Protein AF-A0A1F2ZWB5-F1 (afdb_monomer_lite)

Sequence (505 aa):
MFFSPPRLHPPVVTTDEHRNLVRDRMKALASRRPKSAAKHVGAGSRISIPLTTVSASVNFDAFIQVQFPNPGGSPFDFQLLVDSGNTCLIVPHADMLNTGLYQFYGSTTEPWGCPAYLLRGPVQIPTLDGSLYEIEDCVFYACYADNPDNPTAGRTANFGVGRVSPWPTVDMPPMVTVQSPLSYDRAYSFTEFMFAPAAAMLPYGVGPLVTDGSLLILNSYMPSGYTRMEIIPNFGLMSVVPTSLKIGNTETGWPGTVLSPIAMVDTGGGPAFLSDPNGYVYQSIWPDTVACPSWTSSDSLPSQNCNCISDRLQIGLAGSGNVGSYSYAIDTSSLPQPVQGLTAVMCQVNGFMMGYQGMNIGGLTMLFNRLLIEYEGMRVGLAPHHAGWPPTIEMSASINQPVAVSPSGVLIGYDAYELDRIVSTTMTISWSDLPAGATLYIQHGGSEGAQVVSWTGPSSSTDASGRLTVQFVIQRLTGAAVPVYISAVGNEYLSLNIQLTATTN

Secondary structure (DSSP, 8-state):
---PSPPSS--S--SHHHHHHHHHHHHHHHHHS---TT-BPPTT--EEEEEEEEEETTEEEEEEEEEE--TTSSPEEEEEEEESS---EEES-GGGG-SSSSEEEEEEE-TTS-EEEEEEEEEEEE-TTS-EEEEEEEEEEEESS--SS-TTT-S--EEE----SPP--TTS-TT-----GGGG-TT--EEEEEPPPHHHHS-SSSSPEEEEEEEEEEESSPPTTPEEEEPPTT-SS-EE-EEEEEETTEEP--STT-SS-EEE--SSBSSEEEE-TT-SSTTS--TTEEPPPGGGG-TTS--EEEEEE-SPEEEEEPPSTTPPPEEEEE-GGGS-GGGTT--EEEEEE-GGGTT-SEEE--TTHHHHEEEEEETTTTEEEEEE--TTSPP-EEESS-------BBTTBEEEEE----TT-EEEEEEEEEEE-PPTT-EEEEEEPPBTTEEEEEEES-SEE--SSEEEEEEEEEEESSS--EEEEEEEESSS-B--EEEEEEEE-

pLDDT: mean 77.05, std 17.11, range [33.16, 96.38]

Radius of gyration: 23.13 Å; chains: 1; bounding box: 65×60×55 Å

Structure (mmCIF, N/CA/C/O backbone):
data_AF-A0A1F2ZWB5-F1
#
_entry.id   AF-A0A1F2ZWB5-F1
#
loop_
_atom_site.group_PDB
_atom_site.id
_atom_site.type_symbol
_atom_site.label_atom_id
_atom_site.label_alt_id
_atom_site.label_comp_id
_atom_site.label_asym_id
_atom_site.label_entity_id
_atom_site.label_seq_id
_atom_site.pdbx_PDB_ins_code
_atom_site.Cartn_x
_atom_site.Cartn_y
_atom_site.Cartn_z
_atom_site.occupancy
_atom_site.B_iso_or_equiv
_atom_site.auth_seq_id
_atom_site.auth_comp_id
_atom_site.auth_asym_id
_atom_site.auth_atom_id
_atom_site.pdbx_PDB_model_num
ATOM 1 N N . MET A 1 1 ? 13.340 10.923 -6.028 1.00 49.56 1 MET A N 1
ATOM 2 C CA . MET A 1 1 ? 12.290 10.228 -5.261 1.00 49.56 1 MET A CA 1
ATOM 3 C C . MET A 1 1 ? 11.015 10.939 -5.595 1.00 49.56 1 MET A C 1
ATOM 5 O O . MET A 1 1 ? 10.978 12.156 -5.458 1.00 49.56 1 MET A O 1
ATOM 9 N N . PHE A 1 2 ? 10.071 10.189 -6.127 1.00 53.97 2 PHE A N 1
ATOM 10 C CA . PHE A 1 2 ? 8.813 10.693 -6.640 1.00 53.97 2 PHE A CA 1
ATOM 11 C C . PHE A 1 2 ? 7.736 10.233 -5.676 1.00 53.97 2 PHE A C 1
ATOM 13 O O . PHE A 1 2 ? 7.811 9.114 -5.167 1.00 53.97 2 PHE A O 1
ATOM 20 N N . PHE A 1 3 ? 6.790 11.109 -5.381 1.00 54.03 3 PHE A N 1
ATOM 21 C CA . PHE A 1 3 ? 5.671 10.771 -4.526 1.00 54.03 3 PHE A CA 1
ATOM 22 C C . PHE A 1 3 ? 4.412 10.891 -5.365 1.00 54.03 3 PHE A C 1
ATOM 24 O O . PHE A 1 3 ? 4.153 11.960 -5.906 1.00 54.03 3 PHE A O 1
ATOM 31 N N . SER A 1 4 ? 3.664 9.800 -5.496 1.00 52.97 4 SER A N 1
ATOM 32 C CA . SER A 1 4 ? 2.450 9.780 -6.305 1.00 52.97 4 SER A CA 1
ATOM 33 C C . SER A 1 4 ? 1.302 10.463 -5.558 1.00 52.97 4 SER A C 1
ATOM 35 O O . SER A 1 4 ? 0.944 10.004 -4.474 1.00 52.97 4 SER A O 1
ATOM 37 N N . PRO A 1 5 ? 0.716 11.554 -6.073 1.00 59.31 5 PRO A N 1
ATOM 38 C CA . PRO A 1 5 ? -0.668 11.891 -5.775 1.00 59.31 5 PRO A CA 1
ATOM 39 C C . PRO A 1 5 ? -1.623 10.948 -6.538 1.00 59.31 5 PRO A C 1
ATOM 41 O O . PRO A 1 5 ? -1.179 10.292 -7.484 1.00 59.31 5 PRO A O 1
ATOM 44 N N . PRO A 1 6 ? -2.911 10.908 -6.145 1.00 56.34 6 PRO A N 1
ATOM 45 C CA . PRO A 1 6 ? -3.420 11.296 -4.848 1.00 56.34 6 PRO A CA 1
ATOM 46 C C . PRO A 1 6 ? -2.890 10.317 -3.809 1.00 56.34 6 PRO A C 1
ATOM 48 O O . PRO A 1 6 ? -2.585 9.162 -4.090 1.00 56.34 6 PRO A O 1
ATOM 51 N N . ARG A 1 7 ? -2.775 10.814 -2.587 1.00 70.00 7 ARG A N 1
ATOM 52 C CA . ARG A 1 7 ? -2.496 9.967 -1.439 1.00 70.00 7 ARG A CA 1
ATOM 53 C C . ARG A 1 7 ? -3.803 9.784 -0.704 1.00 70.00 7 ARG A C 1
ATOM 55 O O . ARG A 1 7 ? -4.519 10.759 -0.488 1.00 70.00 7 ARG A O 1
ATOM 62 N N . LEU A 1 8 ? -4.081 8.560 -0.297 1.00 78.06 8 LEU A N 1
ATOM 63 C CA . LEU A 1 8 ? -5.238 8.227 0.529 1.00 78.06 8 LEU A CA 1
ATOM 64 C C . LEU A 1 8 ? -4.930 8.415 2.028 1.00 78.06 8 LEU A C 1
ATOM 66 O O . LEU A 1 8 ? -5.714 8.025 2.893 1.00 78.06 8 LEU A O 1
ATOM 70 N N . HIS A 1 9 ? -3.782 9.030 2.328 1.00 83.62 9 HIS A N 1
ATOM 71 C CA . HIS A 1 9 ? -3.299 9.370 3.656 1.00 83.62 9 HIS A CA 1
ATOM 72 C C . HIS A 1 9 ? -2.298 10.548 3.598 1.00 83.62 9 HIS A C 1
ATOM 74 O O . HIS A 1 9 ? -1.778 10.888 2.527 1.00 83.62 9 HIS A O 1
ATOM 80 N N . PRO A 1 10 ? -1.972 11.185 4.739 1.00 80.88 10 PRO A N 1
ATOM 81 C CA . PRO A 1 10 ? -0.979 12.254 4.787 1.00 80.88 10 PRO A CA 1
ATOM 82 C C . PRO A 1 10 ? 0.409 11.797 4.314 1.00 80.88 10 PRO A C 1
ATOM 84 O O . PRO A 1 10 ? 0.809 10.665 4.596 1.00 80.88 10 PRO A O 1
ATOM 87 N N . PRO A 1 11 ? 1.188 12.674 3.656 1.00 79.69 11 PRO A N 1
ATOM 88 C CA . PRO A 1 11 ? 2.540 12.348 3.228 1.00 79.69 11 PRO A CA 1
ATOM 89 C C . PRO A 1 11 ? 3.457 12.032 4.416 1.00 79.69 11 PRO A C 1
ATOM 91 O O . PRO A 1 11 ? 3.549 12.819 5.356 1.00 79.69 11 PRO A O 1
ATOM 94 N N . VAL A 1 12 ? 4.208 10.930 4.336 1.00 83.44 12 VAL A N 1
ATOM 95 C CA . VAL A 1 12 ? 5.246 10.598 5.329 1.00 83.44 12 VAL A CA 1
ATOM 96 C C . VAL A 1 12 ? 6.424 11.578 5.250 1.00 83.44 12 VAL A C 1
ATOM 98 O O . VAL A 1 12 ? 6.978 12.025 6.253 1.00 83.44 12 VAL A O 1
ATOM 101 N N . VAL A 1 13 ? 6.805 11.944 4.026 1.00 83.25 13 VAL A N 1
ATOM 102 C CA . VAL A 1 13 ? 7.924 12.845 3.738 1.00 83.25 13 VAL A CA 1
ATOM 103 C C . VAL A 1 13 ? 7.383 14.234 3.406 1.00 83.25 13 VAL A C 1
ATOM 105 O O . VAL A 1 13 ? 6.846 14.455 2.320 1.00 83.25 13 VAL A O 1
ATOM 108 N N . THR A 1 14 ? 7.536 15.170 4.340 1.00 78.69 14 THR A N 1
ATOM 109 C CA . THR A 1 14 ? 6.934 16.512 4.277 1.00 78.69 14 THR A CA 1
ATOM 110 C C . THR A 1 14 ? 7.935 17.636 4.011 1.00 78.69 14 THR A C 1
ATOM 112 O O . THR A 1 14 ? 7.570 18.611 3.358 1.00 78.69 14 THR A O 1
ATOM 115 N N . THR A 1 15 ? 9.189 17.510 4.459 1.00 83.38 15 THR A N 1
ATOM 116 C CA . THR A 1 15 ? 10.219 18.559 4.321 1.00 83.38 15 THR A CA 1
ATOM 117 C C . THR A 1 15 ? 11.342 18.164 3.357 1.00 83.38 15 THR A C 1
ATOM 119 O O . THR A 1 15 ? 11.492 16.991 2.999 1.00 83.38 15 THR A O 1
ATOM 122 N N . ASP A 1 16 ? 12.158 19.133 2.930 1.00 83.94 16 ASP A N 1
ATOM 123 C CA . ASP A 1 16 ? 13.341 18.862 2.103 1.00 83.94 16 ASP A CA 1
ATOM 124 C C . ASP A 1 16 ? 14.406 18.058 2.855 1.00 83.94 16 ASP A C 1
ATOM 126 O O . ASP A 1 16 ? 15.042 17.177 2.273 1.00 83.94 16 ASP A O 1
ATOM 130 N N . GLU A 1 17 ? 14.554 18.279 4.160 1.00 85.25 17 GLU A N 1
ATOM 131 C CA . GLU A 1 17 ? 15.432 17.491 5.025 1.00 85.25 17 GLU A CA 1
ATOM 132 C C . GLU A 1 17 ? 14.976 16.032 5.070 1.00 85.25 17 GLU A C 1
ATOM 134 O O . GLU A 1 17 ? 15.798 15.128 4.897 1.00 85.25 17 GLU A O 1
ATOM 139 N N . HIS A 1 18 ? 13.665 15.791 5.217 1.00 87.31 18 HIS A N 1
ATOM 140 C CA . HIS A 1 18 ? 13.105 14.443 5.129 1.00 87.31 18 HIS A CA 1
ATOM 141 C C . HIS A 1 18 ? 13.412 13.835 3.756 1.00 87.31 18 HIS A C 1
ATOM 143 O O . HIS A 1 18 ? 13.917 12.716 3.677 1.00 87.31 18 HIS A O 1
ATOM 149 N N . ARG A 1 19 ? 13.169 14.575 2.664 1.00 86.25 19 ARG A N 1
ATOM 150 C CA . ARG A 1 19 ? 13.432 14.099 1.295 1.00 86.25 19 ARG A CA 1
ATOM 151 C C . ARG A 1 19 ? 14.890 13.705 1.085 1.00 86.25 19 ARG A C 1
ATOM 153 O O . ARG A 1 19 ? 15.140 12.684 0.445 1.00 86.25 19 ARG A O 1
ATOM 160 N N . ASN A 1 20 ? 15.836 14.492 1.587 1.00 83.56 20 ASN A N 1
ATOM 161 C CA . ASN A 1 20 ? 17.264 14.213 1.446 1.00 83.56 20 ASN A CA 1
ATOM 162 C C . ASN A 1 20 ? 17.674 12.989 2.274 1.00 83.56 20 ASN A C 1
ATOM 164 O O . ASN A 1 20 ? 18.254 12.056 1.724 1.00 83.56 20 ASN A O 1
ATOM 168 N N . LEU A 1 21 ? 17.270 12.924 3.548 1.00 85.19 21 LEU A N 1
ATOM 169 C CA . LEU A 1 21 ? 17.581 11.792 4.424 1.00 85.19 21 LEU A CA 1
ATOM 170 C C . LEU A 1 21 ? 17.020 10.470 3.882 1.00 85.19 21 LEU A C 1
ATOM 172 O O . LEU A 1 21 ? 17.731 9.465 3.822 1.00 85.19 21 LEU A O 1
ATOM 176 N N . VAL A 1 22 ? 15.754 10.466 3.459 1.00 87.00 22 VAL A N 1
ATOM 177 C CA . VAL A 1 22 ? 15.118 9.265 2.908 1.00 87.00 22 VAL A CA 1
ATOM 178 C C . VAL A 1 22 ? 15.781 8.873 1.587 1.00 87.00 22 VAL A C 1
ATOM 180 O O . VAL A 1 22 ? 16.063 7.697 1.377 1.00 87.00 22 VAL A O 1
ATOM 183 N N . ARG A 1 23 ? 16.115 9.834 0.714 1.00 86.25 23 ARG A N 1
ATOM 184 C CA . ARG A 1 23 ? 16.834 9.569 -0.544 1.00 86.25 23 ARG A CA 1
ATOM 185 C C . ARG A 1 23 ? 18.189 8.912 -0.314 1.00 86.25 23 ARG A C 1
ATOM 187 O O . ARG A 1 23 ? 18.488 7.932 -0.995 1.00 86.25 23 ARG A O 1
ATOM 194 N N . ASP A 1 24 ? 18.979 9.422 0.622 1.00 79.81 24 ASP A N 1
ATOM 195 C CA . ASP A 1 24 ? 20.311 8.890 0.908 1.00 79.81 24 ASP A CA 1
ATOM 196 C C . ASP A 1 24 ? 20.226 7.482 1.504 1.00 79.81 24 ASP A C 1
ATOM 198 O O . ASP A 1 24 ? 20.932 6.573 1.059 1.00 79.81 24 ASP A O 1
ATOM 202 N N . ARG A 1 25 ? 19.289 7.257 2.434 1.00 83.88 25 ARG A N 1
ATOM 203 C CA . ARG A 1 25 ? 19.044 5.931 3.020 1.00 83.88 25 ARG A CA 1
ATOM 204 C C . ARG A 1 25 ? 18.510 4.930 2.002 1.00 83.88 25 ARG A C 1
ATOM 206 O O . ARG A 1 25 ? 19.016 3.814 1.941 1.00 83.88 25 ARG A O 1
ATOM 213 N N . MET A 1 26 ? 17.550 5.317 1.163 1.00 83.69 26 MET A N 1
ATOM 214 C CA . MET A 1 26 ? 17.045 4.450 0.094 1.00 83.69 26 MET A CA 1
ATOM 215 C C . MET A 1 26 ? 18.137 4.108 -0.919 1.00 83.69 26 MET A C 1
ATOM 217 O O . MET A 1 26 ? 18.226 2.955 -1.326 1.00 83.69 26 MET A O 1
ATOM 221 N N . LYS A 1 27 ? 19.005 5.060 -1.295 1.00 80.81 27 LYS A N 1
ATOM 222 C CA . LYS A 1 27 ? 20.180 4.770 -2.136 1.00 80.81 27 LYS A CA 1
ATOM 223 C C . LYS A 1 27 ? 21.114 3.764 -1.471 1.00 80.81 27 LYS A C 1
ATOM 225 O O . LYS A 1 27 ? 21.544 2.818 -2.127 1.00 80.81 27 LYS A O 1
ATOM 230 N N . ALA A 1 28 ? 21.411 3.954 -0.187 1.00 73.12 28 ALA A N 1
ATOM 231 C CA . ALA A 1 28 ? 22.257 3.037 0.563 1.00 73.12 28 ALA A CA 1
ATOM 232 C C . ALA A 1 28 ? 21.645 1.629 0.616 1.00 73.12 28 ALA A C 1
ATOM 234 O O . ALA A 1 28 ? 22.338 0.666 0.310 1.00 73.12 28 ALA A O 1
ATOM 235 N N . LEU A 1 29 ? 20.349 1.494 0.907 1.00 72.94 29 LEU A N 1
ATOM 236 C CA . LEU A 1 29 ? 19.665 0.197 0.909 1.00 72.94 29 LEU A CA 1
ATOM 237 C C . LEU A 1 29 ? 19.612 -0.437 -0.485 1.00 72.94 29 LEU A C 1
ATOM 239 O O . LEU A 1 29 ? 19.973 -1.598 -0.636 1.00 72.94 29 LEU A O 1
ATOM 243 N N . ALA A 1 30 ? 19.246 0.324 -1.519 1.00 70.38 30 ALA A N 1
ATOM 244 C CA . ALA A 1 30 ? 19.212 -0.170 -2.895 1.00 70.38 30 ALA A CA 1
ATOM 245 C C . ALA A 1 30 ? 20.591 -0.657 -3.367 1.00 70.38 30 ALA A C 1
ATOM 247 O O . ALA A 1 30 ? 20.682 -1.660 -4.065 1.00 70.38 30 ALA A O 1
ATOM 248 N N . SER A 1 31 ? 21.677 0.004 -2.947 1.00 68.31 31 SER A N 1
ATOM 249 C CA . SER A 1 31 ? 23.038 -0.438 -3.270 1.00 68.31 31 SER A CA 1
ATOM 250 C C . SER A 1 31 ? 23.447 -1.764 -2.621 1.00 68.31 31 SER A C 1
ATOM 252 O O . SER A 1 31 ? 24.364 -2.392 -3.142 1.00 68.31 31 SER A O 1
ATOM 254 N N . ARG A 1 32 ? 22.776 -2.175 -1.534 1.00 65.25 32 ARG A N 1
ATOM 255 C CA . ARG A 1 32 ? 23.007 -3.436 -0.803 1.00 65.25 32 ARG A CA 1
ATOM 256 C C . ARG A 1 32 ? 22.157 -4.596 -1.318 1.00 65.25 32 ARG A C 1
ATOM 258 O O . ARG A 1 32 ? 22.412 -5.743 -0.959 1.00 65.25 32 ARG A O 1
ATOM 265 N N . ARG A 1 33 ? 21.104 -4.307 -2.091 1.00 67.50 33 ARG A N 1
ATOM 266 C CA . ARG A 1 33 ? 20.249 -5.350 -2.665 1.00 67.50 33 ARG A CA 1
ATOM 267 C C . ARG A 1 33 ? 21.066 -6.143 -3.687 1.00 67.50 33 ARG A C 1
ATOM 269 O O . ARG A 1 33 ? 21.786 -5.512 -4.462 1.00 67.50 33 ARG A O 1
ATOM 276 N N . PRO A 1 34 ? 20.955 -7.484 -3.714 1.00 61.25 34 PRO A N 1
ATOM 277 C CA . PRO A 1 34 ? 21.766 -8.291 -4.613 1.00 61.25 34 PRO A CA 1
ATOM 278 C C . PRO A 1 34 ? 21.578 -7.847 -6.069 1.00 61.25 34 PRO A C 1
ATOM 280 O O . PRO A 1 34 ? 20.458 -7.798 -6.573 1.00 61.25 34 PRO A O 1
ATOM 283 N N . LYS A 1 35 ? 22.678 -7.533 -6.760 1.00 62.69 35 LYS A N 1
ATOM 284 C CA . LYS A 1 35 ? 22.667 -7.047 -8.156 1.00 62.69 35 LYS A CA 1
ATOM 285 C C . LYS A 1 35 ? 22.824 -8.159 -9.202 1.00 62.69 35 LYS A C 1
ATOM 287 O O . LYS A 1 35 ? 23.291 -7.921 -10.314 1.00 62.69 35 LYS A O 1
ATOM 292 N N . SER A 1 36 ? 22.481 -9.394 -8.848 1.00 53.72 36 SER A N 1
ATOM 293 C CA . SER A 1 36 ? 22.743 -10.590 -9.655 1.00 53.72 36 SER A CA 1
ATOM 294 C C . SER A 1 36 ? 21.745 -10.742 -10.823 1.00 53.72 36 SER A C 1
ATOM 296 O O . SER A 1 36 ? 20.837 -11.565 -10.810 1.00 53.72 36 SER A O 1
ATOM 298 N N . ALA A 1 37 ? 21.960 -9.982 -11.896 1.00 54.38 37 ALA A N 1
ATOM 299 C CA . ALA A 1 37 ? 21.079 -9.902 -13.068 1.00 54.38 37 ALA A CA 1
ATOM 300 C C . ALA A 1 37 ? 21.074 -11.125 -14.022 1.00 54.38 37 ALA A C 1
ATOM 302 O O . ALA A 1 37 ? 20.571 -11.017 -15.135 1.00 54.38 37 ALA A O 1
ATOM 303 N N . ALA A 1 38 ? 21.646 -12.278 -13.654 1.00 58.75 38 ALA A N 1
ATOM 304 C CA . ALA A 1 38 ? 21.782 -13.408 -14.590 1.00 58.75 38 ALA A CA 1
ATOM 305 C C . ALA A 1 38 ? 20.729 -14.515 -14.420 1.00 58.75 38 ALA A C 1
ATOM 307 O O . ALA A 1 38 ? 20.540 -15.324 -15.328 1.00 58.75 38 ALA A O 1
ATOM 308 N N . LYS A 1 39 ? 20.070 -14.601 -13.259 1.00 66.19 39 LYS A N 1
ATOM 309 C CA . LYS A 1 39 ? 19.138 -15.693 -12.959 1.00 66.19 39 LYS A CA 1
ATOM 310 C C . LYS A 1 39 ? 17.707 -15.172 -12.963 1.00 66.19 39 LYS A C 1
ATOM 312 O O . LYS A 1 39 ? 17.327 -14.413 -12.076 1.00 66.19 39 LYS A O 1
ATOM 317 N N . HIS A 1 40 ? 16.918 -15.625 -13.929 1.00 77.25 40 HIS A N 1
ATOM 318 C CA . HIS A 1 40 ? 15.471 -15.437 -13.913 1.00 77.25 40 HIS A CA 1
ATOM 319 C C . HIS A 1 40 ? 14.816 -16.422 -12.945 1.00 77.25 40 HIS A C 1
ATOM 321 O O . HIS A 1 40 ? 15.306 -17.540 -12.736 1.00 77.25 40 HIS A O 1
ATOM 327 N N . VAL A 1 41 ? 13.708 -16.001 -12.345 1.00 78.06 41 VAL A N 1
ATOM 328 C CA . VAL A 1 41 ? 12.904 -16.871 -11.488 1.00 78.06 41 VAL A CA 1
ATOM 329 C C . VAL A 1 41 ? 12.306 -18.017 -12.312 1.00 78.06 41 VAL A C 1
ATOM 331 O O . VAL A 1 41 ? 11.804 -17.812 -13.414 1.00 78.06 41 VAL A O 1
ATOM 334 N N . GLY A 1 42 ? 12.352 -19.240 -11.779 1.00 69.31 42 GLY A N 1
ATOM 335 C CA . GLY A 1 42 ? 11.700 -20.391 -12.404 1.00 69.31 42 GLY A CA 1
ATOM 336 C C . GLY A 1 42 ? 10.176 -20.298 -12.306 1.00 69.31 42 GLY A C 1
ATOM 337 O O . GLY A 1 42 ? 9.644 -19.919 -11.262 1.00 69.31 42 GLY A O 1
ATOM 338 N N . ALA A 1 43 ? 9.469 -20.684 -13.370 1.00 74.12 43 ALA A N 1
ATOM 339 C CA . ALA A 1 43 ? 8.009 -20.624 -13.428 1.00 74.12 43 ALA A CA 1
ATOM 340 C C . ALA A 1 43 ? 7.333 -21.326 -12.232 1.00 74.12 43 ALA A C 1
ATOM 342 O O . ALA A 1 43 ? 7.723 -22.428 -11.841 1.00 74.12 43 ALA A O 1
ATOM 343 N N . GLY A 1 44 ? 6.312 -20.681 -11.661 1.00 70.25 44 GLY A N 1
ATOM 344 C CA . GLY A 1 44 ? 5.501 -21.214 -10.563 1.00 70.25 44 GLY A CA 1
ATOM 345 C C . GLY A 1 44 ? 6.173 -21.237 -9.183 1.00 70.25 44 GLY A C 1
ATOM 346 O O . GLY A 1 44 ? 5.521 -21.640 -8.216 1.00 70.25 44 GLY A O 1
ATOM 347 N N . SER A 1 45 ? 7.436 -20.810 -9.066 1.00 75.75 45 SER A N 1
ATOM 348 C CA . SER A 1 45 ? 8.152 -20.727 -7.786 1.00 75.75 45 SER A CA 1
ATOM 349 C C . SER A 1 45 ? 7.678 -19.527 -6.980 1.00 75.75 45 SER A C 1
ATOM 351 O O . SER A 1 45 ? 7.558 -18.437 -7.519 1.00 75.75 45 SER A O 1
ATOM 353 N N . ARG A 1 46 ? 7.476 -19.682 -5.670 1.00 83.38 46 ARG A N 1
ATOM 354 C CA . ARG A 1 46 ? 7.157 -18.544 -4.796 1.00 83.38 46 ARG A CA 1
ATOM 355 C C . ARG A 1 46 ? 8.218 -17.446 -4.933 1.00 83.38 46 ARG A C 1
ATOM 357 O O . ARG A 1 46 ? 9.405 -17.721 -4.751 1.00 83.38 46 ARG A O 1
ATOM 364 N N . ILE A 1 47 ? 7.784 -16.218 -5.212 1.00 85.06 47 ILE A N 1
ATOM 365 C CA . ILE A 1 47 ? 8.675 -15.068 -5.412 1.00 85.06 47 ILE A CA 1
ATOM 366 C C . ILE A 1 47 ? 8.563 -14.141 -4.215 1.00 85.06 47 ILE A C 1
ATOM 368 O O . ILE A 1 47 ? 7.469 -13.693 -3.892 1.00 85.06 47 ILE A O 1
ATOM 372 N N . SER A 1 48 ? 9.689 -13.816 -3.587 1.00 86.62 48 SER A N 1
ATOM 373 C CA . SER A 1 48 ? 9.750 -12.814 -2.521 1.00 86.62 48 SER A CA 1
ATOM 374 C C . SER A 1 48 ? 10.419 -11.557 -3.056 1.00 86.62 48 SER A C 1
ATOM 376 O O . SER A 1 48 ? 11.583 -11.601 -3.447 1.00 86.62 48 SER A O 1
ATOM 378 N N . ILE A 1 49 ? 9.706 -10.437 -3.060 1.00 89.00 49 ILE A N 1
ATOM 379 C CA . ILE A 1 49 ? 10.196 -9.138 -3.522 1.00 89.00 49 ILE A CA 1
ATOM 380 C C . ILE A 1 49 ? 10.394 -8.230 -2.300 1.00 89.00 49 ILE A C 1
ATOM 382 O O . ILE A 1 49 ? 9.445 -8.020 -1.541 1.00 89.00 49 ILE A O 1
ATOM 386 N N . PRO A 1 50 ? 11.602 -7.682 -2.080 1.00 87.62 50 PRO A N 1
ATOM 387 C CA . PRO A 1 50 ? 11.863 -6.809 -0.949 1.00 87.62 50 PRO A CA 1
ATOM 388 C C . PRO A 1 50 ? 11.209 -5.440 -1.138 1.00 87.62 50 PRO A C 1
ATOM 390 O O . PRO A 1 50 ? 11.417 -4.755 -2.145 1.00 87.62 50 PRO A O 1
ATOM 393 N N . LEU A 1 51 ? 10.480 -5.009 -0.114 1.00 89.94 51 LEU A N 1
ATOM 394 C CA . LEU A 1 51 ? 9.961 -3.655 0.003 1.00 89.94 51 LEU A CA 1
ATOM 395 C C . LEU A 1 51 ? 10.859 -2.838 0.932 1.00 89.94 51 LEU A C 1
ATOM 397 O O . LEU A 1 51 ? 11.388 -3.336 1.927 1.00 89.94 51 LEU A O 1
ATOM 401 N N . THR A 1 52 ? 11.015 -1.558 0.612 1.00 88.19 52 THR A N 1
ATOM 402 C CA . THR A 1 52 ? 11.585 -0.575 1.533 1.00 88.19 52 THR A CA 1
ATOM 403 C C . THR A 1 52 ? 10.464 0.274 2.080 1.00 88.19 52 THR A C 1
ATOM 405 O O . THR A 1 52 ? 9.718 0.878 1.318 1.00 88.19 52 THR A O 1
ATOM 408 N N . THR A 1 53 ? 10.346 0.331 3.394 1.00 88.19 53 THR A N 1
ATOM 409 C CA . THR A 1 53 ? 9.338 1.138 4.066 1.00 88.19 53 THR A CA 1
ATOM 410 C C . THR A 1 53 ? 9.956 2.446 4.527 1.00 88.19 53 THR A C 1
ATOM 412 O O . THR A 1 53 ? 11.108 2.495 4.963 1.00 88.19 53 THR A O 1
ATOM 415 N N . VAL A 1 54 ? 9.197 3.526 4.385 1.00 89.62 54 VAL A N 1
ATOM 416 C CA . VAL A 1 54 ? 9.535 4.854 4.887 1.00 89.62 54 VAL A CA 1
ATOM 417 C C . VAL A 1 54 ? 8.421 5.261 5.823 1.00 89.62 54 VAL A C 1
ATOM 419 O O . VAL A 1 54 ? 7.262 5.284 5.431 1.00 89.62 54 VAL A O 1
ATOM 422 N N . SER A 1 55 ? 8.762 5.599 7.052 1.00 88.06 55 SER A N 1
ATOM 423 C CA . SER A 1 55 ? 7.788 5.849 8.112 1.00 88.06 55 SER A CA 1
ATOM 424 C C . SER A 1 55 ? 8.123 7.117 8.869 1.00 88.06 55 SER A C 1
ATOM 426 O O . SER A 1 55 ? 9.297 7.376 9.131 1.00 88.06 55 SER A O 1
ATOM 428 N N . ALA A 1 56 ? 7.114 7.863 9.291 1.00 84.75 56 ALA A N 1
ATOM 429 C CA . ALA A 1 56 ? 7.267 9.024 10.154 1.00 84.75 56 ALA A CA 1
ATOM 430 C C . ALA A 1 56 ? 6.014 9.163 11.014 1.00 84.75 56 ALA A C 1
ATOM 432 O O . ALA A 1 56 ? 4.891 9.128 10.500 1.00 84.75 56 ALA A O 1
ATOM 433 N N . SER A 1 57 ? 6.213 9.337 12.322 1.00 80.12 57 SER A N 1
ATOM 434 C CA . SER A 1 57 ? 5.115 9.334 13.293 1.00 80.12 57 SER A CA 1
ATOM 435 C C . SER A 1 57 ? 4.250 8.072 13.117 1.00 80.12 57 SER A C 1
ATOM 437 O O . SER A 1 57 ? 4.793 6.971 13.111 1.00 80.12 57 SER A O 1
ATOM 439 N N . VAL A 1 58 ? 2.934 8.224 12.936 1.00 79.00 58 VAL A N 1
ATOM 440 C CA . VAL A 1 58 ? 1.956 7.131 12.784 1.00 79.00 58 VAL A CA 1
ATOM 441 C C . VAL A 1 58 ? 1.777 6.629 11.347 1.00 79.00 58 VAL A C 1
ATOM 443 O O . VAL A 1 58 ? 0.976 5.726 11.135 1.00 79.00 58 VAL A O 1
ATOM 446 N N . ASN A 1 59 ? 2.461 7.217 10.359 1.00 86.12 59 ASN A N 1
ATOM 447 C CA . ASN A 1 59 ? 2.256 6.896 8.945 1.00 86.12 59 ASN A CA 1
ATOM 448 C C . ASN A 1 59 ? 3.460 6.160 8.358 1.00 86.12 59 ASN A C 1
ATOM 450 O O . ASN A 1 59 ? 4.608 6.454 8.708 1.00 86.12 59 ASN A O 1
ATOM 454 N N . PHE A 1 60 ? 3.208 5.287 7.387 1.00 89.12 60 PHE A N 1
ATOM 455 C CA . PHE A 1 60 ? 4.255 4.709 6.556 1.00 89.12 60 PHE A CA 1
ATOM 456 C C . PHE A 1 60 ? 3.835 4.574 5.088 1.00 89.12 60 PHE A C 1
ATOM 458 O O . PHE A 1 60 ? 2.659 4.469 4.761 1.00 89.12 60 PHE A O 1
ATOM 465 N N . ASP A 1 61 ? 4.843 4.581 4.225 1.00 90.50 61 ASP A N 1
ATOM 466 C CA . ASP A 1 61 ? 4.795 4.344 2.788 1.00 90.50 61 ASP A CA 1
ATOM 467 C C . ASP A 1 61 ? 5.697 3.140 2.482 1.00 90.50 61 ASP A C 1
ATOM 469 O O . ASP A 1 61 ? 6.736 2.953 3.124 1.00 90.50 61 ASP A O 1
ATOM 473 N N . ALA A 1 62 ? 5.346 2.337 1.481 1.00 91.00 62 ALA A N 1
ATOM 474 C CA . ALA A 1 62 ? 6.165 1.220 1.018 1.00 91.00 62 ALA A CA 1
ATOM 475 C C . ALA A 1 62 ? 6.660 1.463 -0.405 1.00 91.00 62 ALA A C 1
ATOM 477 O O . ALA A 1 62 ? 5.946 2.012 -1.234 1.00 91.00 62 ALA A O 1
ATOM 478 N N . PHE A 1 63 ? 7.882 1.035 -0.702 1.00 92.44 63 PHE A N 1
ATOM 479 C CA . PHE A 1 63 ? 8.531 1.257 -1.985 1.00 92.44 63 PHE A CA 1
ATOM 480 C C . PHE A 1 63 ? 9.102 -0.036 -2.546 1.00 92.44 63 PHE A C 1
ATOM 482 O O . PHE A 1 63 ? 9.727 -0.829 -1.837 1.00 92.44 63 PHE A O 1
ATOM 489 N N . ILE A 1 64 ? 8.934 -0.203 -3.851 1.00 92.69 64 ILE A N 1
ATOM 490 C CA . ILE A 1 64 ? 9.476 -1.304 -4.638 1.00 92.69 64 ILE A CA 1
ATOM 491 C C . ILE A 1 64 ? 10.501 -0.758 -5.627 1.00 92.69 64 ILE A C 1
ATOM 493 O O . ILE A 1 64 ? 10.344 0.337 -6.172 1.00 92.69 64 ILE A O 1
ATOM 497 N N . GLN A 1 65 ? 11.557 -1.535 -5.860 1.00 91.75 65 GLN A N 1
ATOM 498 C CA . GLN A 1 65 ? 12.494 -1.243 -6.936 1.00 91.75 65 GLN A CA 1
ATOM 499 C C . GLN A 1 65 ? 12.038 -1.960 -8.195 1.00 91.75 65 GLN A C 1
ATOM 501 O O . GLN A 1 65 ? 11.794 -3.163 -8.164 1.00 91.75 65 GLN A O 1
ATOM 506 N N . VAL A 1 66 ? 11.976 -1.219 -9.291 1.00 92.81 66 VAL A N 1
ATOM 507 C CA . VAL A 1 66 ? 11.619 -1.735 -10.606 1.00 92.81 66 VAL A CA 1
ATOM 508 C C . VAL A 1 66 ? 12.688 -1.318 -11.601 1.00 92.81 66 VAL A C 1
ATOM 510 O O . VAL A 1 66 ? 13.170 -0.186 -11.567 1.00 92.81 66 VAL A O 1
ATOM 513 N N . GLN A 1 67 ? 13.054 -2.247 -12.472 1.00 92.44 67 GLN A N 1
ATOM 514 C CA . GLN A 1 67 ? 14.053 -2.086 -13.511 1.00 92.44 67 GLN A CA 1
ATOM 515 C C . GLN A 1 67 ? 13.388 -2.129 -14.879 1.00 92.44 67 GLN A C 1
ATOM 517 O O . GLN A 1 67 ? 12.546 -2.981 -15.163 1.00 92.44 67 GLN A O 1
ATOM 522 N N . PHE A 1 68 ? 13.800 -1.208 -15.737 1.00 92.44 68 PHE A N 1
ATOM 523 C CA . PHE A 1 68 ? 13.386 -1.159 -17.131 1.00 92.44 68 PHE A CA 1
ATOM 524 C C . PHE A 1 68 ? 14.596 -1.522 -17.989 1.00 92.44 68 PHE A C 1
ATOM 526 O O . PHE A 1 68 ? 15.587 -0.778 -17.969 1.00 92.44 68 PHE A O 1
ATOM 533 N N . PRO A 1 69 ? 14.555 -2.655 -18.717 1.00 89.69 69 PRO A N 1
ATOM 534 C CA . PRO A 1 69 ? 15.656 -3.075 -19.570 1.00 89.69 69 PRO A CA 1
ATOM 535 C C . PRO A 1 69 ? 16.083 -1.986 -20.558 1.00 89.69 69 PRO A C 1
ATOM 537 O O . PRO A 1 69 ? 15.259 -1.237 -21.094 1.00 89.69 69 PRO A O 1
ATOM 540 N N . ASN A 1 70 ? 17.390 -1.921 -20.814 1.00 87.62 70 ASN A N 1
ATOM 541 C CA . ASN A 1 70 ? 18.001 -0.992 -21.755 1.00 87.62 70 ASN A CA 1
ATOM 542 C C . ASN A 1 70 ? 18.994 -1.755 -22.653 1.00 87.62 70 ASN A C 1
ATOM 544 O O . ASN A 1 70 ? 20.052 -2.151 -22.169 1.00 87.62 70 ASN A O 1
ATOM 548 N N . PRO A 1 71 ? 18.713 -1.951 -23.955 1.00 80.56 71 PRO A N 1
ATOM 549 C CA . PRO A 1 71 ? 19.577 -2.735 -24.843 1.00 80.56 71 PRO A CA 1
ATOM 550 C C . PRO A 1 71 ? 20.994 -2.170 -24.990 1.00 80.56 71 PRO A C 1
ATOM 552 O O . PRO A 1 71 ? 21.922 -2.905 -25.314 1.00 80.56 71 PRO A O 1
ATOM 555 N N . GLY A 1 72 ? 21.156 -0.857 -24.796 1.00 75.88 72 GLY A N 1
ATOM 556 C CA . GLY A 1 72 ? 22.415 -0.143 -25.004 1.00 75.88 72 GLY A CA 1
ATOM 557 C C . GLY A 1 72 ? 23.222 0.124 -23.733 1.00 75.88 72 GLY A C 1
ATOM 558 O O . GLY A 1 72 ? 24.215 0.846 -23.809 1.00 75.88 72 GLY A O 1
ATOM 559 N N . GLY A 1 73 ? 22.811 -0.387 -22.567 1.00 81.19 73 GLY A N 1
ATOM 560 C CA . GLY A 1 73 ? 23.495 -0.081 -21.311 1.00 81.19 73 GLY A CA 1
ATOM 561 C C . GLY A 1 73 ? 22.860 -0.700 -20.072 1.00 81.19 73 GLY A C 1
ATOM 562 O O . GLY A 1 73 ? 22.171 -1.712 -20.140 1.00 81.19 73 GLY A O 1
ATOM 563 N N . SER A 1 74 ? 23.116 -0.089 -18.915 1.00 83.56 74 SER A N 1
ATOM 564 C CA . SER A 1 74 ? 22.502 -0.509 -17.654 1.00 83.56 74 SER A CA 1
ATOM 565 C C . SER A 1 74 ? 20.986 -0.273 -17.672 1.00 83.56 74 SER A C 1
ATOM 567 O O . SER A 1 74 ? 20.547 0.734 -18.245 1.00 83.56 74 SER A O 1
ATOM 569 N N . PRO A 1 75 ? 20.191 -1.155 -17.036 1.00 87.00 75 PRO A N 1
ATOM 570 C CA . PRO A 1 75 ? 18.758 -0.937 -16.885 1.00 87.00 75 PRO A CA 1
ATOM 571 C C . PRO A 1 75 ? 18.481 0.343 -16.091 1.00 87.00 75 PRO A C 1
ATOM 573 O O . PRO A 1 75 ? 19.302 0.792 -15.286 1.00 87.00 75 PRO A O 1
ATOM 576 N N . PHE A 1 76 ? 17.309 0.931 -16.314 1.00 89.25 76 PHE A N 1
ATOM 577 C CA . PHE A 1 76 ? 16.864 2.096 -15.558 1.00 89.25 76 PHE A CA 1
ATOM 578 C C . PHE A 1 76 ? 16.146 1.654 -14.289 1.00 89.25 76 PHE A C 1
ATOM 580 O O . PHE A 1 76 ? 15.106 1.002 -14.357 1.00 89.25 76 PHE A O 1
ATOM 587 N N . ASP A 1 77 ? 16.699 2.028 -13.138 1.00 88.38 77 ASP A N 1
ATOM 588 C CA . ASP A 1 77 ? 16.125 1.742 -11.826 1.00 88.38 77 ASP A CA 1
ATOM 589 C C . ASP A 1 77 ? 15.169 2.856 -11.378 1.00 88.38 77 ASP A C 1
ATOM 591 O O . ASP A 1 77 ? 15.557 4.023 -11.262 1.00 88.38 77 ASP A O 1
ATOM 595 N N . PHE A 1 78 ? 13.947 2.480 -11.009 1.00 89.31 78 PHE A N 1
ATOM 596 C CA . PHE A 1 78 ? 12.995 3.354 -10.333 1.00 89.31 78 PHE A CA 1
ATOM 597 C C . PHE A 1 78 ? 12.610 2.785 -8.972 1.00 89.31 78 PHE A C 1
ATOM 599 O O . PHE A 1 78 ? 12.417 1.585 -8.803 1.00 89.31 78 PHE A O 1
ATOM 606 N N . GLN A 1 79 ? 12.479 3.678 -7.994 1.00 88.94 79 GLN A N 1
ATOM 607 C CA . GLN A 1 79 ? 11.839 3.387 -6.715 1.00 88.94 79 GLN A CA 1
ATOM 608 C C . GLN A 1 79 ? 10.418 3.933 -6.794 1.00 88.94 79 GLN A C 1
ATOM 610 O O . GLN A 1 79 ? 10.241 5.146 -6.939 1.00 88.94 79 GLN A O 1
ATOM 615 N N . LEU A 1 80 ? 9.436 3.040 -6.755 1.00 91.25 80 LEU A N 1
ATOM 616 C CA . LEU A 1 80 ? 8.025 3.358 -6.946 1.00 91.25 80 LEU A CA 1
ATOM 617 C C . LEU A 1 80 ? 7.264 3.122 -5.644 1.00 91.25 80 LEU A C 1
ATOM 619 O O . LEU A 1 80 ? 7.557 2.157 -4.938 1.00 91.25 80 LEU A O 1
ATOM 623 N N . LEU A 1 81 ? 6.305 3.997 -5.334 1.00 91.00 81 LEU A N 1
ATOM 624 C CA . LEU A 1 81 ? 5.403 3.807 -4.200 1.00 91.00 81 LEU A CA 1
ATOM 625 C C . LEU A 1 81 ? 4.510 2.591 -4.470 1.00 91.00 81 LEU A C 1
ATOM 627 O O . LEU A 1 81 ? 3.951 2.478 -5.556 1.00 91.00 81 LEU A O 1
ATOM 631 N N . VAL A 1 82 ? 4.394 1.687 -3.507 1.00 91.25 82 VAL A N 1
ATOM 632 C CA . VAL A 1 82 ? 3.523 0.514 -3.584 1.00 91.25 82 VAL A CA 1
ATOM 633 C C . VAL A 1 82 ? 2.193 0.845 -2.936 1.00 91.25 82 VAL A C 1
ATOM 635 O O . VAL A 1 82 ? 2.149 1.208 -1.763 1.00 91.25 82 VAL A O 1
ATOM 638 N N . ASP A 1 83 ? 1.120 0.669 -3.695 1.00 85.88 83 ASP A N 1
ATOM 639 C CA . ASP A 1 83 ? -0.229 1.035 -3.281 1.00 85.88 83 ASP A CA 1
ATOM 640 C C . ASP A 1 83 ? -1.212 -0.068 -3.700 1.00 85.88 83 ASP A C 1
ATOM 642 O O . ASP A 1 83 ? -1.279 -0.440 -4.875 1.00 85.88 83 ASP A O 1
ATOM 646 N N . SER A 1 84 ? -1.950 -0.629 -2.739 1.00 87.62 84 SER A N 1
ATOM 647 C CA . SER A 1 84 ? -3.013 -1.606 -2.996 1.00 87.62 84 SER A CA 1
ATOM 648 C C . SER A 1 84 ? -4.363 -0.970 -3.324 1.00 87.62 84 SER A C 1
ATOM 650 O O . SER A 1 84 ? -5.217 -1.642 -3.897 1.00 87.62 84 SER A O 1
ATOM 652 N N . GLY A 1 85 ? -4.576 0.297 -2.972 1.00 81.12 85 GLY A N 1
ATOM 653 C CA . GLY A 1 85 ? -5.738 1.077 -3.384 1.00 81.12 85 GLY A CA 1
ATOM 654 C C . GLY A 1 85 ? -5.715 1.386 -4.882 1.00 81.12 85 GLY A C 1
ATOM 655 O O . GLY A 1 85 ? -6.776 1.500 -5.495 1.00 81.12 85 GLY A O 1
ATOM 656 N N . ASN A 1 86 ? -4.524 1.436 -5.485 1.00 80.50 86 ASN A N 1
ATOM 657 C CA . ASN A 1 86 ? -4.302 1.671 -6.911 1.00 80.50 86 ASN A CA 1
ATOM 658 C C . ASN A 1 86 ? -3.906 0.394 -7.672 1.00 80.50 86 ASN A C 1
ATOM 660 O O . ASN A 1 86 ? -3.401 -0.576 -7.115 1.00 80.50 86 ASN A O 1
ATOM 664 N N . THR A 1 87 ? -4.094 0.401 -8.988 1.00 83.81 87 THR A N 1
ATOM 665 C CA . THR A 1 87 ? -3.896 -0.752 -9.873 1.00 83.81 87 THR A CA 1
ATOM 666 C C . THR A 1 87 ? -3.023 -0.459 -11.075 1.00 83.81 87 THR A C 1
ATOM 668 O O . THR A 1 87 ? -2.902 -1.313 -11.938 1.00 83.81 87 THR A O 1
ATOM 671 N N . CYS A 1 88 ? -2.474 0.742 -11.214 1.00 87.81 88 CYS A N 1
ATOM 672 C CA . CYS A 1 88 ? -1.688 1.097 -12.390 1.00 87.81 88 CYS A CA 1
ATOM 673 C C . CYS A 1 88 ? -0.206 1.217 -12.034 1.00 87.81 88 CYS A C 1
ATOM 675 O O . CYS A 1 88 ? 0.161 1.786 -11.004 1.00 87.81 88 CYS A O 1
ATOM 677 N N . LEU A 1 89 ? 0.657 0.712 -12.916 1.00 92.88 89 LEU A N 1
ATOM 678 C CA . LEU A 1 89 ? 2.067 1.087 -12.933 1.00 92.88 89 LEU A CA 1
ATOM 679 C C . LEU A 1 89 ? 2.194 2.465 -13.597 1.00 92.88 89 LEU A C 1
ATOM 681 O O . LEU A 1 89 ? 1.711 2.665 -14.714 1.00 92.88 89 LEU A O 1
ATOM 685 N N . ILE A 1 90 ? 2.825 3.406 -12.896 1.00 92.62 90 ILE A N 1
ATOM 686 C CA . ILE A 1 90 ? 3.073 4.769 -13.366 1.00 92.62 90 ILE A CA 1
ATOM 687 C C . ILE A 1 90 ? 4.541 5.104 -13.127 1.00 92.62 90 ILE A C 1
ATOM 689 O O . ILE A 1 90 ? 5.024 5.061 -11.994 1.00 92.62 90 ILE A O 1
ATOM 693 N N . VAL A 1 91 ? 5.251 5.432 -14.202 1.00 93.12 91 VAL A N 1
ATOM 694 C CA . VAL A 1 91 ? 6.695 5.672 -14.202 1.00 93.12 91 VAL A CA 1
ATOM 695 C C . VAL A 1 91 ? 6.965 7.162 -14.424 1.00 93.12 91 VAL A C 1
ATOM 697 O O . VAL A 1 91 ? 6.467 7.724 -15.396 1.00 93.12 91 VAL A O 1
ATOM 700 N N . PRO A 1 92 ? 7.786 7.822 -13.592 1.00 89.31 92 PRO A N 1
ATOM 701 C CA . PRO A 1 92 ? 7.955 9.272 -13.634 1.00 89.31 92 PRO A CA 1
ATOM 702 C C . PRO A 1 92 ? 8.821 9.788 -14.799 1.00 89.31 92 PRO A C 1
ATOM 704 O O . PRO A 1 92 ? 8.847 10.983 -15.027 1.00 89.31 92 PRO A O 1
ATOM 707 N N . HIS A 1 93 ? 9.559 8.973 -15.556 1.00 88.12 93 HIS A N 1
ATOM 708 C CA . HIS A 1 93 ? 10.471 9.488 -16.597 1.00 88.12 93 HIS A CA 1
ATOM 709 C C . HIS A 1 93 ? 10.358 8.740 -17.917 1.00 88.12 93 HIS A C 1
ATOM 711 O O . HIS A 1 93 ? 11.192 7.899 -18.248 1.00 88.12 93 HIS A O 1
ATOM 717 N N . ALA A 1 94 ? 9.338 9.084 -18.700 1.00 91.12 94 ALA A N 1
ATOM 718 C CA . ALA A 1 94 ? 9.153 8.531 -20.038 1.00 91.12 94 ALA A CA 1
ATOM 719 C C . ALA A 1 94 ? 10.349 8.776 -20.967 1.00 91.12 94 ALA A C 1
ATOM 721 O O . ALA A 1 94 ? 10.653 7.945 -21.818 1.00 91.12 94 ALA A O 1
ATOM 722 N N . ASP A 1 95 ? 11.052 9.895 -20.780 1.00 88.19 95 ASP A N 1
ATOM 723 C CA . ASP A 1 95 ? 12.243 10.267 -21.540 1.00 88.19 95 ASP A CA 1
ATOM 724 C C . ASP A 1 95 ? 13.380 9.238 -21.422 1.00 88.19 95 ASP A C 1
ATOM 726 O O . ASP A 1 95 ? 14.146 9.057 -22.368 1.00 88.19 95 ASP A O 1
ATOM 730 N N . MET A 1 96 ? 13.437 8.495 -20.313 1.00 86.75 96 MET A N 1
ATOM 731 C CA . MET A 1 96 ? 14.418 7.427 -20.105 1.00 86.75 96 MET A CA 1
ATOM 732 C C . MET A 1 96 ? 14.049 6.132 -20.845 1.00 86.75 96 MET A C 1
ATOM 734 O O . MET A 1 96 ? 14.921 5.316 -21.115 1.00 86.75 96 MET A O 1
ATOM 738 N N . LEU A 1 97 ? 12.780 5.935 -21.212 1.00 87.12 97 LEU A N 1
ATOM 739 C CA . LEU A 1 97 ? 12.278 4.678 -21.783 1.00 87.12 97 LEU A CA 1
ATOM 740 C C . LEU A 1 97 ? 12.293 4.642 -23.319 1.00 87.12 97 LEU A C 1
ATOM 742 O O . LEU A 1 97 ? 11.787 3.699 -23.925 1.00 87.12 97 LEU A O 1
ATOM 746 N N . ASN A 1 98 ? 12.898 5.633 -23.978 1.00 74.69 98 ASN A N 1
ATOM 747 C CA . ASN A 1 98 ? 13.008 5.685 -25.438 1.00 74.69 98 ASN A CA 1
ATOM 748 C C . ASN A 1 98 ? 14.110 4.744 -25.978 1.00 74.69 98 ASN A C 1
ATOM 750 O O . ASN A 1 98 ? 15.076 5.181 -26.600 1.00 74.69 98 ASN A O 1
ATOM 754 N N . THR A 1 99 ? 13.998 3.446 -25.689 1.00 72.19 99 THR A N 1
ATOM 755 C CA . THR A 1 99 ? 15.022 2.423 -25.976 1.00 72.19 99 THR A CA 1
ATOM 756 C C . THR A 1 99 ? 14.660 1.477 -27.124 1.00 72.19 99 THR A C 1
ATOM 758 O O . THR A 1 99 ? 15.429 0.571 -27.438 1.00 72.19 99 THR A O 1
ATOM 761 N N . GLY A 1 100 ? 13.486 1.647 -27.742 1.00 80.69 100 GLY A N 1
ATOM 762 C CA . GLY A 1 100 ? 12.964 0.757 -28.788 1.00 80.69 100 GLY A CA 1
ATOM 763 C C . GLY A 1 100 ? 12.393 -0.578 -28.285 1.00 80.69 100 GLY A C 1
ATOM 764 O O . GLY A 1 100 ? 11.822 -1.315 -29.083 1.00 80.69 100 GLY A O 1
ATOM 765 N N . LEU A 1 101 ? 12.501 -0.880 -26.984 1.00 88.88 101 LEU A N 1
ATOM 766 C CA . LEU A 1 101 ? 11.896 -2.071 -26.367 1.00 88.88 101 LEU A CA 1
ATOM 767 C C . LEU A 1 101 ? 10.403 -1.919 -26.059 1.00 88.88 101 LEU A C 1
ATOM 769 O O . LEU A 1 101 ? 9.717 -2.918 -25.867 1.00 88.88 101 LEU A O 1
ATOM 773 N N . TYR A 1 102 ? 9.910 -0.684 -25.981 1.00 93.81 102 TYR A N 1
ATOM 774 C CA . TYR A 1 102 ? 8.549 -0.393 -25.544 1.00 93.81 102 TYR A CA 1
ATOM 775 C C . TYR A 1 102 ? 7.671 -0.005 -26.729 1.00 93.81 102 TYR A C 1
ATOM 777 O O . TYR A 1 102 ? 7.995 0.905 -27.495 1.00 93.81 102 TYR A O 1
ATOM 785 N N . GLN A 1 103 ? 6.530 -0.677 -26.859 1.00 93.69 103 GLN A N 1
ATOM 786 C CA . GLN A 1 103 ? 5.496 -0.321 -27.817 1.00 93.69 103 GLN A CA 1
ATOM 787 C C . GLN A 1 103 ? 4.722 0.899 -27.308 1.00 93.69 103 GLN A C 1
ATOM 789 O O . GLN A 1 103 ? 4.156 0.874 -26.217 1.00 93.69 103 GLN A O 1
ATOM 794 N N . PHE A 1 104 ? 4.661 1.950 -28.123 1.00 92.44 104 PHE A N 1
ATOM 795 C CA . PHE A 1 104 ? 3.877 3.150 -27.844 1.00 92.44 104 PHE A CA 1
ATOM 796 C C . PHE A 1 104 ? 2.428 2.990 -28.317 1.00 92.44 104 PHE A C 1
ATOM 798 O O . PHE A 1 104 ? 2.193 2.693 -29.490 1.00 92.44 104 PHE A O 1
ATOM 805 N N . TYR A 1 105 ? 1.465 3.222 -27.422 1.00 90.81 105 TYR A N 1
ATOM 806 C CA . TYR A 1 105 ? 0.034 3.196 -27.747 1.00 90.81 105 TYR A CA 1
ATOM 807 C C . TYR A 1 105 ? -0.596 4.571 -27.946 1.00 90.81 105 TYR A C 1
ATOM 809 O O . TYR A 1 105 ? -1.625 4.672 -28.610 1.00 90.81 105 TYR A O 1
ATOM 817 N N . GLY A 1 106 ? 0.009 5.623 -27.402 1.00 90.56 106 GLY A N 1
ATOM 818 C CA . GLY A 1 106 ? -0.529 6.973 -27.483 1.00 90.56 106 GLY A CA 1
ATOM 819 C C . GLY A 1 106 ? -0.130 7.833 -26.291 1.00 90.56 106 GLY A C 1
ATOM 820 O O . GLY A 1 106 ? 0.425 7.347 -25.302 1.00 90.56 106 GLY A O 1
ATOM 821 N N . SER A 1 107 ? -0.425 9.124 -26.404 1.00 91.62 107 SER A N 1
ATOM 822 C CA . SER A 1 107 ? -0.342 10.077 -25.298 1.00 91.62 107 SER A CA 1
ATOM 823 C C . SER A 1 107 ? -1.705 10.191 -24.627 1.00 91.62 107 SER A C 1
ATOM 825 O O . SER A 1 107 ? -2.730 10.196 -25.303 1.00 91.62 107 SER A O 1
ATOM 827 N N . THR A 1 108 ? -1.711 10.290 -23.307 1.00 90.88 108 THR A N 1
ATOM 828 C CA . THR A 1 108 ? -2.906 10.338 -22.461 1.00 90.88 108 THR A CA 1
ATOM 829 C C . THR A 1 108 ? -2.579 11.090 -21.172 1.00 90.88 108 THR A C 1
ATOM 831 O O . THR A 1 108 ? -1.446 11.518 -20.951 1.00 90.88 108 THR A O 1
ATOM 834 N N . THR A 1 109 ? -3.562 11.218 -20.295 1.00 88.19 109 THR A N 1
ATOM 835 C CA . THR A 1 109 ? -3.359 11.584 -18.895 1.00 88.19 109 THR A CA 1
ATOM 836 C C . THR A 1 109 ? -3.479 10.318 -18.051 1.00 88.19 109 THR A C 1
ATOM 838 O O . THR A 1 109 ? -4.385 9.514 -18.282 1.00 88.19 109 THR A O 1
ATOM 841 N N . GLU A 1 110 ? -2.541 10.082 -17.134 1.00 87.31 110 GLU A N 1
ATOM 842 C CA . GLU A 1 110 ? -2.686 8.997 -16.150 1.00 87.31 110 GLU A CA 1
ATOM 843 C C . GLU A 1 110 ? -3.758 9.363 -15.098 1.00 87.31 110 GLU A C 1
ATOM 845 O O . GLU A 1 110 ? -4.101 10.544 -14.991 1.00 87.31 110 GLU A O 1
ATOM 850 N N . PRO A 1 111 ? -4.331 8.395 -14.351 1.00 80.31 111 PRO A N 1
ATOM 851 C CA . PRO A 1 111 ? -5.493 8.616 -13.475 1.00 80.31 111 PRO A CA 1
ATOM 852 C C . PRO A 1 111 ? -5.392 9.790 -12.488 1.00 80.31 111 PRO A C 1
ATOM 854 O O . PRO A 1 111 ? -6.411 10.302 -12.030 1.00 80.31 111 PRO A O 1
ATOM 857 N N . TRP A 1 112 ? -4.180 10.226 -12.165 1.00 79.50 112 TRP A N 1
ATOM 858 C CA . TRP A 1 112 ? -3.872 11.263 -11.192 1.00 79.50 112 TRP A CA 1
ATOM 859 C C . TRP A 1 112 ? -3.459 12.596 -11.804 1.00 79.50 112 TRP A C 1
ATOM 861 O O . TRP A 1 112 ? -3.120 13.514 -11.061 1.00 79.50 112 TRP A O 1
ATOM 871 N N . GLY A 1 113 ? -3.544 12.741 -13.127 1.00 83.19 113 GLY A N 1
ATOM 872 C CA . GLY A 1 113 ? -3.448 14.032 -13.812 1.00 83.19 113 GLY A CA 1
ATOM 873 C C . GLY A 1 113 ? -2.121 14.298 -14.519 1.00 83.19 113 GLY A C 1
ATOM 874 O O . GLY A 1 113 ? -2.021 15.271 -15.264 1.00 83.19 113 GLY A O 1
ATOM 875 N N . CYS A 1 114 ? -1.101 13.453 -14.355 1.00 87.75 114 CYS A N 1
ATOM 876 C CA . CYS A 1 114 ? 0.154 13.626 -15.080 1.00 87.75 114 CYS A CA 1
ATOM 877 C C . CYS A 1 114 ? -0.012 13.326 -16.591 1.00 87.75 114 CYS A C 1
ATOM 879 O O . CYS A 1 114 ? -0.539 12.276 -16.971 1.00 87.75 114 CYS A O 1
ATOM 881 N N . PRO A 1 115 ? 0.471 14.200 -17.493 1.00 91.69 115 PRO A N 1
ATOM 882 C CA . PRO A 1 115 ? 0.578 13.868 -18.909 1.00 91.69 115 PRO A CA 1
ATOM 883 C C . PRO A 1 115 ? 1.568 12.711 -19.119 1.00 91.69 115 PRO A C 1
ATOM 885 O O . PRO A 1 115 ? 2.735 12.787 -18.714 1.00 91.69 115 PRO A O 1
ATOM 888 N N . ALA A 1 116 ? 1.108 11.635 -19.753 1.00 92.94 116 ALA A N 1
ATOM 889 C CA . ALA A 1 116 ? 1.830 10.374 -19.844 1.00 92.94 116 ALA A CA 1
ATOM 890 C C . ALA A 1 116 ? 1.718 9.710 -21.224 1.00 92.94 116 ALA A C 1
ATOM 892 O O . ALA A 1 116 ? 0.735 9.851 -21.949 1.00 92.94 116 ALA A O 1
ATOM 893 N N . TYR A 1 117 ? 2.736 8.937 -21.586 1.00 93.56 117 TYR A N 1
ATOM 894 C CA . TYR A 1 117 ? 2.644 7.957 -22.659 1.00 93.56 117 TYR A CA 1
ATOM 895 C C . TYR A 1 117 ? 2.106 6.651 -22.103 1.00 93.56 117 TYR A C 1
ATOM 897 O O . TYR A 1 117 ? 2.489 6.237 -21.009 1.00 93.56 117 TYR A O 1
ATOM 905 N N . LEU A 1 118 ? 1.263 5.977 -22.875 1.00 92.62 118 LEU A N 1
ATOM 906 C CA . LEU A 1 118 ? 0.917 4.596 -22.597 1.00 92.62 118 LEU A CA 1
ATOM 907 C C . LEU A 1 118 ? 1.863 3.678 -23.362 1.00 92.62 118 LEU A C 1
ATOM 909 O O . LEU A 1 118 ? 1.927 3.717 -24.595 1.00 92.62 118 LEU A O 1
ATOM 913 N N . LEU A 1 119 ? 2.599 2.869 -22.610 1.00 94.12 119 LEU A N 1
ATOM 914 C CA . LEU A 1 119 ? 3.630 1.981 -23.122 1.00 94.12 119 LEU A CA 1
ATOM 915 C C . LEU A 1 119 ? 3.294 0.529 -22.791 1.00 94.12 119 LEU A C 1
ATOM 917 O O . LEU A 1 119 ? 2.642 0.252 -21.786 1.00 94.12 119 LEU A O 1
ATOM 921 N N . ARG A 1 120 ? 3.777 -0.392 -23.624 1.00 94.25 120 ARG A N 1
ATOM 922 C CA . ARG A 1 120 ? 3.794 -1.832 -23.355 1.00 94.25 120 ARG A CA 1
ATOM 923 C C . ARG A 1 120 ? 5.194 -2.384 -23.529 1.00 94.25 120 ARG A C 1
ATOM 925 O O . ARG A 1 120 ? 5.860 -2.041 -24.503 1.00 94.25 120 ARG A O 1
ATOM 932 N N . GLY A 1 121 ? 5.633 -3.225 -22.607 1.00 94.38 121 GLY A N 1
ATOM 933 C CA . GLY A 1 121 ? 6.922 -3.898 -22.707 1.00 94.38 121 GLY A CA 1
ATOM 934 C C . GLY A 1 121 ? 7.370 -4.523 -21.389 1.00 94.38 121 GLY A C 1
ATOM 935 O O . GLY A 1 121 ? 6.583 -4.578 -20.437 1.00 94.38 121 GLY A O 1
ATOM 936 N N . PRO A 1 122 ? 8.635 -4.969 -21.330 1.00 94.38 122 PRO A N 1
ATOM 937 C CA . PRO A 1 122 ? 9.140 -5.732 -20.204 1.00 94.38 122 PRO A CA 1
ATOM 938 C C . PRO A 1 122 ? 9.384 -4.852 -18.981 1.00 94.38 122 PRO A C 1
ATOM 940 O O . PRO A 1 122 ? 9.897 -3.735 -19.077 1.00 94.38 122 PRO A O 1
ATOM 943 N N . VAL A 1 123 ? 9.062 -5.396 -17.813 1.00 94.56 123 VAL A N 1
ATOM 944 C CA . VAL A 1 123 ? 9.329 -4.797 -16.505 1.00 94.56 123 VAL A CA 1
ATOM 945 C C . VAL A 1 123 ? 10.014 -5.841 -15.634 1.00 94.56 123 VAL A C 1
ATOM 947 O O . VAL A 1 123 ? 9.509 -6.949 -15.480 1.00 94.56 123 VAL A O 1
ATOM 950 N N . GLN A 1 124 ? 11.159 -5.496 -15.052 1.00 93.69 124 GLN A N 1
ATOM 951 C CA . GLN A 1 124 ? 11.945 -6.398 -14.213 1.00 93.69 124 GLN A CA 1
ATOM 952 C C . GLN A 1 124 ? 11.896 -5.953 -12.750 1.00 93.69 124 GLN A C 1
ATOM 954 O O . GLN A 1 124 ? 11.970 -4.766 -12.438 1.00 93.69 124 GLN A O 1
ATOM 959 N N . ILE A 1 125 ? 11.780 -6.904 -11.832 1.00 93.31 125 ILE A N 1
ATOM 960 C CA . ILE A 1 125 ? 11.689 -6.662 -10.395 1.00 93.31 125 ILE A CA 1
ATOM 961 C C . ILE A 1 125 ? 12.747 -7.526 -9.699 1.00 93.31 125 ILE A C 1
ATOM 963 O O . ILE A 1 125 ? 12.665 -8.757 -9.757 1.00 93.31 125 ILE A O 1
ATOM 967 N N . PRO A 1 126 ? 13.742 -6.914 -9.033 1.00 89.12 126 PRO A N 1
ATOM 968 C CA . PRO A 1 126 ? 14.708 -7.649 -8.231 1.00 89.12 126 PRO A CA 1
ATOM 969 C C . PRO A 1 126 ? 14.024 -8.355 -7.061 1.00 89.12 126 PRO A C 1
ATOM 971 O O . PRO A 1 126 ? 13.229 -7.754 -6.334 1.00 89.12 126 PRO A O 1
ATOM 974 N N . THR A 1 127 ? 14.353 -9.625 -6.863 1.00 84.88 127 THR A N 1
ATOM 975 C CA . THR A 1 127 ? 13.809 -10.450 -5.783 1.00 84.88 127 THR A CA 1
ATOM 976 C C . THR A 1 127 ? 14.783 -10.519 -4.601 1.00 84.88 127 THR A C 1
ATOM 978 O O . THR A 1 127 ? 15.934 -10.083 -4.667 1.00 84.88 127 THR A O 1
ATOM 981 N N . LEU A 1 128 ? 14.319 -11.076 -3.483 1.00 81.44 128 LEU A N 1
ATOM 982 C CA . LEU A 1 128 ? 15.088 -11.187 -2.247 1.00 81.44 128 LEU A CA 1
ATOM 983 C C . LEU A 1 128 ? 16.310 -12.107 -2.393 1.00 81.44 128 LEU A C 1
ATOM 985 O O . LEU A 1 128 ? 17.329 -11.860 -1.754 1.00 81.44 128 LEU A O 1
ATOM 989 N N . ASP A 1 129 ? 16.225 -13.149 -3.228 1.00 74.12 129 ASP A N 1
ATOM 990 C CA . ASP A 1 129 ? 17.335 -14.084 -3.473 1.00 74.12 129 ASP A CA 1
ATOM 991 C C . ASP A 1 129 ? 18.323 -13.578 -4.541 1.00 74.12 129 ASP A C 1
ATOM 993 O O . ASP A 1 129 ? 19.291 -14.263 -4.877 1.00 74.12 129 ASP A O 1
ATOM 997 N N . GLY A 1 130 ? 18.088 -12.369 -5.059 1.00 78.19 130 GLY A N 1
ATOM 998 C CA . GLY A 1 130 ? 18.906 -11.732 -6.078 1.00 78.19 130 GLY A CA 1
ATOM 999 C C . GLY A 1 130 ? 18.612 -12.163 -7.506 1.00 78.19 130 GLY A C 1
ATOM 1000 O O . GLY A 1 130 ? 19.359 -11.765 -8.395 1.00 78.19 130 GLY A O 1
ATOM 1001 N N . SER A 1 131 ? 17.566 -12.959 -7.741 1.00 83.62 131 SER A N 1
ATOM 1002 C CA . SER A 1 131 ? 17.042 -13.208 -9.086 1.00 83.62 131 SER A CA 1
ATOM 1003 C C . SER A 1 131 ? 16.229 -12.022 -9.620 1.00 83.62 131 SER A C 1
ATOM 1005 O O . SER A 1 131 ? 15.874 -11.092 -8.890 1.00 83.62 131 SER A O 1
ATOM 1007 N N . LEU A 1 132 ? 15.933 -12.053 -10.921 1.00 89.12 132 LEU A N 1
ATOM 1008 C CA . LEU A 1 132 ? 15.029 -11.106 -11.569 1.00 89.12 132 LEU A CA 1
ATOM 1009 C C . LEU A 1 132 ? 13.702 -11.789 -11.891 1.00 89.12 132 LEU A C 1
ATOM 1011 O O . LEU A 1 132 ? 13.656 -12.800 -12.599 1.00 89.12 132 LEU A O 1
ATOM 1015 N N . TYR A 1 133 ? 12.621 -11.215 -11.375 1.00 91.94 133 TYR A N 1
ATOM 1016 C CA . TYR A 1 133 ? 11.273 -11.518 -11.823 1.00 91.94 133 TYR A CA 1
ATOM 1017 C C . TYR A 1 133 ? 10.917 -10.577 -12.972 1.00 91.94 133 TYR A C 1
ATOM 1019 O O . TYR A 1 133 ? 11.002 -9.362 -12.814 1.00 91.94 133 TYR A O 1
ATOM 1027 N N . GLU A 1 134 ? 10.557 -11.123 -14.128 1.00 92.88 134 GLU A N 1
ATOM 1028 C CA . GLU A 1 134 ? 10.238 -10.338 -15.317 1.00 92.88 134 GLU A CA 1
ATOM 1029 C C . GLU A 1 134 ? 8.767 -10.492 -15.684 1.00 92.88 134 GLU A C 1
ATOM 1031 O O . GLU A 1 134 ? 8.247 -11.600 -15.769 1.00 92.88 134 GLU A O 1
ATOM 1036 N N . ILE A 1 135 ? 8.121 -9.359 -15.930 1.00 93.88 135 ILE A N 1
ATOM 1037 C CA . ILE A 1 135 ? 6.792 -9.261 -16.515 1.00 93.88 135 ILE A CA 1
ATOM 1038 C C . ILE A 1 135 ? 7.022 -8.809 -17.952 1.00 93.88 135 ILE A C 1
ATOM 1040 O O . ILE A 1 135 ? 7.264 -7.627 -18.192 1.00 93.88 135 ILE A O 1
ATOM 1044 N N . GLU A 1 136 ? 7.001 -9.749 -18.895 1.00 91.81 136 GLU A N 1
ATOM 1045 C CA . GLU A 1 136 ? 7.446 -9.517 -20.281 1.00 91.81 136 GLU A CA 1
ATOM 1046 C C . GLU A 1 136 ? 6.632 -8.434 -21.005 1.00 91.81 136 GLU A C 1
ATOM 1048 O O . GLU A 1 136 ? 7.142 -7.741 -21.885 1.00 91.81 136 GLU A O 1
ATOM 1053 N N . ASP A 1 137 ? 5.359 -8.291 -20.636 1.00 91.94 137 ASP A N 1
ATOM 1054 C CA . ASP A 1 137 ? 4.373 -7.633 -21.482 1.00 91.94 137 ASP A CA 1
ATOM 1055 C C . ASP A 1 137 ? 3.389 -6.748 -20.705 1.00 91.94 137 ASP A C 1
ATOM 1057 O O . ASP A 1 137 ? 2.165 -6.817 -20.844 1.00 91.94 137 ASP A O 1
ATOM 1061 N N . CYS A 1 138 ? 3.940 -5.915 -19.826 1.00 93.81 138 CYS A N 1
ATOM 1062 C CA . CYS A 1 138 ? 3.166 -5.022 -18.976 1.00 93.81 138 CYS A CA 1
ATOM 1063 C C . CYS A 1 138 ? 2.736 -3.772 -19.751 1.00 93.81 138 CYS A C 1
ATOM 1065 O O . CYS A 1 138 ? 3.577 -3.111 -20.359 1.00 93.81 138 CYS A O 1
ATOM 1067 N N . VAL A 1 139 ? 1.459 -3.380 -19.658 1.00 93.62 139 VAL A N 1
ATOM 1068 C CA . VAL A 1 139 ? 0.992 -2.056 -20.111 1.00 93.62 139 VAL A CA 1
ATOM 1069 C C . VAL A 1 139 ? 0.959 -1.088 -18.933 1.00 93.62 139 VAL A C 1
ATOM 1071 O O . VAL A 1 139 ? 0.369 -1.401 -17.896 1.00 93.62 139 VAL A O 1
ATOM 1074 N N . PHE A 1 140 ? 1.582 0.081 -19.084 1.00 93.88 140 PHE A N 1
ATOM 1075 C CA . PHE A 1 140 ? 1.758 1.059 -18.011 1.00 93.88 140 PHE A CA 1
ATOM 1076 C C . PHE A 1 140 ? 1.816 2.505 -18.520 1.00 93.88 140 PHE A C 1
ATOM 1078 O O . PHE A 1 140 ? 2.037 2.762 -19.706 1.00 93.88 140 PHE A O 1
ATOM 1085 N N . TYR A 1 141 ? 1.637 3.458 -17.603 1.00 93.50 141 TYR A N 1
ATOM 1086 C CA . TYR A 1 141 ? 1.787 4.885 -17.881 1.00 93.50 141 TYR A CA 1
ATOM 1087 C C . TYR A 1 141 ? 3.227 5.337 -17.627 1.00 93.50 141 TYR A C 1
ATOM 1089 O O . TYR A 1 141 ? 3.825 4.997 -16.608 1.00 93.50 141 TYR A O 1
ATOM 1097 N N . ALA A 1 142 ? 3.772 6.159 -18.516 1.00 94.38 142 ALA A N 1
ATOM 1098 C CA . ALA A 1 142 ? 5.060 6.812 -18.345 1.00 94.38 142 ALA A CA 1
ATOM 1099 C C . ALA A 1 142 ? 4.887 8.331 -18.464 1.00 94.38 142 ALA A C 1
ATOM 1101 O O . ALA A 1 142 ? 4.643 8.855 -19.548 1.00 94.38 142 ALA A O 1
ATOM 1102 N N . CYS A 1 143 ? 5.011 9.041 -17.347 1.00 92.88 143 CYS A N 1
ATOM 1103 C CA . CYS A 1 143 ? 4.916 10.493 -17.264 1.00 92.88 143 CYS A CA 1
ATOM 1104 C C . CYS A 1 143 ? 6.015 11.183 -18.079 1.00 92.88 143 CYS A C 1
ATOM 1106 O O . CYS A 1 143 ? 7.204 10.895 -17.905 1.00 92.88 143 CYS A O 1
ATOM 1108 N N . TYR A 1 144 ? 5.627 12.141 -18.922 1.00 92.50 144 TYR A N 1
ATOM 1109 C CA . TYR A 1 144 ? 6.561 12.998 -19.665 1.00 92.50 144 TYR A CA 1
ATOM 1110 C C . TYR A 1 144 ? 6.554 14.459 -19.189 1.00 92.50 144 TYR A C 1
ATOM 1112 O O . TYR A 1 144 ? 7.437 15.229 -19.570 1.00 92.50 144 TYR A O 1
ATOM 1120 N N . ALA A 1 145 ? 5.606 14.845 -18.334 1.00 89.50 145 ALA A N 1
ATOM 1121 C CA . ALA A 1 145 ? 5.523 16.167 -17.713 1.00 89.50 145 ALA A CA 1
ATOM 1122 C C . ALA A 1 145 ? 5.058 16.055 -16.252 1.00 89.50 145 ALA A C 1
ATOM 1124 O O . ALA A 1 145 ? 4.609 14.994 -15.836 1.00 89.50 145 ALA A O 1
ATOM 1125 N N . ASP A 1 146 ? 5.198 17.124 -15.468 1.00 86.94 146 ASP A N 1
ATOM 1126 C CA . ASP A 1 146 ? 4.625 17.191 -14.117 1.00 86.94 146 ASP A CA 1
ATOM 1127 C C . ASP A 1 146 ? 3.095 17.320 -14.172 1.00 86.94 146 ASP A C 1
ATOM 1129 O O . ASP A 1 146 ? 2.529 17.724 -15.192 1.00 86.94 146 ASP A O 1
ATOM 1133 N N . ASN A 1 147 ? 2.425 16.999 -13.063 1.00 81.88 147 ASN A N 1
ATOM 1134 C CA . ASN A 1 147 ? 0.987 17.207 -12.932 1.00 81.88 147 ASN A CA 1
ATOM 1135 C C . ASN A 1 147 ? 0.653 18.718 -13.000 1.00 81.88 147 ASN A C 1
ATOM 1137 O O . ASN A 1 147 ? 1.129 19.472 -12.146 1.00 81.88 147 ASN A O 1
ATOM 1141 N N . PRO A 1 148 ? -0.161 19.177 -13.971 1.00 81.44 148 PRO A N 1
ATOM 1142 C CA . PRO A 1 148 ? -0.481 20.594 -14.137 1.00 81.44 148 PRO A CA 1
ATOM 1143 C C . PRO A 1 148 ? -1.327 21.158 -12.989 1.00 81.44 148 PRO A C 1
ATOM 1145 O O . PRO A 1 148 ? -1.186 22.336 -12.661 1.00 81.44 148 PRO A O 1
ATOM 1148 N N . ASP A 1 149 ? -2.156 20.326 -12.355 1.00 74.25 149 ASP A N 1
ATOM 1149 C CA . ASP A 1 149 ? -3.035 20.723 -11.250 1.00 74.25 149 ASP A CA 1
ATOM 1150 C C . ASP A 1 149 ? -2.300 20.717 -9.903 1.00 74.25 149 ASP A C 1
ATOM 1152 O O . ASP A 1 149 ? -2.731 21.351 -8.939 1.00 74.25 149 ASP A O 1
ATOM 1156 N N . ASN A 1 150 ? -1.161 20.022 -9.827 1.00 70.00 150 ASN A N 1
ATOM 1157 C CA . ASN A 1 150 ? -0.318 19.984 -8.639 1.00 70.00 150 ASN A CA 1
ATOM 1158 C C . ASN A 1 150 ? 1.181 19.942 -8.994 1.00 70.00 150 ASN A C 1
ATOM 1160 O O . ASN A 1 150 ? 1.855 18.932 -8.765 1.00 70.00 150 ASN A O 1
ATOM 1164 N N . PRO A 1 151 ? 1.741 21.045 -9.518 1.00 61.66 151 PRO A N 1
ATOM 1165 C CA . PRO A 1 151 ? 3.116 21.073 -10.016 1.00 61.66 151 PRO A CA 1
ATOM 1166 C C . PRO A 1 151 ? 4.166 20.871 -8.913 1.00 61.66 151 PRO A C 1
ATOM 1168 O O . PRO A 1 151 ? 5.298 20.491 -9.199 1.00 61.66 151 PRO A O 1
ATOM 1171 N N . THR A 1 152 ? 3.813 21.076 -7.638 1.00 62.97 152 THR A N 1
ATOM 1172 C CA . THR A 1 152 ? 4.716 20.816 -6.503 1.00 62.97 152 THR A CA 1
ATOM 1173 C C . THR A 1 152 ? 4.798 19.333 -6.133 1.00 62.97 152 THR A C 1
ATOM 1175 O O . THR A 1 152 ? 5.757 18.929 -5.471 1.00 62.97 152 THR A O 1
ATOM 1178 N N . ALA A 1 153 ? 3.842 18.507 -6.578 1.00 62.53 153 ALA A N 1
ATOM 1179 C CA . ALA A 1 153 ? 3.895 17.054 -6.426 1.00 62.53 153 ALA A CA 1
ATOM 1180 C C . ALA A 1 153 ? 4.861 16.385 -7.423 1.00 62.53 153 ALA A C 1
ATOM 1182 O O . ALA A 1 153 ? 5.309 15.263 -7.177 1.00 62.53 153 ALA A O 1
ATOM 1183 N N . GLY A 1 154 ? 5.229 17.085 -8.502 1.00 76.94 154 GLY A N 1
ATOM 1184 C CA . GLY A 1 154 ? 6.079 16.563 -9.568 1.00 76.94 154 GLY A CA 1
ATOM 1185 C C . GLY A 1 154 ? 5.395 15.454 -10.373 1.00 76.94 154 GLY A C 1
ATOM 1186 O O . GLY A 1 154 ? 4.169 15.410 -10.494 1.00 76.94 154 GLY A O 1
ATOM 1187 N N . ARG A 1 155 ? 6.202 14.552 -10.937 1.00 84.38 155 ARG A N 1
ATOM 1188 C CA . ARG A 1 155 ? 5.721 13.400 -11.708 1.00 84.38 155 ARG A CA 1
ATOM 1189 C C . ARG A 1 155 ? 5.301 12.246 -10.800 1.00 84.38 155 ARG A C 1
ATOM 1191 O O . ARG A 1 155 ? 6.019 11.875 -9.868 1.00 84.38 155 ARG A O 1
ATOM 1198 N N . THR A 1 156 ? 4.168 11.648 -11.137 1.00 84.88 156 THR A N 1
ATOM 1199 C CA . THR A 1 156 ? 3.582 10.475 -10.489 1.00 84.88 156 THR A CA 1
ATOM 1200 C C . THR A 1 156 ? 4.519 9.261 -10.578 1.00 84.88 156 THR A C 1
ATOM 1202 O O . THR A 1 156 ? 5.112 8.997 -11.626 1.00 84.88 156 THR A O 1
ATOM 1205 N N . ALA A 1 157 ? 4.658 8.506 -9.484 1.00 89.12 157 ALA A N 1
ATOM 1206 C CA . ALA A 1 157 ? 5.452 7.277 -9.444 1.00 89.12 157 ALA A CA 1
ATOM 1207 C C . ALA A 1 157 ? 4.805 6.230 -8.543 1.00 89.12 157 ALA A C 1
ATOM 1209 O O . ALA A 1 157 ? 4.854 6.336 -7.316 1.00 89.12 157 ALA A O 1
ATOM 1210 N N . ASN A 1 158 ? 4.220 5.216 -9.167 1.00 91.00 158 ASN A N 1
ATOM 1211 C CA . ASN A 1 158 ? 3.336 4.278 -8.499 1.00 91.00 158 ASN A CA 1
ATOM 1212 C C . ASN A 1 158 ? 3.498 2.864 -9.054 1.00 91.00 158 ASN A C 1
ATOM 1214 O O . ASN A 1 158 ? 3.597 2.668 -10.263 1.00 91.00 158 ASN A O 1
ATOM 1218 N N . PHE A 1 159 ? 3.455 1.878 -8.171 1.00 93.12 159 PHE A N 1
ATOM 1219 C CA . PHE A 1 159 ? 3.340 0.465 -8.482 1.00 93.12 159 PHE A CA 1
ATOM 1220 C C . PHE A 1 159 ? 2.036 -0.050 -7.864 1.00 93.12 159 PHE A C 1
ATOM 1222 O O . PHE A 1 159 ? 1.994 -0.448 -6.700 1.00 93.12 159 PHE A O 1
ATOM 1229 N N . GLY A 1 160 ? 0.950 0.019 -8.638 1.00 91.06 160 GLY A N 1
ATOM 1230 C CA . GLY A 1 160 ? -0.390 -0.325 -8.166 1.00 91.06 160 GLY A CA 1
ATOM 1231 C C . GLY A 1 160 ? -0.592 -1.832 -8.071 1.00 91.06 160 GLY A C 1
ATOM 1232 O O . GLY A 1 160 ? -0.717 -2.509 -9.087 1.00 91.06 160 GLY A O 1
ATOM 1233 N N . VAL A 1 161 ? -0.643 -2.378 -6.865 1.00 91.62 161 VAL A N 1
ATOM 1234 C CA . VAL A 1 161 ? -0.780 -3.827 -6.636 1.00 91.62 161 VAL A CA 1
ATOM 1235 C C . VAL A 1 161 ? -2.244 -4.258 -6.576 1.00 91.62 161 VAL A C 1
ATOM 1237 O O . VAL A 1 161 ? -2.542 -5.440 -6.749 1.00 91.62 161 VAL A O 1
ATOM 1240 N N . GLY A 1 162 ? -3.153 -3.309 -6.359 1.00 87.19 162 GLY A N 1
ATOM 1241 C CA . GLY A 1 162 ? -4.581 -3.541 -6.215 1.00 87.19 162 GLY A CA 1
ATOM 1242 C C . GLY A 1 162 ? -5.230 -4.214 -7.415 1.00 87.19 162 GLY A C 1
ATOM 1243 O O . GLY A 1 162 ? -4.753 -4.152 -8.552 1.00 87.19 162 GLY A O 1
ATOM 1244 N N . ARG A 1 163 ? -6.396 -4.809 -7.170 1.00 81.00 163 ARG A N 1
ATOM 1245 C CA . ARG A 1 163 ? -7.315 -5.246 -8.220 1.00 81.00 163 ARG A CA 1
ATOM 1246 C C . ARG A 1 163 ? -8.563 -4.376 -8.153 1.00 81.00 163 ARG A C 1
ATOM 1248 O O . ARG A 1 163 ? -9.282 -4.390 -7.168 1.00 81.00 163 ARG A O 1
ATOM 1255 N N . VAL A 1 164 ? -8.825 -3.640 -9.220 1.00 68.44 164 VAL A N 1
ATOM 1256 C CA . VAL A 1 164 ? -10.069 -2.907 -9.456 1.00 68.44 164 VAL A CA 1
ATOM 1257 C C . VAL A 1 164 ? -10.613 -3.390 -10.787 1.00 68.44 164 VAL A C 1
ATOM 1259 O O . VAL A 1 164 ? -9.857 -3.914 -11.617 1.00 68.44 164 VAL A O 1
ATOM 1262 N N . SER A 1 165 ? -11.924 -3.272 -10.996 1.00 55.59 165 SER A N 1
ATOM 1263 C CA . SER A 1 165 ? -12.468 -3.441 -12.345 1.00 55.59 165 SER A CA 1
ATOM 1264 C C . SER A 1 165 ? -11.687 -2.538 -13.302 1.00 55.59 165 SER A C 1
ATOM 1266 O O . SER A 1 165 ? -11.304 -1.444 -12.891 1.00 55.59 165 SER A O 1
ATOM 1268 N N . PRO A 1 166 ? -11.399 -2.993 -14.534 1.00 55.81 166 PRO A N 1
ATOM 1269 C CA . PRO A 1 166 ? -10.538 -2.256 -15.445 1.00 55.81 166 PRO A CA 1
ATOM 1270 C C . PRO A 1 166 ? -10.978 -0.798 -15.519 1.00 55.81 166 PRO A C 1
ATOM 1272 O O . PRO A 1 166 ? -12.165 -0.525 -15.713 1.00 55.81 166 PRO A O 1
ATOM 1275 N N . TRP A 1 167 ? -10.028 0.117 -15.315 1.00 49.09 167 TRP A N 1
ATOM 1276 C CA . TRP A 1 167 ? -10.305 1.541 -15.423 1.00 49.09 167 TRP A CA 1
ATOM 1277 C C . TRP A 1 167 ? -10.963 1.791 -16.778 1.00 49.09 167 TRP A C 1
ATOM 1279 O O . TRP A 1 167 ? -10.404 1.362 -17.795 1.00 49.09 167 TRP A O 1
ATOM 1289 N N . PRO A 1 168 ? -12.131 2.450 -16.832 1.00 44.53 168 PRO A N 1
ATOM 1290 C CA . PRO A 1 168 ? -12.632 2.943 -18.098 1.00 44.53 168 PRO A CA 1
ATOM 1291 C C . PRO A 1 168 ? -11.605 3.956 -18.612 1.00 44.53 168 PRO A C 1
ATOM 1293 O O . PRO A 1 168 ? -11.493 5.064 -18.094 1.00 44.53 168 PRO A O 1
ATOM 1296 N N . THR A 1 169 ? -10.792 3.561 -19.591 1.00 48.62 169 THR A N 1
ATOM 1297 C CA . THR A 1 169 ? -9.915 4.481 -20.309 1.00 48.62 169 THR A CA 1
ATOM 1298 C C . THR A 1 169 ? -10.816 5.321 -21.201 1.00 48.62 169 THR A C 1
ATOM 1300 O O . THR A 1 169 ? -11.320 4.854 -22.219 1.00 48.62 169 THR A O 1
ATOM 1303 N N . VAL A 1 170 ? -11.104 6.545 -20.759 1.00 42.25 170 VAL A N 1
ATOM 1304 C CA . VAL A 1 170 ? -12.184 7.365 -21.332 1.00 42.25 170 VAL A CA 1
ATOM 1305 C C . VAL A 1 170 ? -11.883 7.817 -22.773 1.00 42.25 170 VAL A C 1
ATOM 1307 O O . VAL A 1 170 ? -12.812 8.145 -23.496 1.00 42.25 170 VAL A O 1
ATOM 1310 N N . ASP A 1 171 ? -10.627 7.728 -23.236 1.00 47.66 171 ASP A N 1
ATOM 1311 C CA . ASP A 1 171 ? -10.185 8.333 -24.507 1.00 47.66 171 ASP A CA 1
ATOM 1312 C C . ASP A 1 171 ? -9.221 7.470 -25.353 1.00 47.66 171 ASP A C 1
ATOM 1314 O O . ASP A 1 171 ? -8.462 7.984 -26.174 1.00 47.66 171 ASP A O 1
ATOM 1318 N N . MET A 1 172 ? -9.213 6.145 -25.180 1.00 53.41 172 MET A N 1
ATOM 1319 C CA . MET A 1 172 ? -8.252 5.257 -25.859 1.00 53.41 172 MET A CA 1
ATOM 1320 C C . MET A 1 172 ? -8.896 4.372 -26.929 1.00 53.41 172 MET A C 1
ATOM 1322 O O . MET A 1 172 ? -10.101 4.114 -26.875 1.00 53.41 172 MET A O 1
ATOM 1326 N N . PRO A 1 173 ? -8.107 3.844 -27.891 1.00 54.09 173 PRO A N 1
ATOM 1327 C CA . PRO A 1 173 ? -8.585 2.798 -28.784 1.00 54.09 173 PRO A CA 1
ATOM 1328 C C . PRO A 1 173 ? -9.236 1.678 -27.953 1.00 54.09 173 PRO A C 1
ATOM 1330 O O . PRO A 1 173 ? -8.667 1.305 -26.925 1.00 54.09 173 PRO A O 1
ATOM 1333 N N . PRO A 1 174 ? -10.386 1.123 -28.373 1.00 55.06 174 PRO A N 1
ATOM 1334 C CA . PRO A 1 174 ? -11.261 0.268 -27.554 1.00 55.06 174 PRO A CA 1
ATOM 1335 C C . PRO A 1 174 ? -10.690 -1.114 -27.147 1.00 55.06 174 PRO A C 1
ATOM 1337 O O . PRO A 1 174 ? -11.447 -2.062 -26.965 1.00 55.06 174 PRO A O 1
ATOM 1340 N N . MET A 1 175 ? -9.368 -1.280 -27.019 1.00 59.28 175 MET A N 1
ATOM 1341 C CA . MET A 1 175 ? -8.715 -2.580 -26.827 1.00 59.28 175 MET A CA 1
ATOM 1342 C C . MET A 1 175 ? -7.548 -2.612 -25.827 1.00 59.28 175 MET A C 1
ATOM 1344 O O . MET A 1 175 ? -7.013 -3.698 -25.610 1.00 59.28 175 MET A O 1
ATOM 1348 N N . VAL A 1 176 ? -7.130 -1.496 -25.211 1.00 72.75 176 VAL A N 1
ATOM 1349 C CA . VAL A 1 176 ? -6.015 -1.520 -24.241 1.00 72.75 176 VAL A CA 1
ATOM 1350 C C . VAL A 1 176 ? -6.510 -1.265 -22.821 1.00 72.75 176 VAL A C 1
ATOM 1352 O O . VAL A 1 176 ? -6.926 -0.162 -22.473 1.00 72.75 176 VAL A O 1
ATOM 1355 N N . THR A 1 177 ? -6.450 -2.309 -21.998 1.00 74.75 177 THR A N 1
ATOM 1356 C CA . THR A 1 177 ? -6.807 -2.270 -20.579 1.00 74.75 177 THR A CA 1
ATOM 1357 C C . THR A 1 177 ? -5.546 -2.165 -19.735 1.00 74.75 177 THR A C 1
ATOM 1359 O O . THR A 1 177 ? -4.706 -3.060 -19.775 1.00 74.75 177 THR A O 1
ATOM 1362 N N . VAL A 1 178 ? -5.435 -1.098 -18.941 1.00 83.12 178 VAL A N 1
ATOM 1363 C CA . VAL A 1 178 ? -4.398 -0.995 -17.908 1.00 83.12 178 VAL A CA 1
ATOM 1364 C C . VAL A 1 178 ? -4.897 -1.690 -16.646 1.00 83.12 178 VAL A C 1
ATOM 1366 O O . VAL A 1 178 ? -5.982 -1.396 -16.144 1.00 83.12 178 VAL A O 1
ATOM 1369 N N . GLN A 1 179 ? -4.100 -2.625 -16.146 1.00 86.69 179 GLN A N 1
ATOM 1370 C CA . GLN A 1 179 ? -4.339 -3.375 -14.915 1.00 86.69 179 GLN A CA 1
ATOM 1371 C C . GLN A 1 179 ? -3.065 -3.403 -14.060 1.00 86.69 179 GLN A C 1
ATOM 1373 O O . GLN A 1 179 ? -2.029 -2.874 -14.475 1.00 86.69 179 GLN A O 1
ATOM 1378 N N . SER A 1 180 ? -3.130 -4.043 -12.887 1.00 90.88 180 SER A N 1
ATOM 1379 C CA . SER A 1 180 ? -1.962 -4.182 -12.009 1.00 90.88 180 SER A CA 1
ATOM 1380 C C . SER A 1 180 ? -0.806 -4.843 -12.758 1.00 90.88 180 SER A C 1
ATOM 1382 O O . SER A 1 180 ? -1.052 -5.866 -13.407 1.00 90.88 180 SER A O 1
ATOM 1384 N N . PRO A 1 181 ? 0.439 -4.329 -12.668 1.00 93.25 181 PRO A N 1
ATOM 1385 C CA . PRO A 1 181 ? 1.604 -4.944 -13.296 1.00 93.25 181 PRO A CA 1
ATOM 1386 C C . PRO A 1 181 ? 1.698 -6.440 -12.978 1.00 93.25 181 PRO A C 1
ATOM 1388 O O . PRO A 1 181 ? 1.901 -7.254 -13.872 1.00 93.25 181 PRO A O 1
ATOM 1391 N N . LEU A 1 182 ? 1.444 -6.833 -11.729 1.00 94.06 182 LEU A N 1
ATOM 1392 C CA . LEU A 1 182 ? 1.535 -8.235 -11.317 1.00 94.06 182 LEU A CA 1
ATOM 1393 C C . LEU A 1 182 ? 0.435 -9.121 -11.915 1.00 94.06 182 LEU A C 1
ATOM 1395 O O . LEU A 1 182 ? 0.633 -10.320 -12.042 1.00 94.06 182 LEU A O 1
ATOM 1399 N N . SER A 1 183 ? -0.690 -8.544 -12.344 1.00 91.62 183 SER A N 1
ATOM 1400 C CA . SER A 1 183 ? -1.792 -9.299 -12.955 1.00 91.62 183 SER A CA 1
ATOM 1401 C C . SER A 1 183 ? -1.576 -9.656 -14.433 1.00 91.62 183 SER A C 1
ATOM 1403 O O . SER A 1 183 ? -2.401 -10.365 -15.013 1.00 91.62 183 SER A O 1
ATOM 1405 N N . TYR A 1 184 ? -0.498 -9.171 -15.067 1.00 91.38 184 TYR A N 1
ATOM 1406 C CA . TYR A 1 184 ? -0.125 -9.600 -16.423 1.00 91.38 184 TYR A CA 1
ATOM 1407 C C . TYR A 1 184 ? 0.526 -10.989 -16.439 1.00 91.38 184 TYR A C 1
ATOM 1409 O O . TYR A 1 184 ? 0.388 -11.693 -17.439 1.00 91.38 184 TYR A O 1
ATOM 1417 N N . ASP A 1 185 ? 1.163 -11.415 -15.344 1.00 90.75 185 ASP A N 1
ATOM 1418 C CA . ASP A 1 185 ? 1.696 -12.772 -15.224 1.00 90.75 185 ASP A CA 1
ATOM 1419 C C . ASP A 1 185 ? 0.674 -13.707 -14.562 1.00 90.75 185 ASP A C 1
ATOM 1421 O O . ASP A 1 185 ? 0.456 -13.702 -13.350 1.00 90.75 185 ASP A O 1
ATOM 1425 N N . ARG A 1 186 ? 0.051 -14.559 -15.378 1.00 88.75 186 ARG A N 1
ATOM 1426 C CA . ARG A 1 186 ? -0.947 -15.533 -14.911 1.00 88.75 186 ARG A CA 1
ATOM 1427 C C . ARG A 1 186 ? -0.345 -16.723 -14.166 1.00 88.75 186 ARG A C 1
ATOM 1429 O O . ARG A 1 186 ? -1.098 -17.523 -13.621 1.00 88.75 186 ARG A O 1
ATOM 1436 N N . ALA A 1 187 ? 0.980 -16.869 -14.129 1.00 89.75 187 ALA A N 1
ATOM 1437 C CA . ALA A 1 187 ? 1.619 -17.870 -13.280 1.00 89.75 187 ALA A CA 1
ATOM 1438 C C . ALA A 1 187 ? 1.504 -17.520 -11.786 1.00 89.75 187 ALA A C 1
ATOM 1440 O O . ALA A 1 187 ? 1.676 -18.409 -10.949 1.00 89.75 187 ALA A O 1
ATOM 1441 N N . TYR A 1 188 ? 1.190 -16.261 -11.452 1.00 91.94 188 TYR A N 1
ATOM 1442 C CA . TYR A 1 188 ? 1.073 -15.758 -10.084 1.00 91.94 188 TYR A CA 1
ATOM 1443 C C . TYR A 1 188 ? -0.249 -15.016 -9.861 1.00 91.94 188 TYR A C 1
ATOM 1445 O O . TYR A 1 188 ? -0.308 -13.791 -9.794 1.00 91.94 188 TYR A O 1
ATOM 1453 N N . SER A 1 189 ? -1.337 -15.767 -9.689 1.00 91.19 189 SER A N 1
ATOM 1454 C CA . SER A 1 189 ? -2.676 -15.192 -9.484 1.00 91.19 189 SER A CA 1
ATOM 1455 C C . SER A 1 189 ? -2.885 -14.553 -8.101 1.00 91.19 189 SER A C 1
ATOM 1457 O O . SER A 1 189 ? -3.938 -13.950 -7.868 1.00 91.19 189 SER A O 1
ATOM 1459 N N . PHE A 1 190 ? -1.910 -14.684 -7.191 1.00 92.81 190 PHE A N 1
ATOM 1460 C CA . PHE A 1 190 ? -2.012 -14.256 -5.798 1.00 92.81 190 PHE A CA 1
ATOM 1461 C C . PHE A 1 190 ? -0.794 -13.444 -5.345 1.00 92.81 190 PHE A C 1
ATOM 1463 O O . PHE A 1 190 ? 0.339 -13.924 -5.416 1.00 92.81 190 PHE A O 1
ATOM 1470 N N . THR A 1 191 ? -1.045 -12.268 -4.771 1.00 95.38 191 THR A N 1
ATOM 1471 C CA . THR A 1 191 ? -0.008 -11.404 -4.186 1.00 95.38 191 THR A CA 1
ATOM 1472 C C . THR A 1 191 ? -0.283 -11.154 -2.710 1.00 95.38 191 THR A C 1
ATOM 1474 O O . THR A 1 191 ? -1.368 -10.704 -2.356 1.00 95.38 191 THR A O 1
ATOM 1477 N N . GLU A 1 192 ? 0.695 -11.414 -1.848 1.00 93.12 192 GLU A N 1
ATOM 1478 C CA . GLU A 1 192 ? 0.623 -11.217 -0.400 1.00 93.12 192 GLU A CA 1
ATOM 1479 C C . GLU A 1 192 ? 1.525 -10.053 0.034 1.00 93.12 192 GLU A C 1
ATOM 1481 O O . GLU A 1 192 ? 2.711 -10.018 -0.296 1.00 93.12 192 GLU A O 1
ATOM 1486 N N . PHE A 1 193 ? 0.977 -9.116 0.805 1.00 92.31 193 PHE A N 1
ATOM 1487 C CA . PHE A 1 193 ? 1.749 -8.116 1.534 1.00 92.31 193 PHE A CA 1
ATOM 1488 C C . PHE A 1 193 ? 2.120 -8.652 2.909 1.00 92.31 193 PHE A C 1
ATOM 1490 O O . PHE A 1 193 ? 1.265 -9.076 3.692 1.00 92.31 193 PHE A O 1
ATOM 1497 N N . MET A 1 194 ? 3.411 -8.586 3.210 1.00 84.50 194 MET A N 1
ATOM 1498 C CA . MET A 1 194 ? 3.979 -8.982 4.488 1.00 84.50 194 MET A CA 1
ATOM 1499 C C . MET A 1 194 ? 4.828 -7.834 5.018 1.00 84.50 194 MET A C 1
ATOM 1501 O O . MET A 1 194 ? 6.012 -7.728 4.703 1.00 84.50 194 MET A O 1
ATOM 1505 N N . PHE A 1 195 ? 4.213 -6.956 5.805 1.00 84.94 195 PHE A N 1
ATOM 1506 C CA . PHE A 1 195 ? 4.931 -5.868 6.455 1.00 84.94 195 PHE A CA 1
ATOM 1507 C C . PHE A 1 195 ? 5.778 -6.378 7.618 1.00 84.94 195 PHE A C 1
A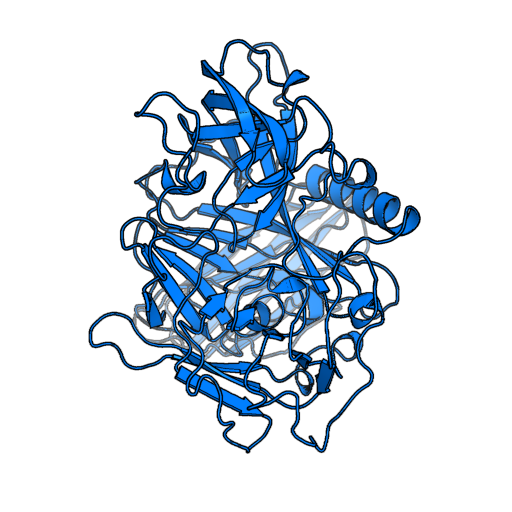TOM 1509 O O . PHE A 1 195 ? 5.419 -7.337 8.305 1.00 84.94 195 PHE A O 1
ATOM 1516 N N . ALA A 1 196 ? 6.925 -5.733 7.817 1.00 78.19 196 ALA A N 1
ATOM 1517 C CA . ALA A 1 196 ? 7.765 -5.981 8.977 1.00 78.19 196 ALA A CA 1
ATOM 1518 C C . ALA A 1 196 ? 7.033 -5.573 10.274 1.00 78.19 196 ALA A C 1
ATOM 1520 O O . ALA A 1 196 ? 6.104 -4.761 10.243 1.00 78.19 196 ALA A O 1
ATOM 1521 N N . PRO A 1 197 ? 7.436 -6.110 11.439 1.00 76.00 197 PRO A N 1
ATOM 1522 C CA . PRO A 1 197 ? 6.818 -5.745 12.707 1.00 76.00 197 PRO A CA 1
ATOM 1523 C C . PRO A 1 197 ? 6.836 -4.230 12.948 1.00 76.00 197 PRO A C 1
ATOM 1525 O O . PRO A 1 197 ? 7.822 -3.555 12.647 1.00 76.00 197 PRO A O 1
ATOM 1528 N N . ALA A 1 198 ? 5.783 -3.705 13.578 1.00 76.81 198 ALA A N 1
ATOM 1529 C CA . ALA A 1 198 ? 5.643 -2.275 13.866 1.00 76.81 198 ALA A CA 1
ATOM 1530 C C . ALA A 1 198 ? 6.862 -1.677 14.597 1.00 76.81 198 ALA A C 1
ATOM 1532 O O . ALA A 1 198 ? 7.264 -0.556 14.307 1.00 76.81 198 ALA A O 1
ATOM 1533 N N . ALA A 1 199 ? 7.490 -2.446 15.498 1.00 73.12 199 ALA A N 1
ATOM 1534 C CA . ALA A 1 199 ? 8.707 -2.051 16.216 1.00 73.12 199 ALA A CA 1
ATOM 1535 C C . ALA A 1 199 ? 9.922 -1.798 15.310 1.00 73.12 199 ALA A C 1
ATOM 1537 O O . ALA A 1 199 ? 10.774 -0.991 15.667 1.00 73.12 199 ALA A O 1
ATOM 1538 N N . ALA A 1 200 ? 9.993 -2.465 14.156 1.00 74.00 200 ALA A N 1
ATOM 1539 C CA . ALA A 1 200 ? 11.033 -2.251 13.156 1.00 74.00 200 ALA A CA 1
ATOM 1540 C C . ALA A 1 200 ? 10.639 -1.161 12.148 1.00 74.00 200 ALA A C 1
ATOM 1542 O O . ALA A 1 200 ? 11.502 -0.456 11.638 1.00 74.00 200 ALA A O 1
ATOM 1543 N N . MET A 1 201 ? 9.342 -1.018 11.858 1.00 76.12 201 MET A N 1
ATOM 1544 C CA . MET A 1 201 ? 8.849 -0.100 10.831 1.00 76.12 201 MET A CA 1
ATOM 1545 C C . MET A 1 201 ? 8.548 1.309 11.313 1.00 76.12 201 MET A C 1
ATOM 1547 O O . MET A 1 201 ? 8.385 2.163 10.460 1.00 76.12 201 MET A O 1
ATOM 1551 N N . LEU A 1 202 ? 8.400 1.570 12.613 1.00 76.50 202 LEU A N 1
ATOM 1552 C CA . LEU A 1 202 ? 7.925 2.865 13.106 1.00 76.50 202 LEU A CA 1
ATOM 1553 C C . LEU A 1 202 ? 8.988 3.517 14.004 1.00 76.50 202 LEU A C 1
ATOM 1555 O O . LEU A 1 202 ? 9.515 2.865 14.907 1.00 76.50 202 LEU A O 1
ATOM 1559 N N . PRO A 1 203 ? 9.347 4.795 13.768 1.00 69.06 203 PRO A N 1
ATOM 1560 C CA . PRO A 1 203 ? 10.466 5.435 14.448 1.00 69.06 203 PRO A CA 1
ATOM 1561 C C . PRO A 1 203 ? 10.145 5.746 15.909 1.00 69.06 203 PRO A C 1
ATOM 1563 O O . PRO A 1 203 ? 9.096 6.306 16.200 1.00 69.06 203 PRO A O 1
ATOM 1566 N N . TYR A 1 204 ? 11.121 5.550 16.804 1.00 63.34 204 TYR A N 1
ATOM 1567 C CA . TYR A 1 204 ? 11.099 6.104 18.170 1.00 63.34 204 TYR A CA 1
ATOM 1568 C C . TYR A 1 204 ? 11.292 7.631 18.243 1.00 63.34 204 TYR A C 1
ATOM 1570 O O . TYR A 1 204 ? 11.146 8.218 19.312 1.00 63.34 204 TYR A O 1
ATOM 1578 N N . GLY A 1 205 ? 11.624 8.284 17.124 1.00 63.91 205 GLY A N 1
ATOM 1579 C CA . GLY A 1 205 ? 12.011 9.696 17.070 1.00 63.91 205 GLY A CA 1
ATOM 1580 C C . GLY A 1 205 ? 11.212 10.545 16.078 1.00 63.91 205 GLY A C 1
ATOM 1581 O O . GLY A 1 205 ? 10.282 10.085 15.427 1.00 63.91 205 GLY A O 1
ATOM 1582 N N . VAL A 1 206 ? 11.615 11.815 15.962 1.00 63.97 206 VAL A N 1
ATOM 1583 C CA . VAL A 1 206 ? 10.899 12.866 15.207 1.00 63.97 206 VAL A CA 1
ATOM 1584 C C . VAL A 1 206 ? 11.118 12.777 13.685 1.00 63.97 206 VAL A C 1
ATOM 1586 O O . VAL A 1 206 ? 10.342 13.333 12.915 1.00 63.97 206 VAL A O 1
ATOM 1589 N N . GLY A 1 207 ? 12.172 12.090 13.234 1.00 76.25 207 GLY A N 1
ATOM 1590 C CA . GLY A 1 207 ? 12.542 12.003 11.817 1.00 76.25 207 GLY A CA 1
ATOM 1591 C C . GLY A 1 207 ? 12.037 10.735 11.120 1.00 76.25 207 GLY A C 1
ATOM 1592 O O . GLY A 1 207 ? 11.725 9.747 11.790 1.00 76.25 207 GLY A O 1
ATOM 1593 N N . PRO A 1 208 ? 12.011 10.724 9.774 1.00 86.81 208 PRO A N 1
ATOM 1594 C CA . PRO A 1 208 ? 11.613 9.544 9.033 1.00 86.81 208 PRO A CA 1
ATOM 1595 C C . PRO A 1 208 ? 12.621 8.403 9.220 1.00 86.81 208 PRO A C 1
ATOM 1597 O O . PRO A 1 208 ? 13.842 8.580 9.135 1.00 86.81 208 PRO A O 1
ATOM 1600 N N . LEU A 1 209 ? 12.097 7.207 9.447 1.00 85.06 209 LEU A N 1
ATOM 1601 C CA . LEU A 1 209 ? 12.837 5.953 9.438 1.00 85.06 209 LEU A CA 1
ATOM 1602 C C . LEU A 1 209 ? 12.678 5.289 8.067 1.00 85.06 209 LEU A C 1
ATOM 1604 O O . LEU A 1 209 ? 11.637 5.405 7.426 1.00 85.06 209 LEU A O 1
ATOM 1608 N N . VAL A 1 210 ? 13.752 4.652 7.601 1.00 84.56 210 VAL A N 1
ATOM 1609 C CA . VAL A 1 210 ? 13.781 3.906 6.341 1.00 84.56 210 VAL A CA 1
ATOM 1610 C C . VAL A 1 210 ? 14.301 2.520 6.665 1.00 84.56 210 VAL A C 1
ATOM 1612 O O . VAL A 1 210 ? 15.432 2.411 7.141 1.00 84.56 210 VAL A O 1
ATOM 1615 N N . THR A 1 211 ? 13.497 1.495 6.412 1.00 80.31 211 THR A N 1
ATOM 1616 C CA . THR A 1 211 ? 13.838 0.106 6.735 1.00 80.31 211 THR A CA 1
ATOM 1617 C C . THR A 1 211 ? 13.593 -0.827 5.564 1.00 80.31 211 THR A C 1
ATOM 1619 O O . THR A 1 211 ? 12.748 -0.581 4.702 1.00 80.31 211 THR A O 1
ATOM 1622 N N . ASP A 1 212 ? 14.341 -1.918 5.539 1.00 74.81 212 ASP A N 1
ATOM 1623 C CA . ASP A 1 212 ? 14.047 -3.126 4.786 1.00 74.81 212 ASP A CA 1
ATOM 1624 C C . ASP A 1 212 ? 13.476 -4.201 5.728 1.00 74.81 212 ASP A C 1
ATOM 1626 O O . ASP A 1 212 ? 13.548 -4.094 6.949 1.00 74.81 212 ASP A O 1
ATOM 1630 N N . GLY A 1 213 ? 12.819 -5.212 5.161 1.00 73.38 213 GLY A N 1
ATOM 1631 C CA . GLY A 1 213 ? 12.239 -6.327 5.924 1.00 73.38 213 GLY A CA 1
ATOM 1632 C C . GLY A 1 213 ? 10.765 -6.581 5.631 1.00 73.38 213 GLY A C 1
ATOM 1633 O O . GLY A 1 213 ? 10.270 -7.669 5.908 1.00 73.38 213 GLY A O 1
ATOM 1634 N N . SER A 1 214 ? 10.079 -5.617 5.015 1.00 84.12 214 SER A N 1
ATOM 1635 C CA . SER A 1 214 ? 8.762 -5.864 4.423 1.00 84.12 214 SER A CA 1
ATOM 1636 C C . SER A 1 214 ? 8.913 -6.557 3.072 1.00 84.12 214 SER A C 1
ATOM 1638 O O . SER A 1 214 ? 9.892 -6.334 2.356 1.00 84.12 214 SER A O 1
ATOM 1640 N N . LEU A 1 215 ? 7.941 -7.386 2.711 1.00 87.12 215 LEU A N 1
ATOM 1641 C CA . LEU A 1 215 ? 7.958 -8.203 1.505 1.00 87.12 215 LEU A CA 1
ATOM 1642 C C . LEU A 1 215 ? 6.633 -8.102 0.755 1.00 87.12 215 LEU A C 1
ATOM 1644 O O . LEU A 1 215 ? 5.557 -8.024 1.351 1.00 87.12 215 LEU A O 1
ATOM 1648 N N . LEU A 1 216 ? 6.741 -8.189 -0.564 1.00 93.06 216 LEU A N 1
ATOM 1649 C CA . LEU A 1 216 ? 5.647 -8.535 -1.454 1.00 93.06 216 LEU A CA 1
ATOM 1650 C C . LEU A 1 216 ? 5.900 -9.948 -1.972 1.00 93.06 216 LEU A C 1
ATOM 1652 O O . LEU A 1 216 ? 6.982 -10.226 -2.490 1.00 93.06 216 LEU A O 1
ATOM 1656 N N . ILE A 1 217 ? 4.942 -10.851 -1.803 1.00 90.50 217 ILE A N 1
ATOM 1657 C CA . ILE A 1 217 ? 5.129 -12.266 -2.119 1.00 90.50 217 ILE A CA 1
ATOM 1658 C C . ILE A 1 217 ? 4.155 -12.699 -3.199 1.00 90.50 217 ILE A C 1
ATOM 1660 O O . ILE A 1 217 ? 2.946 -12.571 -3.035 1.00 90.50 217 ILE A O 1
ATOM 1664 N N . LEU A 1 218 ? 4.688 -13.255 -4.283 1.00 92.38 218 LEU A N 1
ATOM 1665 C CA . LEU A 1 218 ? 3.901 -13.779 -5.391 1.00 92.38 218 LEU A CA 1
ATOM 1666 C C . LEU A 1 218 ? 3.753 -15.290 -5.235 1.00 92.38 218 LEU A C 1
ATOM 1668 O O . LEU A 1 218 ? 4.744 -16.011 -5.068 1.00 92.38 218 LEU A O 1
ATOM 1672 N N . ASN A 1 219 ? 2.512 -15.765 -5.283 1.00 88.00 219 ASN A N 1
ATOM 1673 C CA . ASN A 1 219 ? 2.166 -17.170 -5.133 1.00 88.00 219 ASN A CA 1
ATOM 1674 C C . ASN A 1 219 ? 1.386 -17.651 -6.363 1.00 88.00 219 ASN A C 1
ATOM 1676 O O . ASN A 1 219 ? 0.467 -16.987 -6.843 1.00 88.00 219 ASN A O 1
ATOM 1680 N N . SER A 1 220 ? 1.748 -18.834 -6.854 1.00 87.19 220 SER A N 1
ATOM 1681 C CA . SER A 1 220 ? 1.061 -19.511 -7.962 1.00 87.19 220 SER A CA 1
ATOM 1682 C C . SER A 1 220 ? -0.228 -20.213 -7.522 1.00 87.19 220 SER A C 1
ATOM 1684 O O . SER A 1 220 ? -1.077 -20.550 -8.342 1.00 87.19 220 SER A O 1
ATOM 1686 N N . TYR A 1 221 ? -0.401 -20.405 -6.214 1.00 84.44 221 TYR A N 1
ATOM 1687 C CA . TYR A 1 221 ? -1.574 -21.009 -5.595 1.00 84.44 221 TYR A CA 1
ATOM 1688 C C . TYR A 1 221 ? -2.042 -20.187 -4.393 1.00 84.44 221 TYR A C 1
ATOM 1690 O O . TYR A 1 221 ? -1.261 -19.466 -3.772 1.00 84.44 221 TYR A O 1
ATOM 1698 N N . MET A 1 222 ? -3.327 -20.325 -4.058 1.00 84.44 222 MET A N 1
ATOM 1699 C CA . MET A 1 222 ? -3.949 -19.634 -2.931 1.00 84.44 222 MET A CA 1
ATOM 1700 C C . MET A 1 222 ? -3.270 -20.047 -1.614 1.00 84.44 222 MET A C 1
ATOM 1702 O O . MET A 1 222 ? -3.346 -21.225 -1.246 1.00 84.44 222 MET A O 1
ATOM 1706 N N . PRO A 1 223 ? -2.652 -19.117 -0.866 1.00 81.75 223 PRO A N 1
ATOM 1707 C CA . PRO A 1 223 ? -2.154 -19.420 0.467 1.00 81.75 223 PRO A CA 1
ATOM 1708 C C . PRO A 1 223 ? -3.318 -19.656 1.442 1.00 81.75 223 PRO A C 1
ATOM 1710 O O . PRO A 1 223 ? -4.381 -19.037 1.355 1.00 81.75 223 PRO A O 1
ATOM 1713 N N . SER A 1 224 ? -3.125 -20.564 2.397 1.00 79.44 224 SER A N 1
ATOM 1714 C CA . SER A 1 224 ? -4.120 -20.884 3.425 1.00 79.44 224 SER A CA 1
ATOM 1715 C C . SER A 1 224 ? -4.272 -19.768 4.469 1.00 79.44 224 SER A C 1
ATOM 1717 O O . SER A 1 224 ? -3.382 -18.938 4.650 1.00 79.44 224 SER A O 1
ATOM 1719 N N . GLY A 1 225 ? -5.378 -19.794 5.220 1.00 80.94 225 GLY A N 1
ATOM 1720 C CA . GLY A 1 225 ? -5.580 -18.939 6.401 1.00 80.94 225 GLY A CA 1
ATOM 1721 C C . GLY A 1 225 ? -6.213 -17.571 6.128 1.00 80.94 225 GLY A C 1
ATOM 1722 O O . GLY A 1 225 ? -6.405 -16.801 7.065 1.00 80.94 225 GLY A O 1
ATOM 1723 N N . TYR A 1 226 ? -6.567 -17.277 4.877 1.00 85.56 226 TYR A N 1
ATOM 1724 C CA . TYR A 1 226 ? -7.209 -16.024 4.484 1.00 85.56 226 TYR A CA 1
ATOM 1725 C C . TYR A 1 226 ? -8.733 -16.126 4.470 1.00 85.56 226 TYR A C 1
ATOM 1727 O O . TYR A 1 226 ? -9.304 -17.023 3.845 1.00 85.56 226 TYR A O 1
ATOM 1735 N N . THR A 1 227 ? -9.395 -15.145 5.083 1.00 86.81 227 THR A N 1
ATOM 1736 C CA . THR A 1 227 ? -10.815 -14.888 4.829 1.00 86.81 227 THR A CA 1
ATOM 1737 C C . THR A 1 227 ? -10.925 -13.973 3.623 1.00 86.81 227 THR A C 1
ATOM 1739 O O . THR A 1 227 ? -10.349 -12.888 3.615 1.00 86.81 227 THR A O 1
ATOM 1742 N N . ARG A 1 228 ? -11.638 -14.423 2.591 1.00 91.06 228 ARG A N 1
ATOM 1743 C CA . ARG A 1 228 ? -11.768 -13.706 1.319 1.00 91.06 228 ARG A CA 1
ATOM 1744 C C . ARG A 1 228 ? -13.007 -12.826 1.316 1.00 91.06 228 ARG A C 1
ATOM 1746 O O . ARG A 1 228 ? -14.078 -13.292 1.701 1.00 91.06 228 ARG A O 1
ATOM 1753 N N . MET A 1 229 ? -12.867 -11.619 0.796 1.00 93.75 229 MET A N 1
ATOM 1754 C CA . MET A 1 229 ? -13.906 -10.616 0.594 1.00 93.75 229 MET A CA 1
ATOM 1755 C C . MET A 1 229 ? -13.976 -10.288 -0.899 1.00 93.75 229 MET A C 1
ATOM 1757 O O . MET A 1 229 ? -12.946 -10.231 -1.575 1.00 93.75 229 MET A O 1
ATOM 1761 N N . GLU A 1 230 ? -15.187 -10.092 -1.414 1.00 91.88 230 GLU A N 1
ATOM 1762 C CA . GLU A 1 230 ? -15.373 -9.616 -2.787 1.00 91.88 230 GLU A CA 1
ATOM 1763 C C . GLU A 1 230 ? -14.963 -8.145 -2.872 1.00 91.88 230 GLU A C 1
ATOM 1765 O O . GLU A 1 230 ? -15.351 -7.333 -2.025 1.00 91.88 230 GLU A O 1
ATOM 1770 N N . ILE A 1 231 ? -14.183 -7.807 -3.897 1.00 90.88 231 ILE A N 1
ATOM 1771 C CA . ILE A 1 231 ? -13.883 -6.411 -4.204 1.00 90.88 231 ILE A CA 1
ATOM 1772 C C . ILE A 1 231 ? -15.128 -5.801 -4.847 1.00 90.88 231 ILE A C 1
ATOM 1774 O O . ILE A 1 231 ? -15.742 -6.397 -5.733 1.00 90.88 231 ILE A O 1
ATOM 1778 N N . ILE A 1 232 ? -15.506 -4.603 -4.406 1.00 88.50 232 ILE A N 1
ATOM 1779 C CA . ILE A 1 232 ? -16.638 -3.869 -4.968 1.00 88.50 232 ILE A CA 1
ATOM 1780 C C . ILE A 1 232 ? -16.336 -3.578 -6.450 1.00 88.50 232 ILE A C 1
ATOM 1782 O O . ILE A 1 232 ? -15.350 -2.901 -6.756 1.00 88.50 232 ILE A O 1
ATOM 1786 N N . PRO A 1 233 ? -17.154 -4.088 -7.387 1.00 83.25 233 PRO A N 1
ATOM 1787 C CA . PRO A 1 233 ? -16.891 -3.936 -8.810 1.00 83.25 233 PRO A CA 1
ATOM 1788 C C . PRO A 1 233 ? -17.118 -2.494 -9.269 1.00 83.25 233 PRO A C 1
ATOM 1790 O O . PRO A 1 233 ? -17.920 -1.759 -8.694 1.00 83.25 233 PRO A O 1
ATOM 1793 N N . ASN A 1 234 ? -16.458 -2.115 -10.366 1.00 76.00 234 ASN A N 1
ATOM 1794 C CA . ASN A 1 234 ? -16.558 -0.795 -11.003 1.00 76.00 234 ASN A CA 1
ATOM 1795 C C . ASN A 1 234 ? -16.231 0.375 -10.065 1.00 76.00 234 ASN A C 1
ATOM 1797 O O . ASN A 1 234 ? -16.753 1.477 -10.227 1.00 76.00 234 ASN A O 1
ATOM 1801 N N . PHE A 1 235 ? -15.362 0.130 -9.087 1.00 76.88 235 PHE A N 1
ATOM 1802 C CA . PHE A 1 235 ? -14.892 1.133 -8.148 1.00 76.88 235 PHE A CA 1
ATOM 1803 C C . PHE A 1 235 ? -13.427 1.463 -8.432 1.00 76.88 235 PHE A C 1
ATOM 1805 O O . PHE A 1 235 ? -12.625 0.556 -8.635 1.00 76.88 235 PHE A O 1
ATOM 1812 N N . GLY A 1 236 ? -13.070 2.751 -8.457 1.00 72.69 236 GLY A N 1
ATOM 1813 C CA . GLY A 1 236 ? -11.713 3.203 -8.804 1.00 72.69 236 GLY A CA 1
ATOM 1814 C C . GLY A 1 236 ? -10.653 2.921 -7.736 1.00 72.69 236 GLY A C 1
ATOM 1815 O O . GLY A 1 236 ? -9.492 3.251 -7.931 1.00 72.69 236 GLY A O 1
ATOM 1816 N N . LEU A 1 237 ? -11.045 2.340 -6.601 1.00 80.62 237 LEU A N 1
ATOM 1817 C CA . LEU A 1 237 ? -10.169 2.021 -5.479 1.00 80.62 237 LEU A CA 1
ATOM 1818 C C . LEU A 1 237 ? -10.476 0.606 -4.990 1.00 80.62 237 LEU A C 1
ATOM 1820 O O . LEU A 1 237 ? -11.642 0.214 -4.919 1.00 80.62 237 LEU A O 1
ATOM 1824 N N . MET A 1 238 ? -9.462 -0.173 -4.621 1.00 89.00 238 MET A N 1
ATOM 1825 C CA . MET A 1 238 ? -9.700 -1.525 -4.107 1.00 89.00 238 MET A CA 1
ATOM 1826 C C . MET A 1 238 ? -10.456 -1.454 -2.774 1.00 89.00 238 MET A C 1
ATOM 1828 O O . MET A 1 238 ? -9.913 -1.025 -1.758 1.00 89.00 238 MET A O 1
ATOM 1832 N N . SER A 1 239 ? -11.730 -1.841 -2.782 1.00 91.62 239 SER A N 1
ATOM 1833 C CA . SER A 1 239 ? -12.632 -1.653 -1.642 1.00 91.62 239 SER A CA 1
ATOM 1834 C C . SER A 1 239 ? -13.507 -2.873 -1.408 1.00 91.62 239 SER A C 1
ATOM 1836 O O . SER A 1 239 ? -13.874 -3.566 -2.353 1.00 91.62 239 SER A O 1
ATOM 1838 N N . VAL A 1 240 ? -13.872 -3.110 -0.152 1.00 93.88 240 VAL A N 1
ATOM 1839 C CA . VAL A 1 240 ? -14.783 -4.180 0.278 1.00 93.88 240 VAL A CA 1
ATOM 1840 C C . VAL A 1 240 ? -15.969 -3.607 1.042 1.00 93.88 240 VAL A C 1
ATOM 1842 O O . VAL A 1 240 ? -15.985 -2.428 1.397 1.00 93.88 240 VAL A O 1
ATOM 1845 N N . VAL A 1 241 ? -16.970 -4.445 1.305 1.00 93.94 241 VAL A N 1
ATOM 1846 C CA . VAL A 1 241 ? -18.171 -4.040 2.040 1.00 93.94 241 VAL A CA 1
ATOM 1847 C C . VAL A 1 241 ? -17.925 -4.158 3.549 1.00 93.94 241 VAL A C 1
ATOM 1849 O O . VAL A 1 241 ? -17.710 -5.272 4.040 1.00 93.94 241 VAL A O 1
ATOM 1852 N N . PRO A 1 242 ? -17.972 -3.053 4.312 1.00 95.19 242 PRO A N 1
ATOM 1853 C CA . PRO A 1 242 ? -17.964 -3.113 5.762 1.00 95.19 242 PRO A CA 1
ATOM 1854 C C . PRO A 1 242 ? -19.321 -3.581 6.291 1.00 95.19 242 PRO A C 1
ATOM 1856 O O . PRO A 1 242 ? -20.367 -3.290 5.713 1.00 95.19 242 PRO A O 1
ATOM 1859 N N . THR A 1 243 ? -19.310 -4.280 7.420 1.00 93.62 243 THR A N 1
ATOM 1860 C CA . THR A 1 243 ? -20.522 -4.791 8.078 1.00 93.62 243 THR A CA 1
ATOM 1861 C C . THR A 1 243 ? -20.749 -4.190 9.454 1.00 93.62 243 THR A C 1
ATOM 1863 O O . THR A 1 243 ? -21.890 -4.137 9.901 1.00 93.62 243 THR A O 1
ATOM 1866 N N . SER A 1 244 ? -19.687 -3.767 10.140 1.00 93.81 244 SER A N 1
ATOM 1867 C CA . SER A 1 244 ? -19.781 -3.212 11.490 1.00 93.81 244 SER A CA 1
ATOM 1868 C C . SER A 1 244 ? -18.538 -2.415 11.873 1.00 93.81 244 SER A C 1
ATOM 1870 O O . SER A 1 244 ? -17.449 -2.618 11.326 1.00 93.81 244 SER A O 1
ATOM 1872 N N . LEU A 1 245 ? -18.711 -1.535 12.857 1.00 95.50 245 LEU A N 1
ATOM 1873 C CA . LEU A 1 245 ? -17.637 -0.808 13.519 1.00 95.50 245 LEU A CA 1
ATOM 1874 C C . LEU A 1 245 ? -17.948 -0.703 15.012 1.00 95.50 245 LEU A C 1
ATOM 1876 O O . LEU A 1 245 ? -19.012 -0.210 15.392 1.00 95.50 245 LEU A O 1
ATOM 1880 N N . LYS A 1 246 ? -16.985 -1.089 15.849 1.00 93.62 246 LYS A N 1
ATOM 1881 C CA . LYS A 1 246 ? -16.972 -0.786 17.283 1.00 93.62 246 LYS A CA 1
ATOM 1882 C C . LYS A 1 246 ? -15.805 0.117 17.634 1.00 93.62 246 LYS A C 1
ATOM 1884 O O . LYS A 1 246 ? -14.716 -0.034 17.079 1.00 93.62 246 LYS A O 1
ATOM 1889 N N . ILE A 1 247 ? -16.039 0.987 18.607 1.00 93.12 247 ILE A N 1
ATOM 1890 C CA . ILE A 1 247 ? -15.021 1.804 19.265 1.00 93.12 247 ILE A CA 1
ATOM 1891 C C . ILE A 1 247 ? -15.009 1.392 20.737 1.00 93.12 247 ILE A C 1
ATOM 1893 O O . ILE A 1 247 ? -16.042 1.447 21.414 1.00 93.12 247 ILE A O 1
ATOM 1897 N N . GLY A 1 248 ? -13.872 0.874 21.194 1.00 87.69 248 GLY A N 1
ATOM 1898 C CA . GLY A 1 248 ? -13.744 0.211 22.483 1.00 87.69 248 GLY A CA 1
ATOM 1899 C C . GLY A 1 248 ? -14.699 -0.978 22.577 1.00 87.69 248 GL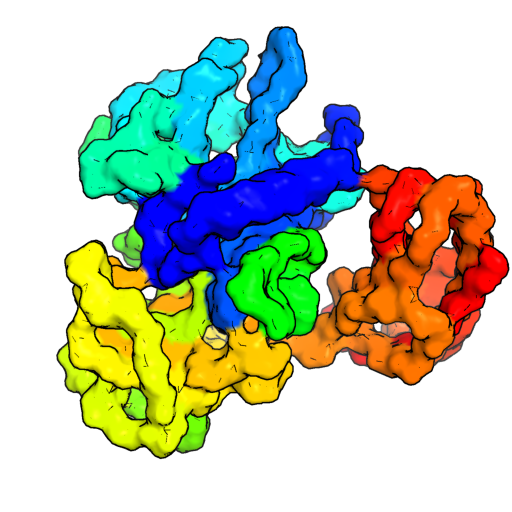Y A C 1
ATOM 1900 O O . GLY A 1 248 ? -14.609 -1.943 21.813 1.00 87.69 248 GLY A O 1
ATOM 1901 N N . ASN A 1 249 ? -15.651 -0.893 23.507 1.00 87.19 249 ASN A N 1
ATOM 1902 C CA . ASN A 1 249 ? -16.714 -1.888 23.691 1.00 87.19 249 ASN A CA 1
ATOM 1903 C C . ASN A 1 249 ? -18.078 -1.448 23.129 1.00 87.19 249 ASN A C 1
ATOM 1905 O O . ASN A 1 249 ? -19.069 -2.161 23.297 1.00 87.19 249 ASN A O 1
ATOM 1909 N N . THR A 1 250 ? -18.143 -0.292 22.469 1.00 92.81 250 THR A N 1
ATOM 1910 C CA . THR A 1 250 ? -19.390 0.304 21.981 1.00 92.81 250 THR A CA 1
ATOM 1911 C C . THR A 1 250 ? -19.586 -0.025 20.506 1.00 92.81 250 THR A C 1
ATOM 1913 O O . THR A 1 250 ? -18.788 0.385 19.664 1.00 92.81 250 THR A O 1
ATOM 1916 N N . GLU A 1 251 ? -20.659 -0.749 20.185 1.00 94.38 251 GLU A N 1
ATOM 1917 C CA . GLU A 1 251 ? -21.124 -0.897 18.800 1.00 94.38 251 GLU A CA 1
ATOM 1918 C C . GLU A 1 251 ? -21.627 0.452 18.285 1.00 94.38 251 GLU A C 1
ATOM 1920 O O . GLU A 1 251 ? -22.426 1.118 18.948 1.00 94.38 251 GLU A O 1
ATOM 1925 N N . THR A 1 252 ? -21.143 0.860 17.115 1.00 95.19 252 THR A N 1
ATOM 1926 C CA . THR A 1 252 ? -21.585 2.101 16.475 1.00 95.19 252 THR A CA 1
ATOM 1927 C C . THR A 1 252 ? -22.810 1.860 15.589 1.00 95.19 252 THR A C 1
ATOM 1929 O O . THR A 1 252 ? -23.211 0.726 15.334 1.00 95.19 252 THR A O 1
ATOM 1932 N N . GLY A 1 253 ? -23.409 2.940 15.082 1.00 93.00 253 GLY A N 1
ATOM 1933 C CA . GLY A 1 253 ? -24.447 2.849 14.050 1.00 93.00 253 GLY A CA 1
ATOM 1934 C C . GLY A 1 253 ? -23.910 2.658 12.624 1.00 93.00 253 GLY A C 1
ATOM 1935 O O . GLY A 1 253 ? -24.709 2.510 11.703 1.00 93.00 253 GLY A O 1
ATOM 1936 N N . TRP A 1 254 ? -22.588 2.691 12.415 1.00 94.88 254 TRP A N 1
ATOM 1937 C CA . TRP A 1 254 ? -21.968 2.602 11.090 1.00 94.88 254 TRP A CA 1
ATOM 1938 C C . TRP A 1 254 ? -21.781 1.129 10.661 1.00 94.88 254 TRP A C 1
ATOM 1940 O O . TRP A 1 254 ? -21.412 0.303 11.497 1.00 94.88 254 TRP A O 1
ATOM 1950 N N . PRO A 1 255 ? -22.007 0.762 9.381 1.00 93.00 255 PRO A N 1
ATOM 1951 C CA . PRO A 1 255 ? -22.246 1.641 8.227 1.00 93.00 255 PRO A CA 1
ATOM 1952 C C . PRO A 1 255 ? -23.687 2.146 8.047 1.00 93.00 255 PRO A C 1
ATOM 1954 O O . PRO A 1 255 ? -23.919 3.021 7.213 1.00 93.00 255 PRO A O 1
ATOM 1957 N N . GLY A 1 256 ? -24.649 1.651 8.830 1.00 89.94 256 GLY A N 1
ATOM 1958 C CA . GLY A 1 256 ? -26.017 2.179 8.886 1.00 89.94 256 GLY A CA 1
ATOM 1959 C C . GLY A 1 256 ? -26.696 2.300 7.517 1.00 89.94 256 GLY A C 1
ATOM 1960 O O . GLY A 1 256 ? -26.684 1.364 6.722 1.00 89.94 256 GLY A O 1
ATOM 1961 N N . THR A 1 257 ? -27.301 3.459 7.239 1.00 87.81 257 THR A N 1
ATOM 1962 C CA . THR A 1 257 ? -27.968 3.766 5.959 1.00 87.81 257 THR A CA 1
ATOM 1963 C C . THR A 1 257 ? -27.088 4.565 4.992 1.00 87.81 257 THR A C 1
ATOM 1965 O O . THR A 1 257 ? -27.613 5.301 4.154 1.00 87.81 257 THR A O 1
ATOM 1968 N N . VAL A 1 258 ? -25.758 4.502 5.128 1.00 84.88 258 VAL A N 1
ATOM 1969 C CA . VAL A 1 258 ? -24.839 5.118 4.155 1.00 84.88 258 VAL A CA 1
ATOM 1970 C C . VAL A 1 258 ? -25.080 4.494 2.777 1.00 84.88 258 VAL A C 1
ATOM 1972 O O . VAL A 1 258 ? -25.253 3.281 2.655 1.00 84.88 258 VAL A O 1
ATOM 1975 N N . LEU A 1 259 ? -25.123 5.319 1.729 1.00 76.62 259 LEU A N 1
ATOM 1976 C CA . LEU A 1 259 ? -25.336 4.831 0.370 1.00 76.62 259 LEU A CA 1
ATOM 1977 C C . LEU A 1 259 ? -24.031 4.206 -0.139 1.00 76.62 259 LEU A C 1
ATOM 1979 O O . LEU A 1 259 ? -23.090 4.923 -0.457 1.00 76.62 259 LEU A O 1
ATOM 1983 N N . SER A 1 260 ? -23.998 2.875 -0.240 1.00 83.62 260 SER A N 1
ATOM 1984 C CA . SER A 1 260 ? -22.821 2.093 -0.664 1.00 83.62 260 SER A CA 1
ATOM 1985 C C . SER A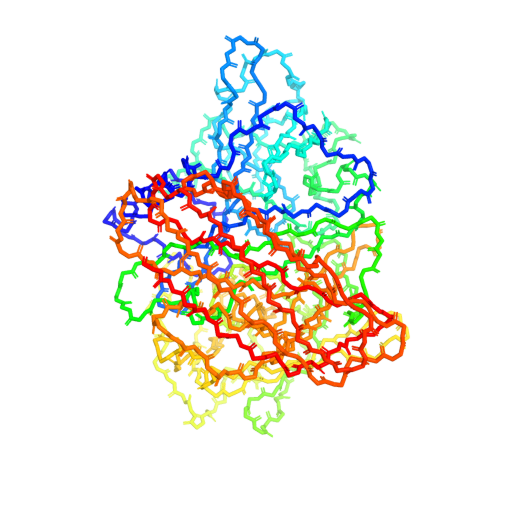 1 260 ? -21.591 2.325 0.229 1.00 83.62 260 SER A C 1
ATOM 1987 O O . SER A 1 260 ? -20.596 2.884 -0.233 1.00 83.62 260 SER A O 1
ATOM 1989 N N . PRO A 1 261 ? -21.642 1.917 1.511 1.00 89.50 261 PRO A N 1
ATOM 1990 C CA . PRO A 1 261 ? -20.505 2.071 2.401 1.00 89.50 261 PRO A CA 1
ATOM 1991 C C . PRO A 1 261 ? -19.333 1.235 1.889 1.00 89.50 261 PRO A C 1
ATOM 1993 O O . PRO A 1 261 ? -19.500 0.073 1.513 1.00 89.50 261 PRO A O 1
ATOM 1996 N N . ILE A 1 262 ? -18.144 1.825 1.908 1.00 93.56 262 ILE A N 1
ATOM 1997 C CA . ILE A 1 262 ? -16.915 1.145 1.502 1.00 93.56 262 ILE A CA 1
ATOM 1998 C C . ILE A 1 262 ? -15.936 1.035 2.667 1.00 93.56 262 ILE A C 1
ATOM 2000 O O . ILE A 1 262 ? -15.870 1.909 3.533 1.00 93.56 262 ILE A O 1
ATOM 2004 N N . ALA A 1 263 ? -15.140 -0.025 2.647 1.00 94.50 263 ALA A N 1
ATOM 2005 C CA . ALA A 1 263 ? -13.887 -0.129 3.368 1.00 94.50 263 ALA A CA 1
ATOM 2006 C C . ALA A 1 263 ? -12.769 -0.250 2.329 1.00 94.50 263 ALA A C 1
ATOM 2008 O O . ALA A 1 263 ? -12.600 -1.294 1.697 1.00 94.50 263 ALA A O 1
ATOM 2009 N N . MET A 1 264 ? -12.066 0.851 2.100 1.00 92.94 264 MET A N 1
ATOM 2010 C CA . MET A 1 264 ? -10.966 0.938 1.150 1.00 92.94 264 MET A CA 1
ATOM 2011 C C . MET A 1 264 ? -9.722 0.282 1.741 1.00 92.94 264 MET A C 1
ATOM 2013 O O . MET A 1 264 ? -9.347 0.570 2.878 1.00 92.94 264 MET A O 1
ATOM 2017 N N . VAL A 1 265 ? -9.107 -0.611 0.970 1.00 91.19 265 VAL A N 1
ATOM 2018 C CA . VAL A 1 265 ? -7.930 -1.378 1.376 1.00 91.19 265 VAL A CA 1
ATOM 2019 C C . VAL A 1 265 ? -6.690 -0.755 0.744 1.00 91.19 265 VAL A C 1
ATOM 2021 O O . VAL A 1 265 ? -6.382 -0.994 -0.425 1.00 91.19 265 VAL A O 1
ATOM 2024 N N . ASP A 1 266 ? -5.977 0.029 1.543 1.00 87.62 266 ASP A N 1
ATOM 2025 C CA . ASP A 1 266 ? -4.766 0.748 1.152 1.00 87.62 266 ASP A CA 1
ATOM 2026 C C . ASP A 1 266 ? -3.569 0.288 2.001 1.00 87.62 266 ASP A C 1
ATOM 2028 O O . ASP A 1 266 ? -3.610 0.256 3.227 1.00 87.62 266 ASP A O 1
ATOM 2032 N N . THR A 1 267 ? -2.482 -0.124 1.366 1.00 86.75 267 THR A N 1
ATOM 2033 C CA . THR A 1 267 ? -1.305 -0.623 2.078 1.00 86.75 267 THR A CA 1
ATOM 2034 C C . THR A 1 267 ? -0.444 0.472 2.697 1.00 86.75 267 THR A C 1
ATOM 2036 O O . THR A 1 267 ? 0.398 0.155 3.536 1.00 86.75 267 THR A O 1
ATOM 2039 N N . GLY A 1 268 ? -0.638 1.731 2.298 1.00 81.06 268 GLY A N 1
ATOM 2040 C CA . GLY A 1 268 ? 0.008 2.898 2.893 1.00 81.06 268 GLY A CA 1
ATOM 2041 C C . GLY A 1 268 ? -0.849 3.560 3.974 1.00 81.06 268 GLY A C 1
ATOM 2042 O O . GLY A 1 268 ? -2.055 3.341 4.075 1.00 81.06 268 GLY A O 1
ATOM 2043 N N . GLY A 1 269 ? -0.216 4.384 4.806 1.00 83.81 269 GLY A N 1
ATOM 2044 C CA . GLY A 1 269 ? -0.905 5.308 5.704 1.00 83.81 269 GLY A CA 1
ATOM 2045 C C . GLY A 1 269 ? -0.711 5.042 7.187 1.00 83.81 269 GLY A C 1
ATOM 2046 O O . GLY A 1 269 ? 0.312 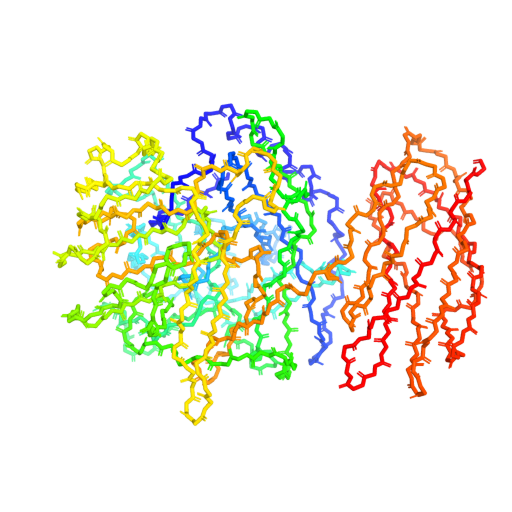4.508 7.612 1.00 83.81 269 GLY A O 1
ATOM 2047 N N . GLY A 1 270 ? -1.677 5.501 7.982 1.00 86.81 270 GLY A N 1
ATOM 2048 C CA . GLY A 1 270 ? -1.628 5.462 9.442 1.00 86.81 270 GLY A CA 1
ATOM 2049 C C . GLY A 1 270 ? -2.980 5.088 10.042 1.00 86.81 270 GLY A C 1
ATOM 2050 O O . GLY A 1 270 ? -3.428 3.965 9.810 1.00 86.81 270 GLY A O 1
ATOM 2051 N N . PRO A 1 271 ? -3.620 5.958 10.845 1.00 90.31 271 PRO A N 1
ATOM 2052 C CA . PRO A 1 271 ? -4.907 5.646 11.464 1.00 90.31 271 PRO A CA 1
ATOM 2053 C C . PRO A 1 271 ? -5.999 5.416 10.416 1.00 90.31 271 PRO A C 1
ATOM 2055 O O . PRO A 1 271 ? -5.882 5.855 9.274 1.00 90.31 271 PRO A O 1
ATOM 2058 N N . ALA A 1 272 ? -7.099 4.787 10.829 1.00 93.62 272 ALA A N 1
ATOM 2059 C CA . ALA A 1 272 ? -8.265 4.661 9.965 1.00 93.62 272 ALA A CA 1
ATOM 2060 C C . ALA A 1 272 ? -8.876 6.047 9.689 1.00 93.62 272 ALA A C 1
ATOM 2062 O O . ALA A 1 272 ? -9.060 6.850 10.610 1.00 93.62 272 ALA A O 1
ATOM 2063 N N . PHE A 1 273 ? -9.230 6.319 8.433 1.00 93.69 273 PHE A N 1
ATOM 2064 C CA . PHE A 1 273 ? -9.891 7.564 8.028 1.00 93.69 273 PHE A CA 1
ATOM 2065 C C . PHE A 1 273 ? -11.346 7.271 7.686 1.00 93.69 273 PHE A C 1
ATOM 2067 O O . PHE A 1 273 ? -11.608 6.448 6.820 1.00 93.69 273 PHE A O 1
ATOM 2074 N N . LEU A 1 274 ? -12.301 7.928 8.343 1.00 95.50 274 LEU A N 1
ATOM 2075 C CA . LEU A 1 274 ? -13.733 7.696 8.136 1.00 95.50 274 LEU A CA 1
ATOM 2076 C C . LEU A 1 274 ? -14.432 8.971 7.654 1.00 95.50 274 LEU A C 1
ATOM 2078 O O . LEU A 1 274 ? -14.358 10.007 8.315 1.00 95.50 274 LEU A O 1
ATOM 2082 N N . SER A 1 275 ? -15.148 8.860 6.534 1.00 95.44 275 SER A N 1
ATOM 2083 C CA . SER A 1 275 ? -16.198 9.787 6.100 1.00 95.44 275 SER A CA 1
ATOM 2084 C C . SER A 1 275 ? -17.562 9.231 6.506 1.00 95.44 275 SER A C 1
ATOM 2086 O O . SER A 1 275 ? -18.029 8.241 5.940 1.00 95.44 275 SER A O 1
ATOM 2088 N N . ASP A 1 276 ? -18.205 9.885 7.466 1.00 95.06 276 ASP A N 1
ATOM 2089 C CA . ASP A 1 276 ? -19.486 9.501 8.056 1.00 95.06 276 ASP A CA 1
ATOM 2090 C C . ASP A 1 276 ? -20.518 10.633 7.883 1.00 95.06 276 ASP A C 1
ATOM 2092 O O . ASP A 1 276 ? -20.799 11.384 8.816 1.00 95.06 276 ASP A O 1
ATOM 2096 N N . PRO A 1 277 ? -21.112 10.795 6.688 1.00 93.19 277 PRO A N 1
ATOM 2097 C CA . PRO A 1 277 ? -22.009 11.918 6.403 1.00 93.19 277 PRO A CA 1
ATOM 2098 C C . PRO A 1 277 ? -23.304 11.898 7.228 1.00 93.19 277 PRO A C 1
ATOM 2100 O O . PRO A 1 277 ? -23.939 12.940 7.388 1.00 93.19 277 PRO A O 1
ATOM 2103 N N . ASN A 1 278 ? -23.689 10.733 7.758 1.00 93.62 278 ASN A N 1
ATOM 2104 C CA . ASN A 1 278 ? -24.918 10.546 8.529 1.00 93.62 278 ASN A CA 1
ATOM 2105 C C . ASN A 1 278 ? -24.720 10.766 10.037 1.00 93.62 278 ASN A C 1
ATOM 2107 O O . ASN A 1 278 ? -25.703 10.795 10.773 1.00 93.62 278 ASN A O 1
ATOM 2111 N N . GLY A 1 279 ? -23.478 10.932 10.503 1.00 94.06 279 GLY A N 1
ATOM 2112 C CA . GLY A 1 279 ? -23.189 11.246 11.901 1.00 94.06 279 GLY A CA 1
ATOM 2113 C C . GLY A 1 279 ? -23.353 10.083 12.872 1.00 94.06 279 GLY A C 1
ATOM 2114 O O . GLY A 1 279 ? -23.561 10.323 14.059 1.00 94.06 279 GLY A O 1
ATOM 2115 N N . TYR A 1 280 ? -23.237 8.836 12.410 1.00 94.50 280 TYR A N 1
ATOM 2116 C CA . TYR A 1 280 ? -23.288 7.665 13.291 1.00 94.50 280 TYR A CA 1
ATOM 2117 C C . TYR A 1 280 ? -22.138 7.609 14.301 1.00 94.50 280 TYR A C 1
ATOM 2119 O O . TYR A 1 280 ? -22.268 6.983 15.352 1.00 94.50 280 TYR A O 1
ATOM 2127 N N . VAL A 1 281 ? -21.005 8.225 13.971 1.00 94.44 281 VAL A N 1
ATOM 2128 C CA . VAL A 1 281 ? -19.740 8.104 14.693 1.00 94.44 281 VAL A CA 1
ATOM 2129 C C . VAL A 1 281 ? -19.141 9.471 15.007 1.00 94.44 281 VAL A C 1
ATOM 2131 O O . VAL A 1 281 ? -18.829 9.728 16.170 1.00 94.44 281 VAL A O 1
ATOM 2134 N N . TYR A 1 282 ? -18.986 10.364 14.019 1.00 94.25 282 TYR A N 1
ATOM 2135 C CA . TYR A 1 282 ? -18.203 11.597 14.225 1.00 94.25 282 TYR A CA 1
ATOM 2136 C C . TYR A 1 282 ? -18.871 12.582 15.204 1.00 94.25 282 TYR A C 1
ATOM 2138 O O . TYR A 1 282 ? -18.176 13.322 15.899 1.00 94.25 282 TYR A O 1
ATOM 2146 N N . GLN A 1 283 ? -20.210 12.576 15.284 1.00 93.62 283 GLN A N 1
ATOM 2147 C CA . GLN A 1 283 ? -20.993 13.429 16.194 1.00 93.62 283 GLN A CA 1
ATOM 2148 C C . GLN A 1 283 ? -21.026 12.905 17.637 1.00 93.62 283 GLN A C 1
ATOM 2150 O O . GLN A 1 283 ? -21.462 13.620 18.540 1.00 93.62 283 GLN A O 1
ATOM 2155 N N . SER A 1 284 ? -20.601 11.660 17.861 1.00 92.81 284 SER A N 1
ATOM 2156 C CA . SER A 1 284 ? -20.633 11.043 19.186 1.00 92.81 284 SER A CA 1
ATOM 2157 C C . SER A 1 284 ? -19.514 11.577 20.076 1.00 92.81 284 SER A C 1
ATOM 2159 O O . SER A 1 284 ? -18.441 11.952 19.603 1.00 92.81 284 SER A O 1
ATOM 2161 N N . ILE A 1 285 ? -19.757 11.588 21.387 1.00 90.50 285 ILE A N 1
ATOM 2162 C CA . ILE A 1 285 ? -18.735 11.906 22.387 1.00 90.50 285 ILE A CA 1
ATOM 2163 C C . ILE A 1 285 ? -18.019 10.610 22.762 1.00 90.50 285 ILE A C 1
ATOM 2165 O O . ILE A 1 285 ? -18.641 9.699 23.310 1.00 90.50 285 ILE A O 1
ATOM 2169 N N . TRP A 1 286 ? -16.717 10.544 22.494 1.00 93.12 286 TRP A N 1
ATOM 2170 C CA . TRP A 1 286 ? -15.882 9.383 22.800 1.00 93.12 286 TRP A CA 1
ATOM 2171 C C . TRP A 1 286 ? -15.002 9.663 24.027 1.00 93.12 286 TRP A C 1
ATOM 2173 O O . TRP A 1 286 ? -14.431 10.754 24.115 1.00 93.12 286 TRP A O 1
ATOM 2183 N N . PRO A 1 287 ? -14.874 8.720 24.979 1.00 86.75 287 PRO A N 1
ATOM 2184 C CA . PRO A 1 287 ? -14.080 8.932 26.191 1.00 86.75 287 PRO A CA 1
ATOM 2185 C C . PRO A 1 287 ? -12.598 9.182 25.879 1.00 86.75 287 PRO A C 1
ATOM 2187 O O . PRO A 1 287 ? -11.992 10.066 26.479 1.00 86.75 287 PRO A O 1
ATOM 2190 N N . ASP A 1 288 ? -12.050 8.490 24.880 1.00 90.81 288 ASP A N 1
ATOM 2191 C CA . ASP A 1 288 ? -10.637 8.568 24.490 1.00 90.81 288 ASP A CA 1
ATOM 2192 C C . ASP A 1 288 ? -10.418 9.496 23.287 1.00 90.81 288 ASP A C 1
ATOM 2194 O O . ASP A 1 288 ? -9.727 9.160 22.319 1.00 90.81 288 ASP A O 1
ATOM 2198 N N . THR A 1 289 ? -11.062 10.665 23.325 1.00 92.88 289 THR A N 1
ATOM 2199 C CA . THR A 1 289 ? -10.880 11.705 22.307 1.00 92.88 289 THR A CA 1
ATOM 2200 C C . THR A 1 289 ? -9.476 12.304 22.409 1.00 92.88 289 THR A C 1
ATOM 2202 O O . THR A 1 289 ? -9.015 12.667 23.492 1.00 92.88 289 THR A O 1
ATOM 2205 N N . VAL A 1 290 ? -8.815 12.467 21.266 1.00 93.81 290 VAL A N 1
ATOM 2206 C CA . VAL A 1 290 ? -7.488 13.082 21.135 1.00 93.81 290 VAL A CA 1
ATOM 2207 C C . VAL A 1 290 ? -7.521 14.252 20.156 1.00 93.81 290 VAL A C 1
ATOM 2209 O O . VAL A 1 290 ? -8.472 14.434 19.395 1.00 93.81 290 VAL A O 1
ATOM 2212 N N . ALA A 1 291 ? -6.465 15.067 20.159 1.00 93.25 291 ALA A N 1
ATOM 2213 C CA . ALA A 1 291 ? -6.335 16.153 19.197 1.00 93.25 291 ALA A CA 1
ATOM 2214 C C . ALA A 1 291 ? -6.232 15.602 17.767 1.00 93.25 291 ALA A C 1
ATOM 2216 O O . ALA A 1 291 ? -5.399 14.740 17.477 1.00 93.25 291 ALA A O 1
ATOM 2217 N N . CYS A 1 292 ? -7.054 16.133 16.863 1.00 92.25 292 CYS A N 1
ATOM 2218 C CA . CYS A 1 292 ? -6.956 15.781 15.458 1.00 92.25 292 CYS A CA 1
ATOM 2219 C C . CYS A 1 292 ? -5.666 16.326 14.826 1.00 92.25 292 CYS A C 1
ATOM 2221 O O . CYS A 1 292 ? -5.238 17.437 15.155 1.00 92.25 292 CYS A O 1
ATOM 2223 N N . PRO A 1 293 ? -5.052 15.585 13.886 1.00 88.81 293 PRO A N 1
ATOM 2224 C CA . PRO A 1 293 ? -3.896 16.076 13.150 1.00 88.81 293 PRO A CA 1
ATOM 2225 C C . PRO A 1 293 ? -4.179 17.387 12.403 1.00 88.81 293 PRO A C 1
ATOM 2227 O O . PRO A 1 293 ? -5.271 17.580 11.867 1.00 88.81 293 PRO A O 1
ATOM 2230 N N . SER A 1 294 ? -3.172 18.254 12.272 1.00 87.88 294 SER A N 1
ATOM 2231 C CA . SER A 1 294 ? -3.312 19.584 11.651 1.00 87.88 294 SER A CA 1
ATOM 2232 C C . SER A 1 294 ? -3.763 19.566 10.186 1.00 87.88 294 SER A C 1
ATOM 2234 O O . SER A 1 294 ? -4.347 20.536 9.708 1.00 87.88 294 SER A O 1
ATOM 2236 N N . TRP A 1 295 ? -3.532 18.469 9.460 1.00 84.94 295 TRP A N 1
ATOM 2237 C CA . TRP A 1 295 ? -4.004 18.333 8.081 1.00 84.94 295 TRP A CA 1
ATOM 2238 C C . TRP A 1 295 ? -5.534 18.278 7.985 1.00 84.94 295 TRP A C 1
ATOM 2240 O O . TRP A 1 295 ? -6.078 18.620 6.936 1.00 84.94 295 TRP A O 1
ATOM 2250 N N . THR A 1 296 ? -6.240 17.907 9.063 1.00 88.12 296 THR A N 1
ATOM 2251 C CA . THR A 1 296 ? -7.717 17.875 9.080 1.00 88.12 296 THR A CA 1
ATOM 2252 C C . THR A 1 296 ? -8.327 19.260 8.874 1.00 88.12 296 THR A C 1
ATOM 2254 O O . THR A 1 296 ? -9.442 19.366 8.377 1.00 88.12 296 THR A O 1
ATOM 2257 N N . SER A 1 297 ? -7.574 20.316 9.189 1.00 84.81 297 SER A N 1
ATOM 2258 C CA . SER A 1 297 ? -7.947 21.715 8.978 1.00 84.81 297 SER A CA 1
ATOM 2259 C C . SER A 1 297 ? -7.253 22.363 7.772 1.00 84.81 297 SER A C 1
ATOM 2261 O O . SER A 1 297 ? -7.226 23.585 7.685 1.00 84.81 297 SER A O 1
ATOM 2263 N N . SER A 1 298 ? -6.623 21.587 6.880 1.00 75.38 298 SER A N 1
ATOM 2264 C CA . SER A 1 298 ? -5.916 22.147 5.718 1.00 75.38 298 SER A CA 1
ATOM 2265 C C . SER A 1 298 ? -6.857 22.475 4.553 1.00 75.38 298 SER A C 1
ATOM 2267 O O . SER A 1 298 ? -7.774 21.712 4.252 1.00 75.38 298 SER A O 1
ATOM 2269 N N . ASP A 1 299 ? -6.585 23.582 3.857 1.00 62.34 299 ASP A N 1
ATOM 2270 C CA . ASP A 1 299 ? -7.405 24.056 2.730 1.00 62.34 299 ASP A CA 1
ATOM 2271 C C . ASP A 1 299 ? -7.261 23.198 1.459 1.00 62.34 299 ASP A C 1
ATOM 2273 O O . ASP A 1 299 ? -8.120 23.241 0.581 1.00 62.34 299 ASP A O 1
ATOM 2277 N N . SER A 1 300 ? -6.182 22.417 1.333 1.00 66.69 300 SER A N 1
ATOM 2278 C CA . SER A 1 300 ? -5.895 21.629 0.125 1.00 66.69 300 SER A CA 1
ATOM 2279 C C . SER A 1 300 ? -6.693 20.325 0.029 1.00 66.69 300 SER A C 1
ATOM 2281 O O . SER A 1 300 ? -6.918 19.838 -1.076 1.00 66.69 300 SER A O 1
ATOM 2283 N N . LEU A 1 301 ? -7.129 19.765 1.161 1.00 73.19 301 LEU A N 1
ATOM 2284 C CA . LEU A 1 301 ? -7.987 18.577 1.258 1.00 73.19 301 LEU A CA 1
ATOM 2285 C C . LEU A 1 301 ? -8.939 18.755 2.456 1.00 73.19 301 LEU A C 1
ATOM 2287 O O . LEU A 1 301 ? -8.734 18.130 3.504 1.00 73.19 301 LEU A O 1
ATOM 2291 N N . PRO A 1 302 ? -9.953 19.635 2.346 1.00 79.94 302 PRO A N 1
ATOM 2292 C CA . PRO A 1 302 ? -10.723 20.068 3.501 1.00 79.94 302 PRO A CA 1
ATOM 2293 C C . PRO A 1 302 ? -11.514 18.898 4.084 1.00 79.94 302 PRO A C 1
ATOM 2295 O O . PRO A 1 302 ? -12.442 18.374 3.464 1.00 79.94 302 PRO A O 1
ATOM 2298 N N . SER A 1 303 ? -11.147 18.502 5.301 1.00 91.56 303 SER A N 1
ATOM 2299 C CA . SER A 1 303 ? -11.980 17.631 6.122 1.00 91.56 303 SER A CA 1
ATOM 2300 C C . SER A 1 303 ? -12.940 18.492 6.942 1.00 91.56 303 SER A C 1
ATOM 2302 O O . SER A 1 303 ? -12.636 19.631 7.291 1.00 91.56 303 SER A O 1
ATOM 2304 N N . GLN A 1 304 ? -14.131 17.974 7.225 1.00 93.94 304 GLN A N 1
ATOM 2305 C CA . GLN A 1 304 ? -15.201 18.722 7.880 1.00 93.94 304 GLN A CA 1
ATOM 2306 C C . GLN A 1 304 ? -15.658 17.997 9.135 1.00 93.94 304 GLN A C 1
ATOM 2308 O O . GLN A 1 304 ? -15.967 16.806 9.082 1.00 93.94 304 GLN A O 1
ATOM 2313 N N . ASN A 1 305 ? -15.763 18.744 10.238 1.00 94.56 305 ASN A N 1
ATOM 2314 C CA . ASN A 1 305 ? -16.309 18.271 11.511 1.00 94.56 305 ASN A CA 1
ATOM 2315 C C . ASN A 1 305 ? -15.674 16.946 11.953 1.00 94.56 305 ASN A C 1
ATOM 2317 O O . ASN A 1 305 ? -16.333 15.909 11.994 1.00 94.56 305 ASN A O 1
ATOM 2321 N N . CYS A 1 306 ? -14.372 16.983 12.222 1.00 95.44 306 CYS A N 1
ATOM 2322 C CA . CYS A 1 306 ? -13.611 15.799 12.595 1.00 95.44 306 CYS A CA 1
ATOM 2323 C C . CYS A 1 306 ? -13.585 15.573 14.108 1.00 95.44 306 CYS A C 1
ATOM 2325 O O . CYS A 1 306 ? -13.464 16.511 14.895 1.00 95.44 306 CYS A O 1
ATOM 2327 N N . ASN A 1 307 ? -13.627 14.301 14.478 1.00 95.12 307 ASN A N 1
ATOM 2328 C CA . ASN A 1 307 ? -13.375 13.768 15.802 1.00 95.12 307 ASN A CA 1
ATOM 2329 C C . ASN A 1 307 ? -12.292 12.683 15.688 1.00 95.12 307 ASN A C 1
ATOM 2331 O O . ASN A 1 307 ? -12.276 11.907 14.730 1.00 95.12 307 ASN A O 1
ATOM 2335 N N . CYS A 1 308 ? -11.367 12.642 16.639 1.00 95.19 308 CYS A N 1
ATOM 2336 C CA . CYS A 1 308 ? -10.208 11.759 16.603 1.00 95.19 308 CYS A CA 1
ATOM 2337 C C . CYS A 1 308 ? -10.089 11.010 17.921 1.00 95.19 308 CYS A C 1
ATOM 2339 O O . CYS A 1 308 ? -10.285 11.595 18.983 1.00 95.19 308 CYS A O 1
ATOM 2341 N N . ILE A 1 309 ? -9.762 9.721 17.853 1.00 94.75 309 ILE A N 1
ATOM 2342 C CA . ILE A 1 309 ? -9.731 8.846 19.031 1.00 94.75 309 ILE A CA 1
ATOM 2343 C C . ILE A 1 309 ? -8.461 8.003 19.085 1.00 94.75 309 ILE A C 1
ATOM 2345 O O . ILE A 1 309 ? -7.879 7.670 18.048 1.00 94.75 309 ILE A O 1
ATOM 2349 N N . SER A 1 310 ? -8.069 7.613 20.296 1.00 93.00 310 SER A N 1
ATOM 2350 C CA . SER A 1 310 ? -6.998 6.639 20.545 1.00 93.00 310 SER A CA 1
ATOM 2351 C C . SER A 1 310 ? -7.493 5.257 20.979 1.00 93.00 310 SER A C 1
ATOM 2353 O O . SER A 1 310 ? -6.672 4.370 21.195 1.00 93.00 310 SER A O 1
ATOM 2355 N N . ASP A 1 311 ? -8.807 5.058 21.108 1.00 90.25 311 ASP A N 1
ATOM 2356 C CA . ASP A 1 311 ? -9.391 3.780 21.535 1.00 90.25 311 ASP A CA 1
ATOM 2357 C C . ASP A 1 311 ? -9.219 2.673 20.476 1.00 90.25 311 ASP A C 1
ATOM 2359 O O . ASP A 1 311 ? -8.925 2.926 19.300 1.00 90.25 311 ASP A O 1
ATOM 2363 N N . ARG A 1 312 ? -9.419 1.426 20.900 1.00 89.50 312 ARG A N 1
ATOM 2364 C CA . ARG A 1 312 ? -9.420 0.232 20.060 1.00 89.50 312 ARG A CA 1
ATOM 2365 C C . ARG A 1 312 ? -10.571 0.285 19.060 1.00 89.50 312 ARG A C 1
ATOM 2367 O O . ARG A 1 312 ? -11.728 0.445 19.439 1.00 89.50 312 ARG A O 1
ATOM 2374 N N . LEU A 1 313 ? -10.272 0.052 17.787 1.00 91.50 313 LEU A N 1
ATOM 2375 C CA . LEU A 1 313 ? -11.296 -0.170 16.766 1.00 91.50 313 LEU A CA 1
ATOM 2376 C C . LEU A 1 313 ? -11.530 -1.660 16.585 1.00 91.50 313 LEU A C 1
ATOM 2378 O O . LEU A 1 313 ? -10.569 -2.421 16.540 1.00 91.50 313 LEU A O 1
ATOM 2382 N N . GLN A 1 314 ? -12.780 -2.072 16.398 1.00 90.88 314 GLN A N 1
ATOM 2383 C CA . GLN A 1 314 ? -13.106 -3.375 15.825 1.00 90.88 314 GLN A CA 1
ATOM 2384 C C . GLN A 1 314 ? -13.888 -3.167 14.534 1.00 90.88 314 GLN A C 1
ATOM 2386 O O . GLN A 1 314 ? -14.945 -2.544 14.545 1.00 90.88 314 GLN A O 1
ATOM 2391 N N . ILE A 1 315 ? -13.378 -3.704 13.432 1.00 93.00 315 ILE A N 1
ATOM 2392 C CA . ILE A 1 315 ? -13.957 -3.541 12.097 1.00 93.00 315 ILE A CA 1
ATOM 2393 C C . ILE A 1 315 ? -14.474 -4.903 11.639 1.00 93.00 315 ILE A C 1
ATOM 2395 O O . ILE A 1 315 ? -13.806 -5.923 11.831 1.00 93.00 315 ILE A O 1
ATOM 2399 N N . GLY A 1 316 ? -15.681 -4.933 11.079 1.00 92.88 316 GLY A N 1
ATOM 2400 C CA . GLY A 1 316 ? -16.266 -6.103 10.428 1.00 92.88 316 GLY A CA 1
ATOM 2401 C C . GLY A 1 316 ? -16.378 -5.892 8.922 1.00 92.88 316 GLY A C 1
ATOM 2402 O O . GLY A 1 316 ? -16.769 -4.811 8.484 1.00 92.88 316 GLY A O 1
ATOM 2403 N N . LEU A 1 317 ? -16.049 -6.919 8.141 1.00 94.50 317 LEU A N 1
ATOM 2404 C CA . LEU A 1 317 ? -16.044 -6.920 6.678 1.00 94.50 317 LEU A CA 1
ATOM 2405 C C . LEU A 1 317 ? -16.808 -8.137 6.144 1.00 94.50 317 LEU A C 1
ATOM 2407 O O . LEU A 1 317 ? -16.712 -9.239 6.691 1.00 94.50 317 LEU A O 1
ATOM 2411 N N . ALA A 1 318 ? -17.554 -7.953 5.057 1.00 92.25 318 ALA A N 1
ATOM 2412 C CA . ALA A 1 318 ? -18.371 -9.006 4.464 1.00 92.25 318 ALA A CA 1
ATOM 2413 C C . ALA A 1 318 ? -17.504 -10.059 3.756 1.00 92.25 318 ALA A C 1
ATOM 2415 O O . ALA A 1 318 ? -16.719 -9.735 2.866 1.00 92.25 318 ALA A O 1
ATOM 2416 N N . GLY A 1 319 ? -17.679 -11.330 4.121 1.00 88.19 319 GLY A N 1
ATOM 2417 C CA . GLY A 1 319 ? -17.046 -12.445 3.421 1.00 88.19 319 GLY A CA 1
ATOM 2418 C C . GLY A 1 319 ? -17.585 -12.622 1.997 1.00 88.19 319 GLY A C 1
ATOM 2419 O O . GLY A 1 319 ? -18.674 -12.167 1.651 1.00 88.19 319 GLY A O 1
ATOM 2420 N N . SER A 1 320 ? -16.806 -13.299 1.159 1.00 81.31 320 SER A N 1
ATOM 2421 C CA . SER A 1 320 ? -17.201 -13.695 -0.197 1.00 81.31 320 SER A CA 1
ATOM 2422 C C . SER A 1 320 ? -18.064 -14.961 -0.195 1.00 81.31 320 SER A C 1
ATOM 2424 O O . SER A 1 320 ? -17.784 -15.931 0.516 1.00 81.31 320 SER A O 1
ATOM 2426 N N . GLY A 1 321 ? -19.106 -14.986 -1.031 1.00 78.06 321 GLY A N 1
ATOM 2427 C CA . GLY A 1 321 ? -20.010 -16.134 -1.157 1.00 78.06 321 GLY A CA 1
ATOM 2428 C C . GLY A 1 321 ? -20.693 -16.507 0.166 1.00 78.06 321 GLY A C 1
ATOM 2429 O O . GLY A 1 321 ? -21.316 -15.666 0.802 1.00 78.06 321 GLY A O 1
ATOM 2430 N N . ASN A 1 322 ? -20.573 -17.777 0.575 1.00 67.00 322 ASN A N 1
ATOM 2431 C CA . ASN A 1 322 ? -21.129 -18.297 1.837 1.00 67.00 322 ASN A CA 1
ATOM 2432 C C . ASN A 1 322 ? -20.131 -18.243 3.012 1.00 67.00 322 ASN A C 1
ATOM 2434 O O . ASN A 1 322 ? -20.360 -18.876 4.043 1.00 67.00 322 ASN A O 1
ATOM 2438 N N . VAL A 1 323 ? -18.990 -17.566 2.852 1.00 71.38 323 VAL A N 1
ATOM 2439 C CA . VAL A 1 323 ? -18.006 -17.412 3.931 1.00 71.38 323 VAL A CA 1
ATOM 2440 C C . VAL A 1 323 ? -18.503 -16.337 4.900 1.00 71.38 323 VAL A C 1
ATOM 2442 O O . VAL A 1 323 ? -18.991 -15.292 4.474 1.00 71.38 323 VAL A O 1
ATOM 2445 N N . GLY A 1 324 ? -18.395 -16.597 6.207 1.00 74.00 324 GLY A N 1
ATOM 2446 C CA . GLY A 1 324 ? -18.759 -15.627 7.244 1.00 74.00 324 GLY A CA 1
ATOM 2447 C C . GLY A 1 324 ? -17.959 -14.320 7.153 1.00 74.00 324 GLY A C 1
ATOM 2448 O O . GLY A 1 324 ? -16.929 -14.248 6.483 1.00 74.00 324 GLY A O 1
ATOM 2449 N N . SER A 1 325 ? -18.430 -13.277 7.839 1.00 86.75 325 SER A N 1
ATOM 2450 C CA . SER A 1 325 ? -17.727 -11.991 7.935 1.00 86.75 325 SER A CA 1
ATOM 2451 C C . SER A 1 325 ? -16.345 -12.143 8.574 1.00 86.75 325 SER A C 1
ATOM 2453 O O . SER A 1 325 ? -16.191 -12.891 9.542 1.00 86.75 325 SER A O 1
ATOM 2455 N N . TYR A 1 326 ? -15.367 -11.374 8.099 1.00 88.69 326 TYR A N 1
ATOM 2456 C CA . TYR A 1 326 ? -14.084 -11.212 8.778 1.00 88.69 326 TYR A CA 1
ATOM 2457 C C . TYR A 1 326 ? -14.173 -10.052 9.767 1.00 88.69 326 TYR A C 1
ATOM 2459 O O . TYR A 1 326 ? -14.722 -9.005 9.437 1.00 88.69 326 TYR A O 1
ATOM 2467 N N . SER A 1 327 ? -13.621 -10.205 10.969 1.00 86.06 327 SER A N 1
ATOM 2468 C CA . SER A 1 327 ? -13.488 -9.089 11.901 1.00 86.06 327 SER A CA 1
ATOM 2469 C C . SER A 1 327 ? -12.119 -9.099 12.553 1.00 86.06 327 SER A C 1
ATOM 2471 O O . SER A 1 327 ? -11.596 -10.152 12.910 1.00 86.06 327 SER A O 1
ATOM 2473 N N . TYR A 1 328 ? -11.554 -7.911 12.712 1.00 85.00 328 TYR A N 1
ATOM 2474 C CA . TYR A 1 328 ? -10.270 -7.692 13.358 1.00 85.00 328 TYR A CA 1
ATOM 2475 C C . TYR A 1 328 ? -10.336 -6.428 14.207 1.00 85.00 328 TYR A C 1
ATOM 2477 O O . TYR A 1 328 ? -11.294 -5.653 14.122 1.00 85.00 328 TYR A O 1
ATOM 2485 N N . ALA A 1 329 ? -9.312 -6.231 15.031 1.00 85.50 329 ALA A N 1
ATOM 2486 C CA . ALA A 1 329 ? -9.181 -5.031 15.830 1.00 85.50 329 ALA A CA 1
ATOM 2487 C C . ALA A 1 329 ? -7.856 -4.318 15.574 1.00 85.50 329 ALA A C 1
ATOM 2489 O O . ALA A 1 329 ? -6.841 -4.964 15.322 1.00 85.50 329 ALA A O 1
ATOM 2490 N N . ILE A 1 330 ? -7.893 -2.993 15.672 1.00 86.88 330 ILE A N 1
ATOM 2491 C CA . ILE A 1 330 ? -6.719 -2.125 15.697 1.00 86.88 330 ILE A CA 1
ATOM 2492 C C . ILE A 1 330 ? -6.601 -1.622 17.128 1.00 86.88 330 ILE A C 1
ATOM 2494 O O . ILE A 1 330 ? -7.493 -0.925 17.613 1.00 86.88 330 ILE A O 1
ATOM 2498 N N . ASP A 1 331 ? -5.521 -1.996 17.803 1.00 84.94 331 ASP A N 1
ATOM 2499 C CA . ASP A 1 331 ? -5.229 -1.559 19.164 1.00 84.94 331 ASP A CA 1
ATOM 2500 C C . ASP A 1 331 ? -3.835 -0.941 19.202 1.00 84.94 331 ASP A C 1
ATOM 2502 O O . ASP A 1 331 ? -2.819 -1.639 19.282 1.00 84.94 331 ASP A O 1
ATOM 2506 N N . THR A 1 332 ? -3.792 0.388 19.119 1.00 82.56 332 THR A N 1
ATOM 2507 C CA . THR A 1 332 ? -2.523 1.113 19.071 1.00 82.56 332 THR A CA 1
ATOM 2508 C C . THR A 1 332 ? -1.728 0.974 20.362 1.00 82.56 332 THR A C 1
ATOM 2510 O O . THR A 1 332 ? -0.511 1.078 20.295 1.00 82.56 332 THR A O 1
ATOM 2513 N N . SER A 1 333 ? -2.343 0.636 21.505 1.00 79.62 333 SER A N 1
ATOM 2514 C CA . SER A 1 333 ? -1.625 0.444 22.778 1.00 79.62 333 SER A CA 1
ATOM 2515 C C . SER A 1 333 ? -0.605 -0.701 22.738 1.00 79.62 333 SER A C 1
ATOM 2517 O O . SER A 1 333 ? 0.367 -0.700 23.493 1.00 79.62 333 SER A O 1
ATOM 2519 N N . SER A 1 334 ? -0.795 -1.652 21.818 1.00 73.94 334 SER A N 1
ATOM 2520 C CA . SER A 1 334 ? 0.125 -2.768 21.572 1.00 73.94 334 SER A CA 1
ATOM 2521 C C . SER A 1 334 ? 1.298 -2.418 20.645 1.00 73.94 334 SER A C 1
ATOM 2523 O O . SER A 1 334 ? 2.229 -3.211 20.500 1.00 73.94 334 SER A O 1
ATOM 2525 N N . LEU A 1 335 ? 1.270 -1.241 20.013 1.00 77.19 335 LEU A N 1
ATOM 2526 C CA . LEU A 1 335 ? 2.302 -0.772 19.090 1.00 77.19 335 LEU A CA 1
ATOM 2527 C C . LEU A 1 335 ? 3.389 0.025 19.832 1.00 77.19 335 LEU A C 1
ATOM 2529 O O . LEU A 1 335 ? 3.176 0.434 20.976 1.00 77.19 335 LEU A O 1
ATOM 2533 N N . PRO A 1 336 ? 4.555 0.288 19.211 1.00 73.69 336 PRO A N 1
ATOM 2534 C CA . PRO A 1 336 ? 5.577 1.149 19.802 1.00 73.69 336 PRO A CA 1
ATOM 2535 C C . PRO A 1 336 ? 5.004 2.499 20.248 1.00 73.69 336 PRO A C 1
ATOM 2537 O O . PRO A 1 336 ? 4.209 3.103 19.530 1.00 73.69 336 PRO A O 1
ATOM 2540 N N . GLN A 1 337 ? 5.462 3.007 21.397 1.00 75.31 337 GLN A N 1
ATOM 2541 C CA . GLN A 1 337 ? 5.003 4.272 22.001 1.00 75.31 337 GLN A CA 1
ATOM 2542 C C . GLN A 1 337 ? 4.771 5.447 21.017 1.00 75.31 337 GLN A C 1
ATOM 2544 O O . GLN A 1 337 ? 3.757 6.127 21.154 1.00 75.31 337 GLN A O 1
ATOM 2549 N N . PRO A 1 338 ? 5.640 5.705 20.021 1.00 68.44 338 PRO A N 1
ATOM 2550 C CA . PRO A 1 338 ? 5.497 6.839 19.099 1.00 68.44 338 PRO A CA 1
ATOM 2551 C C . PRO A 1 338 ? 4.255 6.802 18.209 1.00 68.44 338 PRO A C 1
ATOM 2553 O O . PRO A 1 338 ? 3.891 7.829 17.639 1.00 68.44 338 PRO A O 1
ATOM 2556 N N . VAL A 1 339 ? 3.643 5.627 18.047 1.00 71.88 339 VAL A N 1
ATOM 2557 C CA . VAL A 1 339 ? 2.443 5.447 17.218 1.00 71.88 339 VAL A CA 1
ATOM 2558 C C . VAL A 1 339 ? 1.186 5.169 18.031 1.00 71.88 339 VAL A C 1
ATOM 2560 O O . VAL A 1 339 ? 0.107 4.975 17.476 1.00 71.88 339 VAL A O 1
ATOM 2563 N N . GLN A 1 340 ? 1.323 5.170 19.354 1.00 83.00 340 GLN A N 1
ATOM 2564 C CA . GLN A 1 340 ? 0.193 5.141 20.265 1.00 83.00 340 GLN A CA 1
ATOM 2565 C C . GLN A 1 340 ? -0.524 6.493 20.236 1.00 83.00 340 GLN A C 1
ATOM 2567 O O . GLN A 1 340 ? 0.083 7.536 19.992 1.00 83.00 340 GLN A O 1
ATOM 2572 N N . GLY A 1 341 ? -1.820 6.486 20.537 1.00 85.44 341 GLY A N 1
ATOM 2573 C CA . GLY A 1 341 ? -2.559 7.725 20.783 1.00 85.44 341 GLY A CA 1
ATOM 2574 C C . GLY A 1 341 ? -3.320 8.292 19.586 1.00 85.44 341 GLY A C 1
ATOM 2575 O O . GLY A 1 341 ? -3.933 9.343 19.731 1.00 85.44 341 GLY A O 1
ATOM 2576 N N . LEU A 1 342 ? -3.346 7.614 18.434 1.00 90.81 342 LEU A N 1
ATOM 2577 C CA . LEU A 1 342 ? -4.292 7.922 17.358 1.00 90.81 342 LEU A CA 1
ATOM 2578 C C . LEU A 1 342 ? -4.635 6.660 16.563 1.00 90.81 342 LEU A C 1
ATOM 2580 O O . LEU A 1 342 ? -3.808 6.150 15.812 1.00 90.81 342 LEU A O 1
ATOM 2584 N N . THR A 1 343 ? -5.872 6.190 16.699 1.00 92.00 343 THR A N 1
ATOM 2585 C CA . THR A 1 343 ? -6.372 4.990 16.014 1.00 92.00 343 THR A CA 1
ATOM 2586 C C . THR A 1 343 ? -7.314 5.345 14.861 1.00 92.00 343 THR A C 1
ATOM 2588 O O . THR A 1 343 ? -7.289 4.680 13.825 1.00 92.00 343 THR A O 1
ATOM 2591 N N . ALA A 1 344 ? -8.120 6.405 15.007 1.00 94.50 344 ALA A N 1
ATOM 2592 C CA . ALA A 1 344 ? -9.102 6.811 14.000 1.00 94.50 344 ALA A CA 1
ATOM 2593 C C . ALA A 1 344 ? -9.232 8.335 13.874 1.00 94.50 344 ALA A C 1
ATOM 2595 O O . ALA A 1 344 ? -9.218 9.051 14.878 1.00 94.50 344 ALA A O 1
ATOM 2596 N N . VAL A 1 345 ? -9.449 8.806 12.645 1.00 95.00 345 VAL A N 1
ATOM 2597 C CA . VAL A 1 345 ? -9.883 10.171 12.318 1.00 95.00 345 VAL A CA 1
ATOM 2598 C C . VAL A 1 345 ? -11.225 10.088 11.595 1.00 95.00 345 VAL A C 1
ATOM 2600 O O . VAL A 1 345 ? -11.311 9.619 10.460 1.00 95.00 345 VAL A O 1
ATOM 2603 N N . MET A 1 346 ? -12.281 10.538 12.261 1.00 96.25 346 MET A N 1
ATOM 2604 C CA . MET A 1 346 ? -13.671 10.341 11.856 1.00 96.25 346 MET A CA 1
ATOM 2605 C C . MET A 1 346 ? -14.295 11.702 11.600 1.00 96.25 346 MET A C 1
ATOM 2607 O O . MET A 1 346 ? -14.365 12.527 12.502 1.00 96.25 346 MET A O 1
ATOM 2611 N N . CYS A 1 347 ? -14.733 11.958 10.379 1.00 96.38 347 CYS A N 1
ATOM 2612 C CA . CYS A 1 347 ? -15.226 13.265 9.966 1.00 96.38 347 CYS A CA 1
ATOM 2613 C C . CYS A 1 347 ? -16.588 13.118 9.294 1.00 96.38 347 CYS A C 1
ATOM 2615 O O . CYS A 1 347 ? -16.901 12.061 8.747 1.00 96.38 347 CYS A O 1
ATOM 2617 N N . GLN A 1 348 ? -17.368 14.197 9.251 1.00 95.19 348 GLN A N 1
ATOM 2618 C CA . GLN A 1 348 ? -18.534 14.254 8.367 1.00 95.19 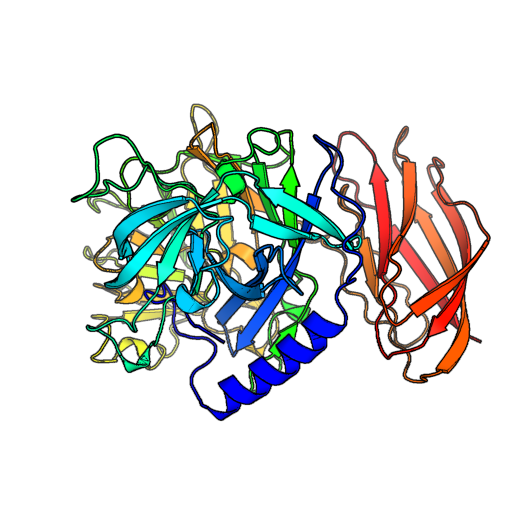348 GLN A CA 1
ATOM 2619 C C . GLN A 1 348 ? -18.113 14.029 6.908 1.00 95.19 348 GLN A C 1
ATOM 2621 O O . GLN A 1 348 ? -18.719 13.251 6.175 1.00 95.19 348 GLN A O 1
ATOM 2626 N N . VAL A 1 349 ? -17.035 14.710 6.513 1.00 93.94 349 VAL A N 1
ATOM 2627 C CA . VAL A 1 349 ? -16.335 14.528 5.242 1.00 93.94 349 VAL A CA 1
ATOM 2628 C C . VAL A 1 349 ? -14.853 14.461 5.561 1.00 93.94 349 VAL A C 1
ATOM 2630 O O . VAL A 1 349 ? -14.308 15.396 6.143 1.00 93.94 349 VAL A O 1
ATOM 2633 N N . ASN A 1 350 ? -14.195 13.366 5.206 1.00 93.12 350 ASN A N 1
ATOM 2634 C CA . ASN A 1 350 ? -12.753 13.230 5.329 1.00 93.12 350 ASN A CA 1
ATOM 2635 C C . ASN A 1 350 ? -12.102 13.462 3.957 1.00 93.12 350 ASN A C 1
ATOM 2637 O O . ASN A 1 350 ? -12.456 12.800 2.980 1.00 93.12 350 ASN A O 1
ATOM 2641 N N . GLY A 1 351 ? -11.151 14.396 3.878 1.00 89.12 351 GLY A N 1
ATOM 2642 C CA . GLY A 1 351 ? -10.491 14.769 2.623 1.00 89.12 351 GLY A CA 1
ATOM 2643 C C . GLY A 1 351 ? -9.746 13.606 1.956 1.00 89.12 351 GLY A C 1
ATOM 2644 O O . GLY A 1 351 ? -9.730 13.509 0.731 1.00 89.12 351 GLY A O 1
ATOM 2645 N N . PHE A 1 352 ? -9.214 12.667 2.746 1.00 87.38 352 PHE A N 1
ATOM 2646 C CA . PHE A 1 352 ? -8.518 11.482 2.233 1.00 87.38 352 PHE A CA 1
ATOM 2647 C C . PHE A 1 352 ? -9.445 10.383 1.715 1.00 87.38 352 PHE A C 1
ATOM 2649 O O . PHE A 1 352 ? -8.992 9.474 1.028 1.00 87.38 352 PHE A O 1
ATOM 2656 N N . MET A 1 353 ? -10.749 10.493 1.969 1.00 88.38 353 MET A N 1
ATOM 2657 C CA . MET A 1 353 ? -11.741 9.616 1.350 1.00 88.38 353 MET A CA 1
ATOM 2658 C C . MET A 1 353 ? -12.139 10.077 -0.054 1.00 88.38 353 MET A C 1
ATOM 2660 O O . MET A 1 353 ? -12.962 9.421 -0.678 1.00 88.38 353 MET A O 1
ATOM 2664 N N . MET A 1 354 ? -11.596 11.191 -0.564 1.00 84.44 354 MET A N 1
ATOM 2665 C CA . MET A 1 354 ? -11.809 11.663 -1.942 1.00 84.44 354 MET A CA 1
ATOM 2666 C C . MET A 1 354 ? -13.292 11.759 -2.354 1.00 84.44 354 MET A C 1
ATOM 2668 O O . MET A 1 354 ? -13.667 11.453 -3.483 1.00 84.44 354 MET A O 1
ATOM 2672 N N . GLY A 1 355 ? -14.158 12.165 -1.421 1.00 86.25 355 GLY A N 1
ATOM 2673 C CA . GLY A 1 355 ? -15.605 12.270 -1.644 1.00 86.25 355 GLY A CA 1
ATOM 2674 C C . GLY A 1 355 ? -16.385 10.960 -1.481 1.00 86.25 355 GLY A C 1
ATOM 2675 O O . GLY A 1 355 ? -17.616 10.987 -1.503 1.00 86.25 355 GLY A O 1
ATOM 2676 N N . TYR A 1 356 ? -15.713 9.830 -1.257 1.00 88.44 356 TYR A N 1
ATOM 2677 C CA . TYR A 1 356 ? -16.369 8.566 -0.943 1.00 88.44 356 TYR A CA 1
ATOM 2678 C C . TYR A 1 356 ? -16.886 8.528 0.501 1.00 88.44 356 TYR A C 1
ATOM 2680 O O . TYR A 1 356 ? -16.307 9.109 1.424 1.00 88.44 356 TYR A O 1
ATOM 2688 N N . GLN A 1 357 ? -17.995 7.812 0.690 1.00 90.69 357 GLN A N 1
ATOM 2689 C CA . GLN A 1 357 ? -18.637 7.604 1.986 1.00 90.69 357 GLN A CA 1
ATOM 2690 C C . GLN A 1 357 ? -18.225 6.234 2.521 1.00 90.69 357 GLN A C 1
ATOM 2692 O O . GLN A 1 357 ? -18.616 5.197 1.987 1.00 90.69 357 GLN A O 1
ATOM 2697 N N . GLY A 1 358 ? -17.399 6.215 3.557 1.00 94.06 358 GLY A N 1
ATOM 2698 C CA . GLY A 1 358 ? -16.829 4.974 4.054 1.00 94.06 358 GLY A CA 1
ATOM 2699 C C . GLY A 1 358 ? -15.540 5.197 4.818 1.00 94.06 358 GLY A C 1
ATOM 2700 O O . GLY A 1 358 ? -15.252 6.311 5.255 1.00 94.06 358 GLY A O 1
ATOM 2701 N N . MET A 1 359 ? -14.769 4.129 4.960 1.00 94.56 359 MET A N 1
ATOM 2702 C CA . MET A 1 359 ? -13.543 4.111 5.740 1.00 94.56 359 MET A CA 1
ATOM 2703 C C . MET A 1 359 ? -12.353 3.702 4.873 1.00 94.56 359 MET A C 1
ATOM 2705 O O . MET A 1 359 ? -12.429 2.699 4.169 1.00 94.56 359 MET A O 1
ATOM 2709 N N . ASN A 1 360 ? -11.243 4.429 4.948 1.00 93.31 360 ASN A N 1
ATOM 2710 C CA . ASN A 1 360 ? -9.943 3.904 4.566 1.00 93.31 360 ASN A CA 1
ATOM 2711 C C . ASN A 1 360 ? -9.426 3.093 5.753 1.00 93.31 360 ASN A C 1
ATOM 2713 O O . ASN A 1 360 ? -9.140 3.644 6.819 1.00 93.31 360 ASN A O 1
ATOM 2717 N N . ILE A 1 361 ? -9.373 1.777 5.563 1.00 90.62 361 ILE A N 1
ATOM 2718 C CA . ILE A 1 361 ? -8.875 0.817 6.545 1.00 90.62 361 ILE A CA 1
ATOM 2719 C C . ILE A 1 361 ? -7.422 0.442 6.260 1.00 90.62 361 ILE A C 1
ATOM 2721 O O . ILE A 1 361 ? -6.987 -0.637 6.645 1.00 90.62 361 ILE A O 1
ATOM 2725 N N . GLY A 1 362 ? -6.682 1.296 5.563 1.00 82.12 362 GLY A N 1
ATOM 2726 C CA . GLY A 1 362 ? -5.278 1.113 5.259 1.00 82.12 362 GLY A CA 1
ATOM 2727 C C . GLY A 1 362 ? -4.315 1.412 6.404 1.00 82.12 362 GLY A C 1
ATOM 2728 O O . GLY A 1 362 ? -4.727 1.634 7.544 1.00 82.12 362 GLY A O 1
ATOM 2729 N N . GLY A 1 363 ? -3.014 1.380 6.114 1.00 84.38 363 GLY A N 1
ATOM 2730 C CA . GLY A 1 363 ? -1.963 1.748 7.065 1.00 84.38 363 GLY A CA 1
ATOM 2731 C C . GLY A 1 363 ? -1.879 0.808 8.267 1.00 84.38 363 GLY A C 1
ATOM 2732 O O . GLY A 1 363 ? -1.423 -0.331 8.145 1.00 84.38 363 GLY A O 1
ATOM 2733 N N . LEU A 1 364 ? -2.325 1.264 9.446 1.00 85.12 364 LEU A N 1
ATOM 2734 C CA . LEU A 1 364 ? -2.217 0.504 10.697 1.00 85.12 364 LEU A CA 1
ATOM 2735 C C . LEU A 1 364 ? -2.885 -0.873 10.622 1.00 85.12 364 LEU A C 1
ATOM 2737 O O . LEU A 1 364 ? -2.349 -1.818 11.195 1.00 85.12 364 LEU A O 1
ATOM 2741 N N . THR A 1 365 ? -3.993 -1.040 9.888 1.00 84.56 365 THR A N 1
ATOM 2742 C CA . THR A 1 365 ? -4.617 -2.366 9.687 1.00 84.56 365 THR A CA 1
ATOM 2743 C C . THR A 1 365 ? -3.624 -3.394 9.160 1.00 84.56 365 THR A C 1
ATOM 2745 O O . THR A 1 365 ? -3.686 -4.555 9.569 1.00 84.56 365 THR A O 1
ATOM 2748 N N . MET A 1 366 ? -2.712 -2.981 8.276 1.00 87.44 366 MET A N 1
ATOM 2749 C CA . MET A 1 366 ? -1.720 -3.857 7.653 1.00 87.44 366 MET A CA 1
ATOM 2750 C C . MET A 1 366 ? -0.596 -4.265 8.614 1.00 87.44 366 MET A C 1
ATOM 2752 O O . MET A 1 366 ? 0.168 -5.169 8.307 1.00 87.44 366 MET A O 1
ATOM 2756 N N . LEU A 1 367 ? -0.503 -3.640 9.792 1.00 82.19 367 LEU A N 1
ATOM 2757 C CA . LEU A 1 367 ? 0.379 -4.090 10.875 1.00 82.19 367 LEU A CA 1
ATOM 2758 C C . LEU A 1 367 ? -0.276 -5.186 11.732 1.00 82.19 367 LEU A C 1
ATOM 2760 O O . LEU A 1 367 ? 0.417 -5.945 12.403 1.00 82.19 367 LEU A O 1
ATOM 2764 N N . PHE A 1 368 ? -1.611 -5.285 11.703 1.00 80.56 368 PHE A N 1
ATOM 2765 C CA . PHE A 1 368 ? -2.393 -6.297 12.427 1.00 80.56 368 PHE A CA 1
ATOM 2766 C C . PHE A 1 368 ? -2.906 -7.423 11.528 1.00 80.56 368 PHE A C 1
ATOM 2768 O O . PHE A 1 368 ? -3.305 -8.475 12.028 1.00 80.56 368 PHE A O 1
ATOM 2775 N N . ASN A 1 369 ? -2.906 -7.229 10.209 1.00 84.38 369 ASN A N 1
ATOM 2776 C CA . ASN A 1 369 ? -3.344 -8.215 9.232 1.00 84.38 369 ASN A CA 1
ATOM 2777 C C . ASN A 1 369 ? -2.349 -8.355 8.086 1.00 84.38 369 ASN A C 1
ATOM 2779 O O . ASN A 1 369 ? -1.816 -7.367 7.596 1.00 84.38 369 ASN A O 1
ATOM 2783 N N . ARG A 1 370 ? -2.200 -9.583 7.596 1.00 87.50 370 ARG A N 1
ATOM 2784 C CA . ARG A 1 370 ? -1.647 -9.823 6.267 1.00 87.50 370 ARG A CA 1
ATOM 2785 C C . ARG A 1 370 ? -2.732 -9.574 5.229 1.00 87.50 370 ARG A C 1
ATOM 2787 O O . ARG A 1 370 ? -3.900 -9.905 5.459 1.00 87.50 370 ARG A O 1
ATOM 2794 N N . LEU A 1 371 ? -2.323 -9.038 4.088 1.00 93.31 371 LEU A N 1
ATOM 2795 C CA . LEU A 1 371 ? -3.197 -8.745 2.961 1.00 93.31 371 LEU A CA 1
ATOM 2796 C C . LEU A 1 371 ? -2.842 -9.651 1.787 1.00 93.31 371 LEU A C 1
ATOM 2798 O O . LEU A 1 371 ? -1.678 -9.758 1.418 1.00 93.31 371 LEU A O 1
ATOM 2802 N N . LEU A 1 372 ? -3.854 -10.254 1.176 1.00 94.25 372 LEU A N 1
ATOM 2803 C CA . LEU A 1 372 ? -3.741 -11.037 -0.047 1.00 94.25 372 LEU A CA 1
ATOM 2804 C C . LEU A 1 372 ? -4.619 -10.425 -1.137 1.00 94.25 372 LEU A C 1
ATOM 2806 O O . LEU A 1 372 ? -5.763 -10.071 -0.873 1.00 94.25 372 LEU A O 1
ATOM 2810 N N . ILE A 1 373 ? -4.135 -10.371 -2.369 1.00 95.31 373 ILE A N 1
ATOM 2811 C CA . ILE A 1 373 ? -4.910 -9.964 -3.542 1.00 95.31 373 ILE A CA 1
ATOM 2812 C C . ILE A 1 373 ? -5.005 -11.158 -4.490 1.00 95.31 373 ILE A C 1
ATOM 2814 O O . ILE A 1 373 ? -3.986 -11.724 -4.877 1.00 95.31 373 ILE A O 1
ATOM 2818 N N . GLU A 1 374 ? -6.232 -11.541 -4.847 1.00 93.88 374 GLU A N 1
ATOM 2819 C CA . GLU A 1 374 ? -6.564 -12.592 -5.817 1.00 93.88 374 GLU A CA 1
ATOM 2820 C C . GLU A 1 374 ? -7.022 -11.918 -7.121 1.00 93.88 374 GLU A C 1
ATOM 2822 O O . GLU A 1 374 ? -8.154 -11.430 -7.223 1.00 93.88 374 GLU A O 1
ATOM 2827 N N . TYR A 1 375 ? -6.145 -11.871 -8.129 1.00 91.00 375 TYR A N 1
ATOM 2828 C CA . TYR A 1 375 ? -6.396 -11.096 -9.351 1.00 91.00 375 TYR A CA 1
ATOM 2829 C C . TYR A 1 375 ? -7.526 -11.673 -10.209 1.00 91.00 375 TYR A C 1
ATOM 2831 O O . TYR A 1 375 ? -8.392 -10.926 -10.676 1.00 91.00 375 TYR A O 1
ATOM 2839 N N . GLU A 1 376 ? -7.532 -12.992 -10.415 1.00 87.56 376 GLU A N 1
ATOM 2840 C CA . GLU A 1 376 ? -8.523 -13.665 -11.267 1.00 87.56 376 GLU A CA 1
ATOM 2841 C C . GLU A 1 376 ? -9.917 -13.661 -10.638 1.00 87.56 376 GLU A C 1
ATOM 2843 O O . GLU A 1 376 ? -10.905 -13.393 -11.319 1.00 87.56 376 GLU A O 1
ATOM 2848 N N . GLY A 1 377 ? -9.989 -13.909 -9.329 1.00 87.69 377 GLY A N 1
ATOM 2849 C CA . GLY A 1 377 ? -11.241 -13.928 -8.581 1.00 87.69 377 GLY A CA 1
ATOM 2850 C C . GLY A 1 377 ? -11.796 -12.549 -8.235 1.00 87.69 377 GLY A C 1
ATOM 2851 O O . GLY A 1 377 ? -12.936 -12.486 -7.797 1.00 87.69 377 GLY A O 1
ATOM 2852 N N . MET A 1 378 ? -11.026 -11.467 -8.425 1.00 88.31 378 MET A N 1
ATOM 2853 C CA . MET A 1 378 ? -11.367 -10.109 -7.967 1.00 88.31 378 MET A CA 1
ATOM 2854 C C . MET A 1 378 ? -11.709 -10.064 -6.473 1.00 88.31 378 MET A C 1
ATOM 2856 O O . MET A 1 378 ? -12.688 -9.451 -6.047 1.00 88.31 378 MET A O 1
ATOM 2860 N N . ARG A 1 379 ? -10.873 -10.722 -5.668 1.00 92.50 379 ARG A N 1
ATOM 2861 C CA . ARG A 1 379 ? -11.044 -10.805 -4.218 1.00 92.50 379 ARG A CA 1
ATOM 2862 C C . ARG A 1 379 ? -9.829 -10.278 -3.492 1.00 92.50 379 ARG A C 1
ATOM 2864 O O . ARG A 1 379 ? -8.708 -10.294 -4.000 1.00 92.50 379 ARG A O 1
ATOM 2871 N N . VAL A 1 380 ? -10.068 -9.882 -2.255 1.00 93.56 380 VAL A N 1
ATOM 2872 C CA . VAL A 1 380 ? -9.025 -9.560 -1.295 1.00 93.56 380 VAL A CA 1
ATOM 2873 C C . VAL A 1 380 ? -9.151 -10.493 -0.098 1.00 93.56 380 VAL A C 1
ATOM 2875 O O . VAL A 1 380 ? -10.251 -10.829 0.334 1.00 93.56 380 VAL A O 1
ATOM 2878 N N . GLY A 1 381 ? -8.029 -10.972 0.414 1.00 92.81 381 GLY A N 1
ATOM 2879 C CA . GLY A 1 381 ? -7.953 -11.804 1.601 1.00 92.81 381 GLY A CA 1
ATOM 2880 C C . GLY A 1 381 ? -7.348 -11.026 2.756 1.00 92.81 381 GLY A C 1
ATOM 2881 O O . GLY A 1 381 ? -6.332 -10.359 2.581 1.00 92.81 381 GLY A O 1
ATOM 2882 N N . LEU A 1 382 ? -7.921 -11.176 3.948 1.00 90.56 382 LEU A N 1
ATOM 2883 C CA . LEU A 1 382 ? -7.272 -10.776 5.192 1.00 90.56 382 LEU A CA 1
ATOM 2884 C C . LEU A 1 382 ? -7.080 -11.993 6.087 1.00 90.56 382 LEU A C 1
ATOM 2886 O O . LEU A 1 382 ? -7.925 -12.891 6.156 1.00 90.56 382 LEU A O 1
ATOM 2890 N N . ALA A 1 383 ? -5.943 -12.009 6.760 1.00 84.62 383 ALA A N 1
ATOM 2891 C CA . ALA A 1 383 ? -5.622 -12.957 7.808 1.00 84.62 383 ALA A CA 1
ATOM 2892 C C . ALA A 1 383 ? -4.956 -12.187 8.947 1.00 84.62 383 ALA A C 1
ATOM 2894 O O . ALA A 1 383 ? -4.200 -11.254 8.665 1.00 84.62 383 ALA A O 1
ATOM 2895 N N . PRO A 1 384 ? -5.162 -12.568 10.216 1.00 76.44 384 PRO A N 1
ATOM 2896 C CA . PRO A 1 384 ? -4.461 -11.915 11.307 1.00 76.44 384 PRO A CA 1
ATOM 2897 C C . PRO A 1 384 ? -2.947 -12.047 11.095 1.00 76.44 384 PRO A C 1
ATOM 2899 O O . PRO A 1 384 ? -2.443 -13.101 10.681 1.00 76.44 384 PRO A O 1
ATOM 2902 N N . HIS A 1 385 ? -2.205 -10.985 11.406 1.00 66.69 385 HIS A N 1
ATOM 2903 C CA . HIS A 1 385 ? -0.813 -11.150 11.791 1.00 66.69 385 HIS A CA 1
ATOM 2904 C C . HIS A 1 385 ? -0.862 -11.982 13.069 1.00 66.69 385 HIS A C 1
ATOM 2906 O O . HIS A 1 385 ? -1.274 -11.504 14.124 1.00 66.69 385 HIS A O 1
ATOM 2912 N N . HIS A 1 386 ? -0.540 -13.273 12.976 1.00 45.97 386 HIS A N 1
ATOM 2913 C CA . HIS A 1 386 ? -0.377 -14.075 14.179 1.00 45.97 386 HIS A CA 1
ATOM 2914 C C . HIS A 1 386 ? 0.606 -13.332 15.094 1.00 45.97 386 HIS A C 1
ATOM 2916 O O . HIS A 1 386 ? 1.645 -12.877 14.618 1.00 45.97 386 HIS A O 1
ATOM 2922 N N . ALA A 1 387 ? 0.324 -13.266 16.399 1.00 34.88 387 ALA A N 1
ATOM 2923 C CA . ALA A 1 387 ? 1.242 -12.740 17.422 1.00 34.88 387 ALA A CA 1
ATOM 2924 C C . ALA A 1 387 ? 2.617 -13.456 17.452 1.00 34.88 387 ALA A C 1
ATOM 2926 O O . ALA A 1 387 ? 3.473 -13.139 18.268 1.00 34.88 387 ALA A O 1
ATOM 2927 N N . GLY A 1 388 ? 2.811 -14.437 16.568 1.00 34.19 388 GLY A N 1
ATOM 2928 C CA . GLY A 1 388 ? 4.045 -15.142 16.284 1.00 34.19 388 GLY A CA 1
ATOM 2929 C C . GLY A 1 388 ? 4.630 -14.833 14.906 1.00 34.19 388 GLY A C 1
ATOM 2930 O O . GLY A 1 388 ? 5.218 -15.731 14.310 1.00 34.19 388 GLY A O 1
ATOM 2931 N N . TRP A 1 389 ? 4.499 -13.607 14.378 1.00 34.38 389 TRP A N 1
ATOM 2932 C CA . TRP A 1 389 ? 5.619 -13.134 13.567 1.00 34.38 389 TRP A CA 1
ATOM 2933 C C . TRP A 1 389 ? 6.826 -13.083 14.496 1.00 34.38 389 TRP A C 1
ATOM 2935 O O . TRP A 1 389 ? 6.760 -12.445 15.550 1.00 34.38 389 TRP A O 1
ATOM 2945 N N . PRO A 1 390 ? 7.890 -13.812 14.162 1.00 36.22 390 PRO A N 1
ATOM 2946 C CA . PRO A 1 390 ? 9.051 -13.846 15.004 1.00 36.22 390 PRO A CA 1
ATOM 2947 C C . PRO A 1 390 ? 9.618 -12.432 15.069 1.00 36.22 390 PRO A C 1
ATOM 2949 O O . PRO A 1 390 ? 9.672 -11.760 14.033 1.00 36.22 390 PRO A O 1
ATOM 2952 N N . PRO A 1 391 ? 10.012 -11.958 16.259 1.00 34.69 391 PRO A N 1
ATOM 2953 C CA . PRO A 1 391 ? 10.741 -10.708 16.365 1.00 34.69 391 PRO A CA 1
ATOM 2954 C C . PRO A 1 391 ? 11.867 -10.692 15.325 1.00 34.69 391 PRO A C 1
ATOM 2956 O O . PRO A 1 391 ? 12.560 -11.697 15.147 1.00 34.69 391 PRO A O 1
ATOM 2959 N N . THR A 1 392 ? 12.086 -9.556 14.661 1.00 35.59 392 THR A N 1
ATOM 2960 C CA . THR A 1 392 ? 13.432 -9.260 14.170 1.00 35.59 392 THR A CA 1
ATOM 2961 C C . THR A 1 392 ? 14.288 -9.189 15.424 1.00 35.59 392 THR A C 1
ATOM 2963 O O . THR A 1 392 ? 14.261 -8.201 16.154 1.00 35.59 392 THR A O 1
ATOM 2966 N N . ILE A 1 393 ? 14.936 -10.297 15.763 1.00 38.03 393 ILE A N 1
ATOM 2967 C CA . ILE A 1 393 ? 15.779 -10.357 16.945 1.00 38.03 393 ILE A CA 1
ATOM 2968 C C . ILE A 1 393 ? 17.088 -9.681 16.569 1.00 38.03 393 ILE A C 1
ATOM 2970 O O . ILE A 1 393 ? 17.952 -10.332 15.991 1.00 38.03 393 ILE A O 1
ATOM 2974 N N . GLU A 1 394 ? 17.224 -8.394 16.884 1.00 35.66 394 GLU A N 1
ATOM 2975 C CA . GLU A 1 394 ? 18.518 -7.714 16.860 1.00 35.66 394 GLU A CA 1
ATOM 2976 C C . GLU A 1 394 ? 19.408 -8.336 17.938 1.00 35.66 394 GLU A C 1
ATOM 2978 O O . GLU A 1 394 ? 19.158 -8.227 19.141 1.00 35.66 394 GLU A O 1
ATOM 2983 N N . MET A 1 395 ? 20.430 -9.071 17.511 1.00 36.78 395 MET A N 1
ATOM 2984 C CA . MET A 1 395 ? 21.287 -9.778 18.452 1.00 36.78 395 MET A CA 1
ATOM 2985 C C . MET A 1 395 ? 22.328 -8.843 19.074 1.00 36.78 395 MET A C 1
ATOM 2987 O O . MET A 1 395 ? 23.231 -8.383 18.387 1.00 36.78 395 MET A O 1
ATOM 2991 N N . SER A 1 396 ? 22.273 -8.657 20.396 1.00 33.16 396 SER A N 1
ATOM 2992 C CA . SER A 1 396 ? 23.400 -8.155 21.194 1.00 33.16 396 SER A CA 1
ATOM 2993 C C . SER A 1 396 ? 23.695 -9.142 22.333 1.00 33.16 396 SER A C 1
ATOM 2995 O O . SER A 1 396 ? 23.144 -9.060 23.422 1.00 33.16 396 SER A O 1
ATOM 2997 N N . ALA A 1 397 ? 24.561 -10.124 22.043 1.00 38.31 397 ALA A N 1
ATOM 2998 C CA . ALA A 1 397 ? 24.900 -11.266 22.909 1.00 38.31 397 ALA A CA 1
ATOM 2999 C C . ALA A 1 397 ? 23.719 -12.208 23.261 1.00 38.31 397 ALA A C 1
ATOM 3001 O O . ALA A 1 397 ? 22.558 -11.897 23.026 1.00 38.31 397 ALA A O 1
ATOM 3002 N N . SER A 1 398 ? 24.055 -13.421 23.727 1.00 39.34 398 SER A N 1
ATOM 3003 C CA . SER A 1 398 ? 23.188 -14.601 23.935 1.00 39.34 398 SER A CA 1
ATOM 3004 C C . SER A 1 398 ? 21.707 -14.310 24.212 1.00 39.34 398 SER A C 1
ATOM 3006 O O . SER A 1 398 ? 21.376 -13.668 25.209 1.00 39.34 398 SER A O 1
ATOM 3008 N N . ILE A 1 399 ? 20.818 -14.874 23.390 1.00 42.84 399 ILE A N 1
ATOM 3009 C CA . ILE A 1 399 ? 19.370 -14.689 23.511 1.00 42.84 399 ILE A CA 1
ATOM 3010 C C . ILE A 1 399 ? 18.725 -15.990 23.974 1.00 42.84 399 ILE A C 1
ATOM 3012 O O . ILE A 1 399 ? 19.014 -17.077 23.488 1.00 42.84 399 ILE A O 1
ATOM 3016 N N . ASN A 1 400 ? 17.842 -15.892 24.957 1.00 42.91 400 ASN A N 1
ATOM 3017 C CA . ASN A 1 400 ? 17.025 -17.012 25.396 1.00 42.91 400 ASN A CA 1
ATOM 3018 C C . ASN A 1 400 ? 15.566 -16.563 25.364 1.00 42.91 400 ASN A C 1
ATOM 3020 O O . ASN A 1 400 ? 15.017 -16.148 26.381 1.00 42.91 400 ASN A O 1
ATOM 3024 N N . GLN A 1 401 ? 14.985 -16.534 24.164 1.00 41.53 401 GLN A N 1
ATOM 3025 C CA . GLN A 1 401 ? 13.598 -16.130 23.950 1.00 41.53 401 GLN A CA 1
ATOM 3026 C C . GLN A 1 401 ? 12.868 -17.205 23.147 1.00 41.53 401 GLN A C 1
ATOM 3028 O O . GLN A 1 401 ? 13.421 -17.640 22.141 1.00 41.53 401 GLN A O 1
ATOM 3033 N N . PRO A 1 402 ? 11.658 -17.621 23.560 1.00 37.31 402 PRO A N 1
ATOM 3034 C CA . PRO A 1 402 ? 10.814 -18.497 22.761 1.00 37.31 402 PRO A CA 1
ATOM 3035 C C . PRO A 1 402 ? 10.324 -17.754 21.511 1.00 37.31 402 PRO A C 1
ATOM 3037 O O . PRO A 1 402 ? 9.816 -16.637 21.603 1.00 37.31 402 PRO A O 1
ATOM 3040 N N . VAL A 1 403 ? 10.471 -18.382 20.344 1.00 43.81 403 VAL A N 1
ATOM 3041 C CA . VAL A 1 403 ? 10.082 -17.809 19.047 1.00 43.81 403 VAL A CA 1
ATOM 3042 C C . VAL A 1 403 ? 9.136 -18.747 18.306 1.00 43.81 403 VAL A C 1
ATOM 3044 O O . VAL A 1 403 ? 9.534 -19.860 17.971 1.00 43.81 403 VAL A O 1
ATOM 3047 N N . ALA A 1 404 ? 7.926 -18.274 17.994 1.00 36.56 404 ALA A N 1
ATOM 3048 C CA . ALA A 1 404 ? 6.977 -18.995 17.148 1.00 36.56 404 ALA A CA 1
ATOM 3049 C C . ALA A 1 404 ? 7.400 -18.940 15.666 1.00 36.56 404 ALA A C 1
ATOM 3051 O O . ALA A 1 404 ? 7.820 -17.893 15.172 1.00 36.56 404 ALA A O 1
ATOM 3052 N N . VAL A 1 405 ? 7.282 -20.064 14.952 1.00 39.69 405 VAL A N 1
ATOM 3053 C CA . VAL A 1 405 ? 7.763 -20.221 13.568 1.00 39.69 405 VAL A CA 1
ATOM 3054 C C . VAL A 1 405 ? 6.598 -20.529 12.646 1.00 39.69 405 VAL A C 1
ATOM 3056 O O . VAL A 1 405 ? 6.045 -21.622 12.664 1.00 39.69 405 VAL A O 1
ATOM 3059 N N . SER A 1 406 ? 6.237 -19.577 11.793 1.00 40.16 406 SER A N 1
ATOM 3060 C CA . SER A 1 406 ? 5.229 -19.828 10.761 1.00 40.16 406 SER A CA 1
ATOM 3061 C C . SER A 1 406 ? 5.774 -20.739 9.638 1.00 40.16 406 SER A C 1
ATOM 3063 O O . SER A 1 406 ? 6.993 -20.881 9.499 1.00 40.16 406 SER A O 1
ATOM 3065 N N . PRO A 1 407 ? 4.915 -21.297 8.761 1.00 37.78 407 PRO A N 1
ATOM 3066 C CA . PRO A 1 407 ? 5.358 -21.943 7.517 1.00 37.78 407 PRO A CA 1
ATOM 3067 C C . PRO A 1 407 ? 6.212 -21.022 6.622 1.00 37.78 407 PRO A C 1
ATOM 3069 O O . PRO A 1 407 ? 7.048 -21.489 5.851 1.00 37.78 407 PRO A O 1
ATOM 3072 N N . SER A 1 408 ? 6.045 -19.703 6.774 1.00 37.91 408 SER A N 1
ATOM 3073 C CA . SER A 1 408 ? 6.840 -18.646 6.133 1.00 37.91 408 SER A CA 1
ATOM 3074 C C . SER A 1 408 ? 8.132 -18.305 6.885 1.00 37.91 408 SER A C 1
ATOM 3076 O O . SER A 1 408 ? 8.772 -17.315 6.550 1.00 37.91 408 SER A O 1
ATOM 3078 N N . GLY A 1 409 ? 8.496 -19.100 7.890 1.00 43.69 409 GLY A N 1
ATOM 3079 C CA . GLY A 1 409 ? 9.746 -19.058 8.633 1.00 43.69 409 GLY A CA 1
ATOM 3080 C C . GLY A 1 409 ? 9.959 -17.892 9.604 1.00 43.69 409 GLY A C 1
ATOM 3081 O O . GLY A 1 409 ? 9.058 -17.102 9.879 1.00 43.69 409 GLY A O 1
ATOM 3082 N N . VAL A 1 410 ? 11.171 -17.850 10.164 1.00 48.31 410 VAL A N 1
ATOM 3083 C CA . VAL A 1 410 ? 11.729 -16.857 11.091 1.00 48.31 410 VAL A CA 1
ATOM 3084 C C . VAL A 1 410 ? 12.958 -16.251 10.462 1.00 48.31 410 VAL A C 1
ATOM 3086 O O . VAL A 1 410 ? 13.872 -16.997 10.132 1.00 48.31 410 VAL A O 1
ATOM 3089 N N . LEU A 1 411 ? 13.003 -14.923 10.356 1.00 44.19 411 LEU A N 1
ATOM 3090 C CA . LEU A 1 411 ? 14.211 -14.187 10.004 1.00 44.19 411 LEU A CA 1
ATOM 3091 C C . LEU A 1 411 ? 14.930 -13.748 11.288 1.00 44.19 411 LEU A C 1
ATOM 3093 O O . LEU A 1 411 ? 14.396 -12.955 12.057 1.00 44.19 411 LEU A O 1
ATOM 3097 N N . ILE A 1 412 ? 16.143 -14.243 11.519 1.00 50.62 412 ILE A N 1
ATOM 3098 C CA . ILE A 1 412 ? 16.994 -13.810 12.637 1.00 50.62 412 ILE A CA 1
ATOM 3099 C C . ILE A 1 412 ? 18.100 -12.924 12.068 1.00 50.62 412 ILE A C 1
ATOM 3101 O O . ILE A 1 412 ? 18.829 -13.370 11.183 1.00 50.62 412 ILE A O 1
ATOM 3105 N N . GLY A 1 413 ? 18.221 -11.687 12.559 1.00 42.44 413 GLY A N 1
ATOM 3106 C CA . GLY A 1 413 ? 19.242 -10.730 12.130 1.00 42.44 413 GLY A CA 1
ATOM 3107 C C . GLY A 1 413 ? 20.324 -10.527 13.192 1.00 42.44 413 GLY A C 1
ATOM 3108 O O . GLY A 1 413 ? 20.061 -9.997 14.263 1.00 42.44 413 GLY A O 1
ATOM 3109 N N . TYR A 1 414 ? 21.567 -10.914 12.911 1.00 42.97 414 TYR A N 1
ATOM 3110 C CA . TYR A 1 414 ? 22.687 -10.660 13.829 1.00 42.97 414 TYR A CA 1
ATOM 3111 C C . TYR A 1 414 ? 23.349 -9.302 13.547 1.00 42.97 414 TYR A C 1
ATOM 3113 O O . TYR A 1 414 ? 23.849 -9.109 12.434 1.00 42.97 414 TYR A O 1
ATOM 3121 N N . ASP A 1 415 ? 23.423 -8.402 14.535 1.00 39.47 415 ASP A N 1
ATOM 3122 C CA . ASP A 1 415 ? 24.204 -7.161 14.444 1.00 39.47 415 ASP A CA 1
ATOM 3123 C C . ASP A 1 415 ? 25.517 -7.287 15.239 1.00 39.47 415 ASP A C 1
ATOM 3125 O O . ASP A 1 415 ? 25.547 -7.719 16.389 1.00 39.47 415 ASP A O 1
ATOM 3129 N N . ALA A 1 416 ? 26.633 -6.956 14.599 1.00 40.28 416 ALA A N 1
ATOM 3130 C CA . ALA A 1 416 ? 27.952 -6.924 15.219 1.00 40.28 416 ALA A CA 1
ATOM 3131 C C . ALA A 1 416 ? 28.795 -5.861 14.526 1.00 40.28 416 ALA A C 1
ATOM 3133 O O . ALA A 1 416 ? 28.895 -5.831 13.297 1.00 40.28 416 ALA A O 1
ATOM 3134 N N . TYR A 1 417 ? 29.408 -5.020 15.353 1.00 44.56 417 TYR A N 1
ATOM 3135 C CA . TYR A 1 417 ? 29.937 -3.703 15.003 1.00 44.56 417 TYR A CA 1
ATOM 3136 C C . TYR A 1 417 ? 31.291 -3.702 14.263 1.00 44.56 417 TYR A C 1
ATOM 3138 O O . TYR A 1 417 ? 31.791 -2.625 13.942 1.00 44.56 417 TYR A O 1
ATOM 3146 N N . GLU A 1 418 ? 31.904 -4.857 13.973 1.00 45.88 418 GLU A N 1
ATOM 3147 C CA . GLU A 1 418 ? 33.255 -4.913 13.384 1.00 45.88 418 GLU A CA 1
ATOM 3148 C C . GLU A 1 418 ? 33.244 -5.360 11.909 1.00 45.88 418 GLU A C 1
ATOM 3150 O O . GLU A 1 418 ? 32.940 -6.507 11.579 1.00 45.88 418 GLU A O 1
ATOM 3155 N N . LEU A 1 419 ? 33.591 -4.424 11.020 1.00 50.78 419 LEU A N 1
ATOM 3156 C CA . LEU A 1 419 ? 33.767 -4.618 9.575 1.00 50.78 419 LEU A CA 1
ATOM 3157 C C . LEU A 1 419 ? 35.097 -5.337 9.259 1.00 50.78 419 LEU A C 1
ATOM 3159 O O . LEU A 1 419 ? 36.051 -5.235 10.029 1.00 50.78 419 LEU A O 1
ATOM 3163 N N . ASP A 1 420 ? 35.172 -6.037 8.121 1.00 56.94 420 ASP A N 1
ATOM 3164 C CA . ASP A 1 420 ? 36.378 -6.684 7.560 1.00 56.94 420 ASP A CA 1
ATOM 3165 C C . ASP A 1 420 ? 37.024 -7.802 8.401 1.00 56.94 420 ASP A C 1
ATOM 3167 O O . ASP A 1 420 ? 38.161 -8.215 8.152 1.00 56.94 420 ASP A O 1
ATOM 3171 N N . ARG A 1 421 ? 36.294 -8.364 9.371 1.00 57.25 421 ARG A N 1
ATOM 3172 C CA . ARG A 1 421 ? 36.714 -9.571 10.094 1.00 57.25 421 ARG A CA 1
ATOM 3173 C C . ARG A 1 421 ? 35.970 -10.812 9.616 1.00 57.25 421 ARG A C 1
ATOM 3175 O O . ARG A 1 421 ? 34.775 -10.785 9.317 1.00 57.25 421 ARG A O 1
ATOM 3182 N N . ILE A 1 422 ? 36.703 -11.925 9.573 1.00 59.16 422 ILE A N 1
ATOM 3183 C CA . ILE A 1 422 ? 36.108 -13.257 9.503 1.00 59.16 422 ILE A CA 1
ATOM 3184 C C . ILE A 1 422 ? 35.622 -13.585 10.908 1.00 59.16 422 ILE A C 1
ATOM 3186 O O . ILE A 1 422 ? 36.416 -13.757 11.830 1.00 59.16 422 ILE A O 1
ATOM 3190 N N . VAL A 1 423 ? 34.309 -13.644 11.050 1.00 58.31 423 VAL A N 1
ATOM 3191 C CA . VAL A 1 423 ? 33.622 -13.892 12.303 1.00 58.31 423 VAL A CA 1
ATOM 3192 C C . VAL A 1 423 ? 33.074 -15.311 12.254 1.00 58.31 423 VAL A C 1
ATOM 3194 O O . VAL A 1 423 ? 32.285 -15.659 11.376 1.00 58.31 423 VAL A O 1
ATOM 3197 N N . SER A 1 424 ? 33.515 -16.153 13.184 1.00 64.38 424 SER A N 1
ATOM 3198 C CA . SER A 1 424 ? 32.927 -17.478 13.362 1.00 64.38 424 SER A CA 1
ATOM 3199 C C . SER A 1 424 ? 31.803 -17.370 14.375 1.00 64.38 424 SER A C 1
ATOM 3201 O O . SER A 1 424 ? 32.048 -17.052 15.539 1.00 64.38 424 SER A O 1
ATOM 3203 N N . THR A 1 425 ? 30.586 -17.680 13.946 1.00 63.12 425 THR A N 1
ATOM 3204 C CA . THR A 1 425 ? 29.427 -17.733 14.827 1.00 63.12 425 THR A CA 1
ATOM 3205 C C . THR A 1 425 ? 28.969 -19.178 14.942 1.00 63.12 425 THR A C 1
ATOM 3207 O O . THR A 1 425 ? 28.691 -19.864 13.958 1.00 63.12 425 THR A O 1
ATOM 3210 N N . THR A 1 426 ? 28.904 -19.659 16.178 1.00 67.25 426 THR A N 1
ATOM 3211 C CA . THR A 1 426 ? 28.245 -20.924 16.492 1.00 67.25 426 THR A CA 1
ATOM 3212 C C . THR A 1 426 ? 26.836 -20.601 16.939 1.00 67.25 426 THR A C 1
ATOM 3214 O O . THR A 1 426 ? 26.663 -19.947 17.965 1.00 67.25 426 THR A O 1
ATOM 3217 N N . MET A 1 427 ? 25.838 -21.068 16.196 1.00 68.12 427 MET A N 1
ATOM 3218 C CA . MET A 1 427 ? 24.441 -20.943 16.577 1.00 68.12 427 MET A CA 1
ATOM 3219 C C . MET A 1 427 ? 23.906 -22.307 17.004 1.00 68.12 427 MET A C 1
ATOM 3221 O O . MET A 1 427 ? 23.895 -23.272 16.245 1.00 68.12 427 MET A O 1
ATOM 3225 N N . THR A 1 428 ? 23.463 -22.390 18.251 1.00 68.62 428 THR A N 1
ATOM 3226 C CA . THR A 1 428 ? 22.652 -23.501 18.737 1.00 68.62 428 THR A CA 1
ATOM 3227 C C . THR A 1 428 ? 21.186 -23.120 18.610 1.00 68.62 428 THR A C 1
ATOM 3229 O O . THR A 1 428 ? 20.754 -22.139 19.213 1.00 68.62 428 THR A O 1
ATOM 3232 N N . ILE A 1 429 ? 20.441 -23.937 17.875 1.00 69.69 429 ILE A N 1
ATOM 3233 C CA . ILE A 1 429 ? 18.989 -23.889 17.758 1.00 69.69 429 ILE A CA 1
ATOM 3234 C C . ILE A 1 429 ? 18.448 -25.130 18.459 1.00 69.69 429 ILE A C 1
ATOM 3236 O O . ILE A 1 429 ? 18.779 -26.251 18.073 1.00 69.69 429 ILE A O 1
ATOM 3240 N N . SER A 1 430 ? 17.628 -24.962 19.485 1.00 70.12 430 SER A N 1
ATOM 3241 C CA . SER A 1 430 ? 16.889 -26.078 20.086 1.00 70.12 430 SER A CA 1
ATOM 3242 C C . SER A 1 430 ? 15.398 -25.828 20.023 1.00 70.12 430 SER A C 1
ATOM 3244 O O . SER A 1 430 ? 14.970 -24.680 20.130 1.00 70.12 430 SER A O 1
ATOM 3246 N N . TRP A 1 431 ? 14.629 -26.900 19.858 1.00 72.94 431 TRP A N 1
ATOM 3247 C CA . TRP A 1 431 ? 13.174 -26.850 19.805 1.00 72.94 431 TRP A CA 1
ATOM 3248 C C . TRP A 1 431 ? 12.544 -27.970 20.627 1.00 72.94 431 TRP A C 1
ATOM 3250 O O . TRP A 1 431 ? 13.114 -29.056 20.784 1.00 72.94 431 TRP A O 1
ATOM 3260 N N . SER A 1 432 ? 11.338 -27.698 21.111 1.00 69.25 432 SER A N 1
ATOM 3261 C CA . SER A 1 432 ? 10.416 -28.700 21.634 1.00 69.25 432 SER A CA 1
ATOM 3262 C C . SER A 1 432 ? 9.163 -28.751 20.759 1.00 69.25 432 SER A C 1
ATOM 3264 O O . SER A 1 432 ? 8.794 -27.752 20.139 1.00 69.25 432 SER A O 1
ATOM 3266 N N . ASP A 1 433 ? 8.524 -29.919 20.722 1.00 66.25 433 ASP A N 1
ATOM 3267 C CA . ASP A 1 433 ? 7.160 -30.113 20.218 1.00 66.25 433 ASP A CA 1
ATOM 3268 C C . ASP A 1 433 ? 6.964 -29.924 18.696 1.00 66.25 433 ASP A C 1
ATOM 3270 O O . ASP A 1 433 ? 5.926 -29.438 18.250 1.00 66.25 433 ASP A O 1
ATOM 3274 N N . LEU A 1 434 ? 7.932 -30.348 17.872 1.00 66.25 434 LEU A N 1
ATOM 3275 C CA . LEU A 1 434 ? 7.770 -30.434 16.414 1.00 66.25 434 LEU A CA 1
ATOM 3276 C C . LEU A 1 434 ? 6.740 -31.533 16.065 1.00 66.25 434 LEU A C 1
ATOM 3278 O O . LEU A 1 434 ? 6.940 -32.692 16.442 1.00 66.25 434 LEU A O 1
ATOM 3282 N N . PRO A 1 435 ? 5.639 -31.228 15.352 1.00 60.34 435 PRO A N 1
ATOM 3283 C CA . PRO A 1 435 ? 4.622 -32.240 15.080 1.00 60.34 435 PRO A CA 1
ATOM 3284 C C . PRO A 1 435 ? 5.094 -33.356 14.155 1.00 60.34 435 PRO A C 1
ATOM 3286 O O . PRO A 1 435 ? 5.975 -33.175 13.315 1.00 60.34 435 PRO A O 1
ATOM 3289 N N . ALA A 1 436 ? 4.455 -34.520 14.279 1.00 59.62 436 ALA A N 1
ATOM 3290 C CA . ALA A 1 436 ? 4.760 -35.675 13.447 1.00 59.62 436 ALA A CA 1
ATOM 3291 C C . ALA A 1 436 ? 4.611 -35.337 11.952 1.00 59.62 436 ALA A C 1
ATOM 3293 O O . ALA A 1 436 ? 3.543 -34.925 11.502 1.00 59.62 436 ALA A O 1
ATOM 3294 N N . GLY A 1 437 ? 5.689 -35.530 11.189 1.00 60.28 437 GLY A N 1
ATOM 3295 C CA . GLY A 1 437 ? 5.740 -35.235 9.754 1.00 60.28 437 GLY A CA 1
ATOM 3296 C C . GLY A 1 437 ? 6.136 -33.798 9.399 1.00 60.28 437 GLY A C 1
ATOM 3297 O O . GLY A 1 437 ? 6.285 -33.513 8.213 1.00 60.28 437 GLY A O 1
ATOM 3298 N N . ALA A 1 438 ? 6.337 -32.913 10.381 1.00 56.34 438 ALA A N 1
ATOM 3299 C CA . ALA A 1 438 ? 6.906 -31.595 10.138 1.00 56.34 438 ALA A CA 1
ATOM 3300 C C . ALA A 1 438 ? 8.438 -31.665 10.027 1.00 56.34 438 ALA A C 1
ATOM 3302 O O . ALA A 1 438 ? 9.096 -32.398 10.766 1.00 56.34 438 ALA A O 1
ATOM 3303 N N . THR A 1 439 ? 9.006 -30.866 9.123 1.00 63.12 439 THR A N 1
ATOM 3304 C CA . THR A 1 439 ? 10.463 -30.731 8.961 1.00 63.12 439 THR A CA 1
ATOM 3305 C C . THR A 1 439 ? 10.876 -29.306 9.279 1.00 63.12 439 THR A C 1
ATOM 3307 O O . THR A 1 439 ? 10.371 -28.370 8.657 1.00 63.12 439 THR A O 1
ATOM 3310 N N . LEU A 1 440 ? 11.810 -29.140 10.214 1.00 63.69 440 LEU A N 1
ATOM 3311 C CA . LEU A 1 440 ? 12.474 -27.867 10.469 1.00 63.69 440 LEU A CA 1
ATOM 3312 C C . LEU A 1 440 ? 13.591 -27.684 9.438 1.00 63.69 440 LEU A C 1
ATOM 3314 O O . LEU A 1 440 ? 14.461 -28.542 9.346 1.00 63.69 440 LEU A O 1
ATOM 3318 N N . TYR A 1 441 ? 13.593 -26.583 8.693 1.00 62.53 441 TYR A N 1
ATOM 3319 C CA . TYR A 1 441 ? 14.645 -26.184 7.760 1.00 62.53 441 TYR A CA 1
ATOM 3320 C C . TYR A 1 441 ? 15.367 -24.952 8.282 1.00 62.53 441 TYR A C 1
ATOM 3322 O O . TYR A 1 441 ? 14.727 -24.001 8.728 1.00 62.53 441 TYR A O 1
ATOM 3330 N N . ILE A 1 442 ? 16.691 -24.948 8.161 1.00 62.62 442 ILE A N 1
ATOM 3331 C CA . ILE A 1 442 ? 17.531 -23.792 8.465 1.00 62.62 442 ILE A CA 1
ATOM 3332 C C . ILE A 1 442 ? 18.260 -23.409 7.183 1.00 62.62 442 ILE A C 1
ATOM 3334 O O . ILE A 1 442 ? 19.052 -24.184 6.646 1.00 62.62 442 ILE A O 1
ATOM 3338 N N . GLN A 1 443 ? 17.990 -22.206 6.696 1.00 60.66 443 GLN A N 1
ATOM 3339 C CA . GLN A 1 443 ? 18.609 -21.631 5.513 1.00 60.66 443 GLN A CA 1
ATOM 3340 C C . GLN A 1 443 ? 19.267 -20.307 5.893 1.00 60.66 443 GLN A C 1
ATOM 3342 O O . GLN A 1 443 ? 18.738 -19.549 6.698 1.00 60.66 443 GLN A O 1
ATOM 3347 N N . HIS A 1 444 ? 20.423 -20.001 5.318 1.00 60.16 444 HIS A N 1
ATOM 3348 C CA . HIS A 1 444 ? 21.001 -18.665 5.412 1.00 60.16 444 HIS A CA 1
ATOM 3349 C C . HIS A 1 444 ? 20.644 -17.874 4.149 1.00 60.16 444 HIS A C 1
ATOM 3351 O O . HIS A 1 444 ? 20.687 -18.412 3.040 1.00 60.16 444 HIS A O 1
ATOM 3357 N N . GLY A 1 445 ? 20.324 -16.591 4.294 1.00 51.59 445 GLY A N 1
ATOM 3358 C CA . GLY A 1 445 ? 20.362 -15.657 3.175 1.00 51.59 445 GLY A CA 1
ATOM 3359 C C . GLY A 1 445 ? 21.753 -15.038 3.122 1.00 51.59 445 GLY A C 1
ATOM 3360 O O . GLY A 1 445 ? 22.175 -14.379 4.067 1.00 51.59 445 GLY A O 1
ATOM 3361 N N . GLY A 1 446 ? 22.504 -15.281 2.048 1.00 44.41 446 GLY A N 1
ATOM 3362 C CA . GLY A 1 446 ? 23.668 -14.442 1.771 1.00 44.41 446 GLY A CA 1
ATOM 3363 C C . GLY A 1 446 ? 23.179 -13.035 1.432 1.00 44.41 446 GLY A C 1
ATOM 3364 O O . GLY A 1 446 ? 22.290 -12.893 0.597 1.00 44.41 446 GLY A O 1
ATOM 3365 N N . SER A 1 447 ? 23.730 -12.011 2.079 1.00 42.75 447 SER A N 1
ATOM 3366 C CA . SER A 1 447 ? 23.530 -10.609 1.701 1.00 42.75 447 SER A CA 1
ATOM 3367 C C . SER A 1 447 ? 24.848 -10.047 1.171 1.00 42.75 447 SER A C 1
ATOM 3369 O O . SER A 1 447 ? 25.932 -10.452 1.602 1.00 42.75 447 SER A O 1
ATOM 3371 N N . GLU A 1 448 ? 24.792 -9.141 0.195 1.00 39.91 448 GLU A N 1
ATOM 3372 C CA . GLU A 1 448 ? 26.003 -8.501 -0.321 1.00 39.91 448 GLU A CA 1
ATOM 3373 C C . GLU A 1 448 ? 26.593 -7.620 0.794 1.00 39.91 448 GLU A C 1
ATOM 3375 O O . GLU A 1 448 ? 26.002 -6.619 1.196 1.00 39.91 448 GLU A O 1
ATOM 3380 N N . GLY A 1 449 ? 27.713 -8.066 1.378 1.00 45.88 449 GLY A N 1
ATOM 3381 C CA . GLY A 1 449 ? 28.234 -7.517 2.632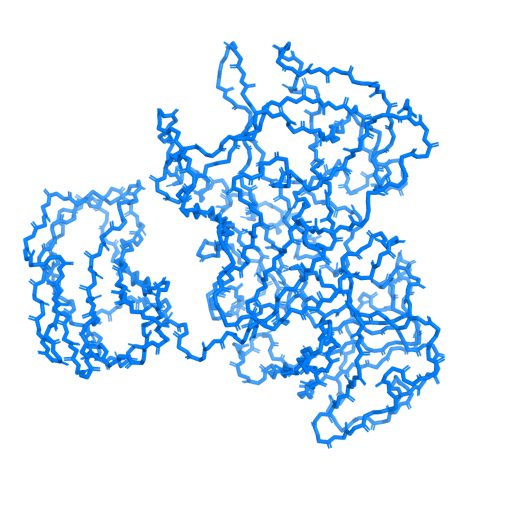 1.00 45.88 449 GLY A CA 1
ATOM 3382 C C . GLY A 1 449 ? 28.497 -8.542 3.737 1.00 45.88 449 GLY A C 1
ATOM 3383 O O . GLY A 1 449 ? 29.175 -8.208 4.706 1.00 45.88 449 GLY A O 1
ATOM 3384 N N . ALA A 1 450 ? 28.019 -9.777 3.591 1.00 47.25 450 ALA A N 1
ATOM 3385 C CA . ALA A 1 450 ? 28.326 -10.891 4.477 1.00 47.25 450 ALA A CA 1
ATOM 3386 C C . ALA A 1 450 ? 28.362 -12.206 3.680 1.00 47.25 450 ALA A C 1
ATOM 3388 O O . ALA A 1 450 ? 27.333 -12.733 3.260 1.00 47.25 450 ALA A O 1
ATOM 3389 N N . GLN A 1 451 ? 29.559 -12.749 3.465 1.00 55.41 451 GLN A N 1
ATOM 3390 C CA . GLN A 1 451 ? 29.740 -14.025 2.780 1.00 55.41 451 GLN A CA 1
ATOM 3391 C C . GLN A 1 451 ? 29.777 -15.158 3.804 1.00 55.41 451 GLN A C 1
ATOM 3393 O O . GLN A 1 451 ? 30.624 -15.150 4.695 1.00 55.41 451 GLN A O 1
ATOM 3398 N N . VAL A 1 452 ? 28.912 -16.165 3.657 1.00 55.50 452 VAL A N 1
ATOM 3399 C CA . VAL A 1 452 ? 29.080 -17.437 4.374 1.00 55.50 452 VAL A CA 1
ATOM 3400 C C . VAL A 1 452 ? 30.266 -18.169 3.745 1.00 55.50 452 VAL A C 1
ATOM 3402 O O . VAL A 1 452 ? 30.182 -18.685 2.635 1.00 55.50 452 VAL A O 1
ATOM 3405 N N . VAL A 1 453 ? 31.399 -18.154 4.441 1.00 57.16 453 VAL A N 1
ATOM 3406 C CA . VAL A 1 453 ? 32.663 -18.791 4.049 1.00 57.16 453 VAL A CA 1
ATOM 3407 C C . VAL A 1 453 ? 32.583 -20.303 4.241 1.00 57.16 453 VAL A C 1
ATOM 3409 O O . VAL A 1 453 ? 33.133 -21.067 3.454 1.00 57.16 453 VAL A O 1
ATOM 3412 N N . SER A 1 454 ? 31.890 -20.750 5.287 1.00 65.69 454 SER A N 1
ATOM 3413 C CA . SER A 1 454 ? 31.594 -22.166 5.498 1.00 65.69 454 SER A CA 1
ATOM 3414 C C . SER A 1 454 ? 30.356 -22.341 6.367 1.00 65.69 454 SER A C 1
ATOM 3416 O O . SER A 1 454 ? 30.059 -21.491 7.207 1.00 65.69 454 SER A O 1
ATOM 3418 N N . TRP A 1 455 ? 29.653 -23.450 6.142 1.00 66.75 455 TRP A N 1
ATOM 3419 C CA . TRP A 1 455 ? 28.517 -23.912 6.929 1.00 66.75 455 TRP A CA 1
ATOM 3420 C C . TRP A 1 455 ? 28.764 -25.363 7.338 1.00 66.75 455 TRP A C 1
ATOM 3422 O O . TRP A 1 455 ? 29.026 -26.210 6.481 1.00 66.75 455 TRP A O 1
ATOM 3432 N N . THR A 1 456 ? 28.668 -25.666 8.629 1.00 68.81 456 THR A N 1
ATOM 3433 C CA . THR A 1 456 ? 28.779 -27.030 9.156 1.00 68.81 456 THR A CA 1
ATOM 3434 C C . THR A 1 456 ? 27.636 -27.322 10.123 1.00 68.81 456 THR A C 1
ATOM 3436 O O . THR A 1 456 ? 27.384 -26.582 11.071 1.00 68.81 456 THR A O 1
ATOM 3439 N N . GLY A 1 457 ? 26.924 -28.421 9.869 1.00 62.06 457 GLY A N 1
ATOM 3440 C CA . GLY A 1 457 ? 25.786 -28.874 10.669 1.00 62.06 457 GLY A CA 1
ATOM 3441 C C . GLY A 1 457 ? 24.596 -29.301 9.802 1.00 62.06 457 GLY A C 1
ATOM 3442 O O . GLY A 1 457 ? 24.580 -29.024 8.599 1.00 62.06 457 GLY A O 1
ATOM 3443 N N . PRO A 1 458 ? 23.600 -29.995 10.379 1.00 68.56 458 PRO A N 1
ATOM 3444 C CA . PRO A 1 458 ? 22.423 -30.427 9.634 1.00 68.56 458 PRO A CA 1
ATOM 3445 C C . PRO A 1 458 ? 21.568 -29.216 9.235 1.00 68.56 458 PRO A C 1
ATOM 3447 O O . PRO A 1 458 ? 21.338 -28.321 10.045 1.00 68.56 458 PRO A O 1
ATOM 3450 N N . SER A 1 459 ? 21.090 -29.187 7.989 1.00 66.75 459 SER A N 1
ATOM 3451 C CA . SER A 1 459 ? 20.204 -28.130 7.467 1.00 66.75 459 SER A CA 1
ATOM 3452 C C . SER A 1 459 ? 18.721 -28.393 7.741 1.00 66.75 459 SER A C 1
ATOM 3454 O O . SER A 1 459 ? 17.876 -27.552 7.429 1.00 66.75 459 SER A O 1
ATOM 3456 N N . SER A 1 460 ? 18.395 -29.558 8.309 1.00 74.00 460 SER A N 1
ATOM 3457 C CA . SER A 1 460 ? 17.040 -29.898 8.726 1.00 74.00 460 SER A CA 1
ATOM 3458 C C . SER A 1 460 ? 16.991 -30.960 9.827 1.00 74.00 460 SER A C 1
ATOM 3460 O O . SER A 1 460 ? 17.973 -31.667 10.060 1.00 74.00 460 SER A O 1
ATOM 3462 N N . SER A 1 461 ? 15.845 -31.066 10.501 1.00 73.62 461 SER A N 1
ATOM 3463 C CA . SER A 1 461 ? 15.493 -32.195 11.371 1.00 73.62 461 SER A CA 1
ATOM 3464 C C . SER A 1 461 ? 13.979 -32.427 11.363 1.00 73.62 461 SER A C 1
ATOM 3466 O O . SER A 1 461 ? 13.196 -31.491 11.193 1.00 73.62 461 SER A O 1
ATOM 3468 N N . THR A 1 462 ? 13.585 -33.686 11.541 1.00 70.69 462 THR A N 1
ATOM 3469 C CA . THR A 1 462 ? 12.193 -34.147 11.664 1.00 70.69 462 THR A CA 1
ATOM 3470 C C . THR A 1 462 ? 11.861 -34.622 13.080 1.00 70.69 462 THR A C 1
ATOM 3472 O O . THR A 1 462 ? 10.790 -35.180 13.309 1.00 70.69 462 THR A O 1
ATOM 3475 N N . ASP A 1 463 ? 12.789 -34.474 14.029 1.00 76.62 463 ASP A N 1
ATOM 3476 C CA . ASP A 1 463 ? 12.611 -34.982 15.386 1.00 76.62 463 ASP A CA 1
ATOM 3477 C C . ASP A 1 463 ? 11.642 -34.100 16.175 1.00 76.62 463 ASP A C 1
ATOM 3479 O O . ASP A 1 463 ? 11.749 -32.872 16.164 1.00 76.62 463 ASP A O 1
ATOM 3483 N N . ALA A 1 464 ? 10.736 -34.735 16.927 1.00 62.19 464 ALA A N 1
ATOM 3484 C CA . ALA A 1 464 ? 9.727 -34.051 17.744 1.00 62.19 464 ALA A CA 1
ATOM 3485 C C . ALA A 1 464 ? 10.332 -33.065 18.762 1.00 62.19 464 ALA A C 1
ATOM 3487 O O . ALA A 1 464 ? 9.715 -32.080 19.147 1.00 62.19 464 ALA A O 1
ATOM 3488 N N . SER A 1 465 ? 11.568 -33.300 19.182 1.00 75.31 465 SER A N 1
ATOM 3489 C CA . SER A 1 465 ? 12.379 -32.357 19.944 1.00 75.31 465 SER A CA 1
ATOM 3490 C C . SER A 1 465 ? 13.822 -32.557 19.536 1.00 75.31 465 SER A C 1
ATOM 3492 O O . SER A 1 465 ? 14.246 -33.700 19.348 1.00 75.31 465 SER A O 1
ATOM 3494 N N . GLY A 1 466 ? 14.595 -31.485 19.456 1.00 76.19 466 GLY A N 1
ATOM 3495 C CA . GLY A 1 466 ? 15.972 -31.621 19.025 1.00 76.19 466 GLY A CA 1
ATOM 3496 C C . GLY A 1 466 ? 16.808 -30.383 19.249 1.00 76.19 466 GLY A C 1
ATOM 3497 O O . GLY A 1 466 ? 16.355 -29.336 19.716 1.00 76.19 466 GLY A O 1
ATOM 3498 N N . ARG A 1 467 ? 18.089 -30.551 18.942 1.00 78.12 467 ARG A N 1
ATOM 3499 C CA . ARG A 1 467 ? 19.091 -29.502 19.004 1.00 78.12 467 ARG A CA 1
ATOM 3500 C C . ARG A 1 467 ? 19.957 -29.602 17.763 1.00 78.12 467 ARG A C 1
ATOM 3502 O O . ARG A 1 467 ? 20.595 -30.624 17.529 1.00 78.12 467 ARG A O 1
ATOM 3509 N N . LEU A 1 468 ? 20.003 -28.518 17.005 1.00 76.31 468 LEU A N 1
ATOM 3510 C CA . LEU A 1 468 ? 20.912 -28.332 15.890 1.00 76.31 468 LEU A CA 1
ATOM 3511 C C . LEU A 1 468 ? 21.955 -27.309 16.300 1.00 76.31 468 LEU A C 1
ATOM 3513 O O . LEU A 1 468 ? 21.640 -26.180 16.669 1.00 76.31 468 LEU A O 1
ATOM 3517 N N . THR A 1 469 ? 23.212 -27.721 16.239 1.00 72.81 469 THR A N 1
ATOM 3518 C CA . THR A 1 469 ? 24.327 -26.788 16.301 1.00 72.81 469 THR A CA 1
ATOM 3519 C C . THR A 1 469 ? 24.787 -26.573 14.876 1.00 72.81 469 THR A C 1
ATOM 3521 O O . THR A 1 469 ? 25.242 -27.512 14.223 1.00 72.81 469 THR A O 1
ATOM 3524 N N . VAL A 1 470 ? 24.640 -25.344 14.403 1.00 69.94 470 VAL A N 1
ATOM 3525 C CA . VAL A 1 470 ? 25.157 -24.915 13.112 1.00 69.94 470 VAL A CA 1
ATOM 3526 C C . VAL A 1 470 ? 26.311 -23.965 13.372 1.00 69.94 470 VAL A C 1
ATOM 3528 O O . VAL A 1 470 ? 26.221 -23.042 14.185 1.00 69.94 470 VAL A O 1
ATOM 3531 N N . GLN A 1 471 ? 27.430 -24.223 12.720 1.00 70.12 471 GLN A N 1
ATOM 3532 C CA . GLN A 1 471 ? 28.537 -23.290 12.669 1.00 70.12 471 GLN A CA 1
ATOM 3533 C C . GLN A 1 471 ? 28.528 -22.627 11.311 1.00 70.12 471 GLN A C 1
ATOM 3535 O O . GLN A 1 471 ? 28.468 -23.295 10.278 1.00 70.12 471 GLN A O 1
ATOM 3540 N N . PHE A 1 472 ? 28.602 -21.306 11.325 1.00 67.19 472 PHE A N 1
ATOM 3541 C CA . PHE A 1 472 ? 28.824 -20.545 10.119 1.00 67.19 472 PHE A CA 1
ATOM 3542 C C . PHE A 1 472 ? 29.973 -19.575 10.328 1.00 67.19 472 PHE A C 1
ATOM 3544 O O . PHE A 1 472 ? 30.061 -18.855 11.323 1.00 67.19 472 PHE A O 1
ATOM 3551 N N . VAL A 1 473 ? 30.878 -19.583 9.361 1.00 64.38 473 VAL A N 1
ATOM 3552 C CA . VAL A 1 473 ? 31.950 -18.602 9.272 1.00 64.38 473 VAL A CA 1
ATOM 3553 C C . VAL A 1 473 ? 31.473 -17.540 8.306 1.00 64.38 473 VAL A C 1
ATOM 3555 O O . VAL A 1 473 ? 31.205 -17.847 7.147 1.00 64.38 473 VAL A O 1
ATOM 3558 N N . ILE A 1 474 ? 31.340 -16.308 8.779 1.00 63.03 474 ILE A N 1
ATOM 3559 C CA . ILE A 1 474 ? 30.937 -15.174 7.958 1.00 63.03 474 ILE A CA 1
ATOM 3560 C C . ILE A 1 474 ? 32.140 -14.267 7.764 1.00 63.03 474 ILE A C 1
ATOM 3562 O O . ILE A 1 474 ? 32.754 -13.820 8.728 1.00 63.03 474 ILE A O 1
ATOM 3566 N N . GLN A 1 475 ? 32.446 -13.934 6.520 1.00 59.03 475 GLN A N 1
ATOM 3567 C CA . GLN A 1 475 ? 33.291 -12.792 6.211 1.00 59.03 475 GLN A CA 1
ATOM 3568 C C . GLN A 1 475 ? 32.387 -11.577 6.017 1.00 59.03 475 GLN A C 1
ATOM 3570 O O . GLN A 1 475 ? 31.633 -11.512 5.043 1.00 59.03 475 GLN A O 1
ATOM 3575 N N . ARG A 1 476 ? 32.429 -10.635 6.964 1.00 57.19 476 ARG A N 1
ATOM 3576 C CA . ARG A 1 476 ? 31.670 -9.384 6.866 1.00 57.19 476 ARG A CA 1
ATOM 3577 C C . ARG A 1 476 ? 32.474 -8.356 6.088 1.00 57.19 476 ARG A C 1
ATOM 3579 O O . ARG A 1 476 ? 33.561 -7.979 6.501 1.00 57.19 476 ARG A O 1
ATOM 3586 N N . LEU A 1 477 ? 31.903 -7.897 4.985 1.00 52.19 477 LEU A N 1
ATOM 3587 C CA . LEU A 1 477 ? 32.401 -6.786 4.175 1.00 52.19 477 LEU A CA 1
ATOM 3588 C C . LEU A 1 477 ? 31.623 -5.486 4.483 1.00 52.19 477 LEU A C 1
ATOM 3590 O O . LEU A 1 477 ? 32.068 -4.403 4.123 1.00 52.19 477 LEU A O 1
ATOM 3594 N N . THR A 1 478 ? 30.454 -5.574 5.147 1.00 47.88 478 THR A N 1
ATOM 3595 C CA . THR A 1 478 ? 29.631 -4.427 5.595 1.00 47.88 478 THR A CA 1
ATOM 3596 C C . THR A 1 478 ? 28.900 -4.723 6.922 1.00 47.88 478 THR A C 1
ATOM 3598 O O . THR A 1 478 ? 28.920 -5.853 7.407 1.00 47.88 478 THR A O 1
ATOM 3601 N N . GLY A 1 479 ? 28.222 -3.724 7.508 1.00 39.44 479 GLY A N 1
ATOM 3602 C CA . GLY A 1 479 ? 27.422 -3.848 8.740 1.00 39.44 479 GLY A CA 1
ATOM 3603 C C . GLY A 1 479 ? 26.040 -4.483 8.532 1.00 39.44 479 GLY A C 1
ATOM 3604 O O . GLY A 1 479 ? 25.108 -4.174 9.263 1.00 39.44 479 GLY A O 1
ATOM 3605 N N . ALA A 1 480 ? 25.869 -5.293 7.486 1.00 40.56 480 ALA A N 1
ATOM 3606 C CA . ALA A 1 480 ? 24.608 -5.962 7.201 1.00 40.56 480 ALA A CA 1
ATOM 3607 C C . ALA A 1 480 ? 24.365 -7.119 8.182 1.00 40.56 480 ALA A C 1
ATOM 3609 O O . ALA A 1 480 ? 25.271 -7.903 8.488 1.00 40.56 480 ALA A O 1
ATOM 3610 N N . ALA A 1 481 ? 23.116 -7.261 8.627 1.00 45.97 481 ALA A N 1
ATOM 3611 C CA . ALA A 1 481 ? 22.686 -8.462 9.321 1.00 45.97 481 ALA A CA 1
ATOM 3612 C C . ALA A 1 481 ? 22.749 -9.667 8.370 1.00 45.97 481 ALA A C 1
ATOM 3614 O O . ALA A 1 481 ? 22.464 -9.553 7.175 1.00 45.97 481 ALA A O 1
ATOM 3615 N N . VAL A 1 482 ? 23.117 -10.832 8.907 1.00 49.78 482 VAL A N 1
ATOM 3616 C CA . VAL A 1 482 ? 22.982 -12.099 8.178 1.00 49.78 482 VAL A CA 1
ATOM 3617 C C . VAL A 1 482 ? 21.624 -12.684 8.525 1.00 49.78 482 VAL A C 1
ATOM 3619 O O . VAL A 1 482 ? 21.443 -13.069 9.681 1.00 49.78 482 VAL A O 1
ATOM 3622 N N . PRO A 1 483 ? 20.675 -12.740 7.575 1.00 51.56 483 PRO A N 1
ATOM 3623 C CA . PRO A 1 483 ? 19.396 -13.371 7.822 1.00 51.56 483 PRO A CA 1
ATOM 3624 C C . PRO A 1 483 ? 19.582 -14.885 7.923 1.00 51.56 483 PRO A C 1
ATOM 3626 O O . PRO A 1 483 ? 19.980 -15.544 6.959 1.00 51.56 483 PRO A O 1
ATOM 3629 N N . VAL A 1 484 ? 19.260 -15.454 9.082 1.00 54.47 484 VAL A N 1
ATOM 3630 C CA . VAL A 1 484 ? 19.005 -16.892 9.190 1.00 54.47 484 VAL A CA 1
ATOM 3631 C C . VAL A 1 484 ? 17.507 -17.110 9.113 1.00 54.47 484 VAL A C 1
ATOM 3633 O O . VAL A 1 484 ? 16.759 -16.566 9.919 1.00 54.47 484 VAL A O 1
ATOM 3636 N N . TYR A 1 485 ? 17.092 -17.892 8.126 1.00 55.00 485 TYR A N 1
ATOM 3637 C CA . TYR A 1 485 ? 15.721 -18.291 7.885 1.00 55.00 485 TYR A CA 1
ATOM 3638 C C . TYR A 1 485 ? 15.463 -19.673 8.486 1.00 55.00 485 TYR A C 1
ATOM 3640 O O . TYR A 1 485 ? 16.044 -20.664 8.043 1.00 55.00 485 TYR A O 1
ATOM 3648 N N . ILE A 1 486 ? 14.590 -19.757 9.487 1.00 58.94 486 ILE A N 1
ATOM 3649 C CA . ILE A 1 486 ? 14.143 -21.035 10.058 1.00 58.94 486 ILE A CA 1
ATOM 3650 C C . ILE A 1 486 ? 12.699 -21.262 9.642 1.00 58.94 486 ILE A C 1
ATOM 3652 O O . ILE A 1 486 ? 11.860 -20.461 10.018 1.00 58.94 486 ILE A O 1
ATOM 3656 N N . SER A 1 487 ? 12.369 -22.332 8.926 1.00 56.16 487 SER A N 1
ATOM 3657 C CA . SER A 1 487 ? 10.972 -22.659 8.585 1.00 56.16 487 SER A CA 1
ATOM 3658 C C . SER A 1 487 ? 10.594 -24.056 9.036 1.00 56.16 487 SER A C 1
ATOM 3660 O O . SER A 1 487 ? 11.453 -24.924 9.133 1.00 56.16 487 SER A O 1
ATOM 3662 N N . ALA A 1 488 ? 9.313 -24.277 9.314 1.00 57.19 488 ALA A N 1
ATOM 3663 C CA . ALA A 1 488 ? 8.771 -25.605 9.554 1.00 57.19 488 ALA A CA 1
ATOM 3664 C C . ALA A 1 488 ? 7.724 -25.907 8.477 1.00 57.19 488 ALA A C 1
ATOM 3666 O O . ALA A 1 488 ? 6.785 -25.133 8.297 1.00 57.19 488 ALA A O 1
ATOM 3667 N N . VAL A 1 489 ? 7.898 -26.999 7.732 1.00 53.56 489 VAL A N 1
ATOM 3668 C CA . VAL A 1 489 ? 6.970 -27.384 6.656 1.00 53.56 489 VAL A CA 1
ATOM 3669 C C . VAL A 1 489 ? 6.003 -28.445 7.175 1.00 53.56 489 VAL A C 1
ATOM 3671 O O . VAL A 1 489 ? 6.440 -29.507 7.610 1.00 53.56 489 VAL A O 1
ATOM 3674 N N . GLY A 1 490 ? 4.702 -28.147 7.112 1.00 51.22 490 GLY A N 1
ATOM 3675 C CA . GLY A 1 490 ? 3.571 -29.018 7.455 1.00 51.22 490 GLY A CA 1
ATOM 3676 C C . GLY A 1 490 ? 2.248 -28.434 6.924 1.00 51.22 490 GLY A C 1
ATOM 3677 O O . GLY A 1 490 ? 2.237 -27.320 6.405 1.00 51.22 490 GLY A O 1
ATOM 3678 N N . ASN A 1 491 ? 1.133 -29.167 7.038 1.00 37.97 491 ASN A N 1
ATOM 3679 C CA . ASN A 1 491 ? -0.185 -28.742 6.519 1.00 37.97 491 ASN A CA 1
ATOM 3680 C C . ASN A 1 491 ? -0.894 -27.665 7.376 1.00 37.97 491 ASN A C 1
ATOM 3682 O O . ASN A 1 491 ? -1.993 -27.240 7.025 1.00 37.97 491 ASN A O 1
ATOM 3686 N N . GLU A 1 492 ? -0.299 -27.233 8.493 1.00 39.75 492 GLU A N 1
ATOM 3687 C CA . GLU A 1 492 ? -0.903 -26.316 9.472 1.00 39.75 492 GLU A CA 1
ATOM 3688 C C . GLU A 1 492 ? 0.139 -25.341 10.060 1.00 39.75 492 GLU A C 1
ATOM 3690 O O . GLU A 1 492 ? 1.347 -25.534 9.911 1.00 39.75 492 GLU A O 1
ATOM 3695 N N . TYR A 1 493 ? -0.325 -24.274 10.724 1.00 38.00 493 TYR A N 1
ATOM 3696 C CA . TYR A 1 493 ? 0.527 -23.323 11.450 1.00 38.00 493 TYR A CA 1
ATOM 3697 C C . TYR A 1 493 ? 1.143 -23.979 12.692 1.00 38.00 493 TYR A C 1
ATOM 3699 O O . TYR A 1 493 ? 0.428 -24.586 13.486 1.00 38.00 493 TYR A O 1
ATOM 3707 N N . LEU A 1 494 ? 2.454 -23.814 12.888 1.00 45.66 494 LEU A N 1
ATOM 3708 C CA . LEU A 1 494 ? 3.198 -24.470 13.963 1.00 45.66 494 LEU A CA 1
ATOM 3709 C C . LEU A 1 494 ? 3.685 -23.457 15.005 1.00 45.66 494 LEU A C 1
ATOM 3711 O O . LEU A 1 494 ? 4.467 -22.559 14.713 1.00 45.66 494 LEU A O 1
ATOM 3715 N N . SER A 1 495 ? 3.248 -23.601 16.254 1.00 41.22 495 SER A N 1
ATOM 3716 C CA . SER A 1 495 ? 3.893 -22.912 17.376 1.00 41.22 495 SER A CA 1
ATOM 3717 C C . SER A 1 495 ? 5.079 -23.748 17.837 1.00 41.22 495 SER A C 1
ATOM 3719 O O . SER A 1 495 ? 4.893 -24.834 18.373 1.00 41.22 495 SER A O 1
ATOM 3721 N N . LEU A 1 496 ? 6.292 -23.243 17.623 1.00 48.06 496 LEU A N 1
ATOM 3722 C CA . LEU A 1 496 ? 7.523 -23.854 18.117 1.00 48.06 496 LEU A CA 1
ATOM 3723 C C . LEU A 1 496 ? 8.097 -22.997 19.241 1.00 48.06 496 LEU A C 1
ATOM 3725 O O . LEU A 1 496 ? 7.993 -21.775 19.206 1.00 48.06 496 LEU A O 1
ATOM 3729 N N . ASN A 1 497 ? 8.727 -23.636 20.223 1.00 51.69 497 ASN A N 1
ATOM 3730 C CA . ASN A 1 497 ? 9.583 -22.948 21.181 1.00 51.69 497 ASN A CA 1
ATOM 3731 C C . ASN A 1 497 ? 11.022 -23.087 20.708 1.00 51.69 497 ASN A C 1
ATOM 3733 O O . ASN A 1 497 ? 11.648 -24.114 20.955 1.00 51.69 497 ASN A O 1
ATOM 3737 N N . ILE A 1 498 ? 11.541 -22.078 20.011 1.00 53.91 498 ILE A N 1
ATOM 3738 C CA . ILE A 1 498 ? 12.948 -22.066 19.607 1.00 53.91 498 ILE A CA 1
ATOM 3739 C C . ILE A 1 498 ? 13.786 -21.321 20.639 1.00 53.91 498 ILE A C 1
ATOM 3741 O O . ILE A 1 498 ? 13.449 -20.202 21.001 1.00 53.91 498 ILE A O 1
ATOM 3745 N N . GLN A 1 499 ? 14.901 -21.915 21.060 1.00 60.00 499 GLN A N 1
ATOM 3746 C CA . GLN A 1 499 ? 15.950 -21.238 21.819 1.00 60.00 499 GLN A CA 1
ATOM 3747 C C . GLN A 1 499 ? 17.192 -21.055 20.937 1.00 60.00 499 GLN A C 1
ATOM 3749 O O . GLN A 1 499 ? 17.660 -22.008 20.310 1.00 60.00 499 GLN A O 1
ATOM 3754 N N . LEU A 1 500 ? 17.716 -19.824 20.899 1.00 56.50 500 LEU A N 1
ATOM 3755 C CA . LEU A 1 500 ? 18.785 -19.396 19.990 1.00 56.50 500 LEU A CA 1
ATOM 3756 C C . LEU A 1 500 ? 20.003 -18.886 20.754 1.00 56.50 500 LEU A C 1
ATOM 3758 O O . LEU A 1 500 ? 20.085 -17.718 21.116 1.00 56.50 500 LEU A O 1
ATOM 3762 N N . THR A 1 501 ? 21.008 -19.732 20.942 1.00 60.12 501 THR A N 1
ATOM 3763 C CA . THR A 1 501 ? 22.287 -19.262 21.492 1.00 60.12 501 THR A CA 1
ATOM 3764 C C . THR A 1 501 ? 23.275 -19.054 20.361 1.00 60.12 501 THR A C 1
ATOM 3766 O O . THR A 1 501 ? 23.705 -20.032 19.753 1.00 60.12 501 THR A O 1
ATOM 3769 N N . ALA A 1 502 ? 23.649 -17.804 20.089 1.00 55.78 502 ALA A N 1
ATOM 3770 C CA . ALA A 1 502 ? 24.784 -17.505 19.225 1.00 55.78 502 ALA A CA 1
ATOM 3771 C C . ALA A 1 502 ? 25.990 -17.092 20.067 1.00 55.78 502 ALA A C 1
ATOM 3773 O O . ALA A 1 502 ? 25.889 -16.203 20.916 1.00 55.78 502 ALA A O 1
ATOM 3774 N N . THR A 1 503 ? 27.126 -17.723 19.795 1.00 58.00 503 THR A N 1
ATOM 3775 C CA . THR A 1 503 ? 28.423 -17.329 20.341 1.00 58.00 503 THR A CA 1
ATOM 3776 C C . THR A 1 503 ? 29.324 -16.945 19.186 1.00 58.00 503 THR A C 1
ATOM 3778 O O . THR A 1 503 ? 29.468 -17.707 18.226 1.00 58.00 503 THR A O 1
ATOM 3781 N N . THR A 1 504 ? 29.914 -15.765 19.295 1.00 54.66 504 THR A N 1
ATOM 3782 C CA . THR A 1 504 ? 30.808 -15.193 18.298 1.00 54.66 504 THR A CA 1
ATOM 3783 C C . THR A 1 504 ? 32.211 -15.110 18.886 1.00 54.66 504 THR A C 1
ATOM 3785 O O . THR A 1 504 ? 32.351 -14.690 20.036 1.00 54.66 504 THR A O 1
ATOM 3788 N N . ASN A 1 505 ? 33.215 -15.548 18.124 1.00 56.12 505 ASN A N 1
ATOM 3789 C CA . ASN A 1 505 ? 34.626 -15.513 18.529 1.00 56.12 505 ASN A CA 1
ATOM 3790 C C . ASN A 1 505 ? 35.291 -14.170 18.235 1.00 56.12 505 ASN A C 1
ATOM 3792 O O . ASN A 1 505 ? 34.970 -13.592 17.169 1.00 56.12 505 ASN A O 1
#

Foldseek 3Di:
DAAAPPFLADDQQDDPVQVVVQVVVVVVVVVQQQQQEPAADDFQDKFKAKWKWKHFQQWIWIWFWKWADAPVDGTDIDIFTEKQQAWAAEAQAPVVNPRVQKDWFDWDADPRQATWTWIWAKMWGQTRLRHIYILGTATHTYGPWARPVCVVSGGHGHQHQHAAAFPPPVDGDPPDTGGHSVLSDLQFLKKKKADAALVQRYDPDRHMDIDIDIIIMTGSDDDPFWFKFAFDYPDNTRWFAWDWKDFANDTWCPPPPPDRAIAGEIATYGAKEAQALPCRDLVDDDPFWDDDDPCCPDPVQHFASKTWGQTKMKIWTCTPDPGHIDIDIQHCVPGPPSRGRTHYIYTNGGSSCVPDHYMHPYRSVVSQWMWMARRVRNIIITGGPPPQQFHQPADDAFDFFFGFAWQQFHWHWYFDDDAQDFKKKKKKKWKAQQDQPKKKAKDKRDINFKDFPDKDWDRIDRDNTDMTIIITTIGGNDRGTIIITIHIDDPDGDGMGIGIHMDID